Protein AF-A0A1H6QH20-F1 (afdb_monomer_lite)

Secondary structure (DSSP, 8-state):
-HHHHHHHHHHTTT-SSSEES---HHHHHHHT--TTSPEEEEEES-SSSS-EEEEEESSEEEESS-SSPPEEGGGGGGEEEE-SSTTSPEEEEESS-EEEEE-TT-S-HHHHHHHHHHHHHHHHHHHHH-HHHHHHHHHHHHHHHHHHHHHHHHHSS--HHHHHHHHHHHHTTSSHHHHHHHHHHHHHHTT-HHHHHHHHHHHHHTT--HHHHHHHT-HHHHSHHHHHHHHT-TT-TTHHHHTHHHHHHHHT-SS--HHHHHHHHHHHHHTT-HHHHHHHHHHHHHHHHHHHHHHHHHHHHHHHHHHHHHHHHHHHTTPPPPTTGGG---TT---HHHHHHHTT-HHHHHHHHHHS-GGG----TTS-HHHHGGG-HHHHHHHH---HHHHHHHHHHH-TTHHHHHHHHHHHHHHHHHHHHHT-HHHHHHHHHHHHHHHHHHHHHHHHHHHHHHHHHHHHHHH--HHHHHHHHHHH-HHHHHHHHHTTSSEEEEEEETTEEEEE-SS---SSEEEEEETTEEEEEE--TT--S----HHHHHHHIIIIIHHHHHHHHHHHHHHHHHHHHHTTSS------SBTTBSS-TTTTT-HHHHHHHHHHHHHHH-GGG-SSHHHHHHHHHHHHHHHHHHHH--

Structure (mmCIF, N/CA/C/O backbone):
data_AF-A0A1H6QH20-F1
#
_entry.id   AF-A0A1H6QH20-F1
#
loop_
_atom_site.group_PDB
_atom_site.id
_atom_site.type_symbol
_atom_site.label_atom_id
_atom_site.label_alt_id
_atom_site.label_comp_id
_atom_site.label_asym_id
_atom_site.label_entity_id
_atom_site.label_seq_id
_atom_site.pdbx_PDB_ins_code
_atom_site.Cartn_x
_atom_site.Cartn_y
_atom_site.Cartn_z
_atom_site.occupancy
_atom_site.B_iso_or_equiv
_atom_site.auth_seq_id
_atom_site.auth_comp_id
_atom_site.auth_asym_id
_atom_site.auth_atom_id
_atom_site.pdbx_PDB_model_num
ATOM 1 N N . MET A 1 1 ? -44.168 -5.463 29.752 1.00 42.69 1 MET A N 1
ATOM 2 C CA . MET A 1 1 ? -44.691 -4.832 28.519 1.00 42.69 1 MET A CA 1
ATOM 3 C C . MET A 1 1 ? -45.480 -3.546 28.783 1.00 42.69 1 MET A C 1
ATOM 5 O O . MET A 1 1 ? -45.402 -2.681 27.929 1.00 42.69 1 MET A O 1
ATOM 9 N N . SER A 1 2 ? -46.130 -3.338 29.945 1.00 47.66 2 SER A N 1
ATOM 10 C CA . SER A 1 2 ? -46.760 -2.032 30.267 1.00 47.66 2 SER A CA 1
ATOM 11 C C . SER A 1 2 ? -45.769 -0.859 30.358 1.00 47.66 2 SER A C 1
ATOM 13 O O . SER A 1 2 ? -46.108 0.239 29.949 1.00 47.66 2 SER A O 1
ATOM 15 N N . ASN A 1 3 ? -44.519 -1.103 30.773 1.00 58.97 3 ASN A N 1
ATOM 16 C CA . ASN A 1 3 ? -43.506 -0.047 30.940 1.00 58.97 3 ASN A CA 1
ATOM 17 C C . ASN A 1 3 ? -42.990 0.624 29.650 1.00 58.97 3 ASN A C 1
ATOM 19 O O . ASN A 1 3 ? -42.559 1.769 29.718 1.00 58.97 3 ASN A O 1
ATOM 23 N N . LEU A 1 4 ? -42.979 -0.042 28.485 1.00 63.41 4 LEU A N 1
ATOM 24 C CA . LEU A 1 4 ? -42.397 0.557 27.267 1.00 63.41 4 LEU A CA 1
ATOM 25 C C . LEU A 1 4 ? -43.289 1.673 26.724 1.00 63.41 4 LEU A C 1
ATOM 27 O O . LEU A 1 4 ? -42.809 2.762 26.432 1.00 63.41 4 LEU A O 1
ATOM 31 N N . THR A 1 5 ? -44.596 1.432 26.659 1.00 63.03 5 THR A N 1
ATOM 32 C CA . THR A 1 5 ? -45.580 2.416 26.197 1.00 63.03 5 THR A CA 1
ATOM 33 C C . THR A 1 5 ? -45.571 3.681 27.058 1.00 63.03 5 THR A C 1
ATOM 35 O O . THR A 1 5 ? -45.769 4.775 26.534 1.00 63.03 5 THR A O 1
ATOM 38 N N . ASP A 1 6 ? -45.295 3.546 28.356 1.00 66.38 6 ASP A N 1
ATOM 39 C CA . ASP A 1 6 ? -45.174 4.677 29.278 1.00 66.38 6 ASP A CA 1
ATOM 40 C C . ASP A 1 6 ? -43.861 5.453 29.064 1.00 66.38 6 ASP A C 1
ATOM 42 O O . ASP A 1 6 ? -43.902 6.679 28.973 1.00 66.38 6 ASP A O 1
ATOM 46 N N . ILE A 1 7 ? -42.736 4.766 28.801 1.00 67.75 7 ILE A N 1
ATOM 47 C CA . ILE A 1 7 ? -41.472 5.406 28.379 1.00 67.75 7 ILE A CA 1
ATOM 48 C C . ILE A 1 7 ? -41.679 6.238 27.102 1.00 67.75 7 ILE A C 1
ATOM 50 O O . ILE A 1 7 ? -41.218 7.377 27.022 1.00 67.75 7 ILE A O 1
ATOM 54 N N . PHE A 1 8 ? -42.395 5.720 26.099 1.00 69.88 8 PHE A N 1
ATOM 55 C CA . PHE A 1 8 ? -42.667 6.475 24.867 1.00 69.88 8 PHE A CA 1
ATOM 56 C C . PHE A 1 8 ? -43.612 7.667 25.090 1.00 69.88 8 PHE A C 1
ATOM 58 O O . PHE A 1 8 ? -43.442 8.705 24.448 1.00 69.88 8 PHE A O 1
ATOM 65 N N . LYS A 1 9 ? -44.585 7.563 26.006 1.00 66.50 9 LYS A N 1
ATOM 66 C CA . LYS A 1 9 ? -45.481 8.679 26.361 1.00 66.50 9 LYS A CA 1
ATOM 67 C C . LYS A 1 9 ? -44.744 9.811 27.072 1.00 66.50 9 LYS A C 1
ATOM 69 O O . LYS A 1 9 ? -45.009 10.972 26.766 1.00 66.50 9 LYS A O 1
ATOM 74 N N . GLU A 1 10 ? -43.827 9.488 27.982 1.00 67.00 10 GLU A N 1
ATOM 75 C CA . GLU A 1 10 ? -43.005 10.480 28.686 1.00 67.00 10 GLU A CA 1
ATOM 76 C C . GLU A 1 10 ? -42.042 11.195 27.731 1.00 67.00 10 GLU A C 1
ATOM 78 O O . GLU A 1 10 ? -41.910 12.418 27.776 1.00 67.00 10 GLU A O 1
ATOM 83 N N . ASN A 1 11 ? -41.447 10.456 26.792 1.00 69.00 11 ASN A N 1
ATOM 84 C CA . ASN A 1 11 ? -40.473 10.992 25.840 1.00 69.00 11 ASN A CA 1
ATOM 85 C C . ASN A 1 11 ? -41.086 11.731 24.637 1.00 69.00 11 ASN A C 1
ATOM 87 O O . ASN A 1 11 ? -40.376 12.449 23.933 1.00 69.00 11 ASN A O 1
ATOM 91 N N . LYS A 1 12 ? -42.402 11.623 24.407 1.00 71.81 12 LYS A N 1
ATOM 92 C CA . LYS A 1 12 ? -43.099 12.294 23.292 1.00 71.81 12 LYS A CA 1
ATOM 93 C C . LYS A 1 12 ? -42.931 13.820 23.296 1.00 71.81 12 LYS A C 1
ATOM 95 O O . LYS A 1 12 ? -42.999 14.442 22.243 1.00 71.81 12 LYS A O 1
ATOM 100 N N . LYS A 1 13 ? -42.738 14.439 24.466 1.00 69.69 13 LYS A N 1
ATOM 101 C CA . LYS A 1 13 ? -42.516 15.894 24.584 1.00 69.69 13 LYS A CA 1
ATOM 102 C C . LYS A 1 13 ? -41.069 16.312 24.302 1.00 69.69 13 LYS A C 1
ATOM 104 O O . LYS A 1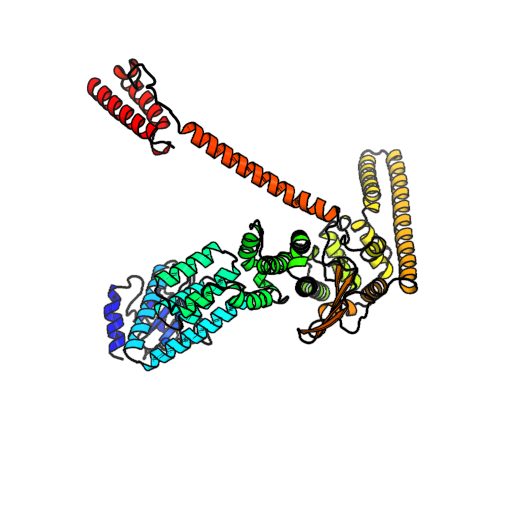 13 ? -40.830 17.491 24.067 1.00 69.69 13 LYS A O 1
ATOM 109 N N . THR A 1 14 ? -40.134 15.365 24.336 1.00 78.69 14 THR A N 1
ATOM 110 C CA . THR A 1 14 ? -38.691 15.605 24.206 1.00 78.69 14 THR A CA 1
ATOM 111 C C . THR A 1 14 ? -38.240 15.610 22.746 1.00 78.69 14 THR A C 1
ATOM 113 O O . THR A 1 14 ? -37.349 16.371 22.383 1.00 78.69 14 THR A O 1
ATOM 116 N N . TYR A 1 15 ? -38.871 14.791 21.900 1.00 84.75 15 TYR A N 1
ATOM 117 C CA . TYR A 1 15 ? -38.457 14.560 20.515 1.00 84.75 15 TYR A CA 1
ATOM 118 C C . TYR A 1 15 ? -39.478 15.153 19.539 1.00 84.75 15 TYR A C 1
ATOM 120 O O . TYR A 1 15 ? -40.561 14.604 19.341 1.00 84.75 15 TYR A O 1
ATOM 128 N N . SER A 1 16 ? -39.151 16.308 18.960 1.00 83.75 16 SER A N 1
ATOM 129 C CA . SER A 1 16 ? -40.080 17.117 18.149 1.00 83.75 16 SER A CA 1
ATOM 130 C C . SER A 1 16 ? -40.054 16.777 16.654 1.00 83.75 16 SER A C 1
ATOM 132 O O . SER A 1 16 ? -40.956 17.157 15.903 1.00 83.75 16 SER A O 1
ATOM 134 N N . HIS A 1 17 ? -39.036 16.039 16.216 1.00 86.00 17 HIS A N 1
ATOM 135 C CA . HIS A 1 17 ? -38.823 15.625 14.833 1.00 86.00 17 HIS A CA 1
ATOM 136 C C . HIS A 1 17 ? -39.204 14.160 14.578 1.00 86.00 17 HIS A C 1
ATOM 138 O O . HIS A 1 17 ? -39.306 13.757 13.415 1.00 86.00 17 HIS A O 1
ATOM 144 N N . LEU A 1 18 ? -39.473 13.390 15.634 1.00 86.06 18 LEU A N 1
ATOM 145 C CA . LEU A 1 18 ? -40.068 12.054 15.581 1.00 86.06 18 LEU A CA 1
ATOM 146 C C . LEU A 1 18 ? -41.605 12.107 15.626 1.00 86.06 18 LEU A C 1
ATOM 148 O O . LEU A 1 18 ? -42.202 12.947 16.297 1.00 86.06 18 LEU A O 1
ATOM 152 N N . LEU A 1 19 ? -42.261 11.180 14.925 1.00 86.19 19 LEU A N 1
ATOM 153 C CA . LEU A 1 19 ? -43.723 11.082 14.879 1.00 86.19 19 LEU A CA 1
ATOM 154 C C . LEU A 1 19 ? -44.193 9.954 15.808 1.00 86.19 19 LEU A C 1
ATOM 156 O O . LEU A 1 19 ? -43.891 8.786 15.568 1.00 86.19 19 LEU A O 1
ATOM 160 N N . PHE A 1 20 ? -44.927 10.295 16.871 1.00 84.19 20 PHE A N 1
ATOM 161 C CA . PHE A 1 20 ? -45.382 9.340 17.892 1.00 84.19 20 PHE A CA 1
ATOM 162 C C . PHE A 1 20 ? -46.840 8.926 17.699 1.00 84.19 20 PHE A C 1
ATOM 164 O O . PHE A 1 20 ? -47.733 9.779 17.731 1.00 84.19 20 PHE A O 1
ATOM 171 N N . GLY A 1 21 ? -47.083 7.616 17.637 1.00 74.88 21 GLY A N 1
ATOM 172 C CA . GLY A 1 21 ? -48.426 7.035 17.537 1.00 74.88 21 GLY A CA 1
ATOM 173 C C . GLY A 1 21 ? -49.101 7.226 16.176 1.00 74.88 21 GLY A C 1
ATOM 174 O O . GLY A 1 21 ? -50.324 7.132 16.093 1.00 74.88 21 GLY A O 1
ATOM 175 N N . GLU A 1 22 ? -48.332 7.512 15.120 1.00 75.00 22 GLU A N 1
ATOM 176 C CA . GLU A 1 22 ? -48.836 7.492 13.744 1.00 75.00 22 GLU A CA 1
ATOM 177 C C . GLU A 1 22 ? -48.967 6.051 13.242 1.00 75.00 22 GLU A C 1
ATOM 179 O O . GLU A 1 22 ? -48.079 5.516 12.579 1.00 75.00 22 GLU A O 1
ATOM 184 N N . ASP A 1 23 ? -50.094 5.420 13.558 1.00 76.31 23 ASP A N 1
ATOM 185 C CA . ASP A 1 23 ? -50.422 4.094 13.047 1.00 76.31 23 ASP A CA 1
ATOM 186 C C . ASP A 1 23 ? -51.133 4.196 11.689 1.00 76.31 23 ASP A C 1
ATOM 188 O O . ASP A 1 23 ? -52.363 4.244 11.606 1.00 76.31 23 ASP A O 1
ATOM 192 N N . ARG A 1 24 ? -50.344 4.312 10.613 1.00 80.50 24 ARG A N 1
ATOM 193 C CA . ARG A 1 24 ? -50.858 4.458 9.245 1.00 80.50 24 ARG A CA 1
ATOM 194 C C . ARG A 1 24 ? -50.740 3.160 8.439 1.00 80.50 24 ARG A C 1
ATOM 196 O O . ARG A 1 24 ? -49.723 2.468 8.486 1.00 80.50 24 ARG A O 1
ATOM 203 N N . GLN A 1 25 ? -51.786 2.837 7.675 1.00 82.38 25 GLN A N 1
ATOM 204 C CA . GLN A 1 25 ? -51.868 1.585 6.911 1.00 82.38 25 GLN A CA 1
ATOM 205 C C . GLN A 1 25 ? -50.839 1.512 5.769 1.00 82.38 25 GLN A C 1
ATOM 207 O O . GLN A 1 25 ? -50.269 0.451 5.538 1.00 82.38 25 GLN A O 1
ATOM 212 N N . ASP A 1 26 ? -50.545 2.639 5.117 1.00 82.50 26 ASP A N 1
ATOM 213 C CA . ASP A 1 26 ? -49.498 2.762 4.093 1.00 82.50 26 ASP A CA 1
ATOM 214 C C . ASP A 1 26 ? -48.121 2.347 4.633 1.00 82.50 26 ASP A C 1
ATOM 216 O O . ASP A 1 26 ? -47.407 1.593 3.977 1.00 82.50 26 ASP A O 1
ATOM 220 N N . LEU A 1 27 ? -47.767 2.768 5.852 1.00 82.06 27 LEU A N 1
ATOM 221 C CA . LEU A 1 27 ? -46.516 2.373 6.505 1.00 82.06 27 LEU A CA 1
ATOM 222 C C . LEU A 1 27 ? -46.492 0.880 6.847 1.00 82.06 27 LEU A C 1
ATOM 224 O O . LEU A 1 27 ? -45.472 0.220 6.650 1.00 82.06 27 LEU A O 1
ATOM 228 N N . ARG A 1 28 ? -47.613 0.328 7.326 1.00 86.81 28 ARG A N 1
ATOM 229 C CA . ARG A 1 28 ? -47.714 -1.110 7.615 1.00 86.81 28 ARG A CA 1
ATOM 230 C C . ARG A 1 28 ? -47.498 -1.954 6.371 1.00 86.81 28 ARG A C 1
ATOM 232 O O . ARG A 1 28 ? -46.745 -2.921 6.427 1.00 86.81 28 ARG A O 1
ATOM 239 N N . ASP A 1 29 ? -48.123 -1.570 5.266 1.00 84.38 29 ASP A N 1
ATOM 240 C CA . ASP A 1 29 ? -48.001 -2.285 3.999 1.00 84.38 29 ASP A CA 1
ATOM 241 C C . ASP A 1 29 ? -46.575 -2.159 3.442 1.00 84.38 29 ASP A C 1
ATOM 243 O O . ASP A 1 29 ? -45.994 -3.145 2.989 1.00 84.38 29 ASP A O 1
ATOM 247 N N . LEU A 1 30 ? -45.977 -0.968 3.556 1.00 84.00 30 LEU A N 1
ATOM 248 C CA . LEU A 1 30 ? -44.640 -0.660 3.053 1.00 84.00 30 LEU A CA 1
ATOM 249 C C . LEU A 1 30 ? -43.517 -1.415 3.788 1.00 84.00 30 LEU A C 1
ATOM 251 O O . LEU A 1 30 ? -42.523 -1.788 3.162 1.00 84.00 30 LEU A O 1
ATOM 255 N N . TYR A 1 31 ? -43.668 -1.626 5.097 1.00 82.62 31 TYR A N 1
ATOM 256 C CA . TYR A 1 31 ? -42.692 -2.306 5.961 1.00 82.62 31 TYR A CA 1
ATOM 257 C C . TYR A 1 31 ? -43.095 -3.736 6.337 1.00 82.62 31 TYR A C 1
ATOM 259 O O . TYR A 1 31 ? -42.407 -4.381 7.126 1.00 82.62 31 TYR A O 1
ATOM 267 N N . HIS A 1 32 ? -44.208 -4.228 5.788 1.00 87.50 32 HIS A N 1
ATOM 268 C CA . HIS A 1 32 ? -44.789 -5.532 6.111 1.00 87.50 32 HIS A CA 1
ATOM 269 C C . HIS A 1 32 ? -45.009 -5.743 7.623 1.00 87.50 32 HIS A C 1
ATOM 271 O O . HIS A 1 32 ? -44.762 -6.825 8.156 1.00 87.50 32 HIS A O 1
ATOM 277 N N . ILE A 1 33 ? -45.485 -4.704 8.323 1.00 88.00 33 ILE A N 1
ATOM 278 C CA . ILE A 1 33 ? -45.706 -4.729 9.776 1.00 88.00 33 ILE A CA 1
ATOM 279 C C . ILE A 1 33 ? -47.011 -5.481 10.092 1.00 88.00 33 ILE A C 1
ATOM 281 O O . ILE A 1 33 ? -48.089 -5.053 9.660 1.00 88.00 33 ILE A O 1
ATOM 285 N N . PRO A 1 34 ? -46.966 -6.562 10.892 1.00 89.06 34 PRO A N 1
ATOM 286 C CA . PRO A 1 34 ? -48.152 -7.318 11.285 1.00 89.06 34 PRO A CA 1
ATOM 287 C C . PRO A 1 34 ? -49.205 -6.480 12.029 1.00 89.06 34 PRO A C 1
ATOM 289 O O . PRO A 1 34 ? -48.885 -5.619 12.846 1.00 89.06 34 PRO A O 1
ATOM 292 N N . LYS A 1 35 ? -50.496 -6.790 11.830 1.00 86.06 35 LYS A N 1
ATOM 293 C CA . LYS A 1 35 ? -51.620 -6.085 12.492 1.00 86.06 35 LYS A CA 1
ATOM 294 C C . LYS A 1 35 ? -51.623 -6.186 14.024 1.00 86.06 35 LYS A C 1
ATOM 296 O O . LYS A 1 35 ? -52.303 -5.406 14.677 1.00 86.06 35 LYS A O 1
ATOM 301 N N . ASN A 1 36 ? -50.917 -7.162 14.592 1.00 88.38 36 ASN A N 1
ATOM 302 C CA . ASN A 1 36 ? -50.803 -7.358 16.039 1.00 88.38 36 ASN A CA 1
ATOM 303 C C . ASN A 1 36 ? -49.630 -6.585 16.672 1.00 88.38 36 ASN A C 1
ATOM 305 O O . ASN A 1 36 ? -49.404 -6.735 17.873 1.00 88.38 36 ASN A O 1
ATOM 309 N N . GLU A 1 37 ? -48.900 -5.794 15.885 1.00 89.44 37 GLU A N 1
ATOM 310 C CA . GLU A 1 37 ? -47.886 -4.850 16.356 1.00 89.44 37 GLU A CA 1
ATOM 311 C C . GLU A 1 37 ? -48.429 -3.428 16.325 1.00 89.44 37 GLU A C 1
ATOM 313 O O . GLU A 1 37 ? -49.139 -3.051 15.391 1.00 89.44 37 GLU A O 1
ATOM 318 N N . SER A 1 38 ? -48.073 -2.633 17.328 1.00 88.12 38 SER A N 1
ATOM 319 C CA . SER A 1 38 ? -48.458 -1.226 17.438 1.00 88.12 38 SER A CA 1
ATOM 320 C C . SER A 1 38 ? -47.285 -0.341 17.033 1.00 88.12 38 SER A C 1
ATOM 322 O O . SER A 1 38 ? -46.213 -0.435 17.628 1.00 88.12 38 SER A O 1
ATOM 324 N N . ILE A 1 39 ? -47.476 0.535 16.043 1.00 88.69 39 ILE A N 1
ATOM 325 C CA . ILE A 1 39 ? -46.462 1.525 15.659 1.00 88.69 39 ILE A CA 1
ATOM 326 C C . ILE A 1 39 ? -46.356 2.575 16.770 1.00 88.69 39 ILE A C 1
ATOM 328 O O . ILE A 1 39 ? -47.331 3.250 17.099 1.00 88.69 39 ILE A O 1
ATOM 332 N N . LEU A 1 40 ? -45.165 2.711 17.355 1.00 88.25 40 LEU A N 1
ATOM 333 C CA . LEU A 1 40 ? -44.913 3.645 18.452 1.00 88.25 40 LEU A CA 1
ATOM 334 C C . LEU A 1 40 ? -44.260 4.925 17.945 1.00 88.25 40 LEU A C 1
ATOM 336 O O . LEU A 1 40 ? -44.700 6.018 18.308 1.00 88.25 40 LEU A O 1
ATOM 340 N N . VAL A 1 41 ? -43.234 4.791 17.102 1.00 89.62 41 VAL A N 1
ATOM 341 C CA . VAL A 1 41 ? -42.450 5.917 16.586 1.00 89.62 41 VAL A CA 1
ATOM 342 C C . VAL A 1 41 ? -42.109 5.717 15.119 1.00 89.62 41 VAL A C 1
ATOM 344 O O . VAL A 1 41 ? -41.692 4.636 14.707 1.00 89.62 41 VAL A O 1
ATOM 347 N N . VAL A 1 42 ? -42.223 6.792 14.347 1.00 88.56 42 VAL A N 1
ATOM 348 C CA . VAL A 1 42 ? -41.775 6.871 12.958 1.00 88.56 42 VAL A CA 1
ATOM 349 C C . VAL A 1 42 ? -40.723 7.974 12.849 1.00 88.56 42 VAL A C 1
ATOM 351 O O . VAL A 1 42 ? -40.964 9.109 13.265 1.00 88.56 42 VAL A O 1
ATOM 354 N N . ALA A 1 43 ? -39.556 7.645 12.291 1.00 88.38 43 ALA A N 1
ATOM 355 C CA . ALA A 1 43 ? -38.491 8.600 11.987 1.00 88.38 43 ALA A CA 1
ATOM 356 C C . ALA A 1 43 ? -38.593 9.034 10.509 1.00 88.38 43 ALA A C 1
ATOM 358 O O . ALA A 1 43 ? -38.237 8.244 9.632 1.00 88.38 43 ALA A O 1
ATOM 359 N N . PRO A 1 44 ? -39.105 10.236 10.191 1.00 84.75 44 PRO A N 1
ATOM 360 C CA . PRO A 1 44 ? -39.388 10.650 8.812 1.00 84.75 44 PRO A CA 1
ATOM 361 C C . PRO A 1 44 ? -38.146 11.158 8.064 1.00 84.75 44 PRO A C 1
ATOM 363 O O . PRO A 1 44 ? -37.294 11.809 8.666 1.00 84.75 44 PRO A O 1
ATOM 366 N N . LEU A 1 45 ? -38.078 10.928 6.743 1.00 77.81 45 LEU A N 1
ATOM 367 C CA . LEU A 1 45 ? -36.984 11.416 5.884 1.00 77.81 45 LEU A CA 1
ATOM 368 C C . LEU A 1 45 ? -37.218 12.836 5.315 1.00 77.81 45 LEU A C 1
ATOM 370 O O . LEU A 1 45 ? -36.263 13.578 5.084 1.00 77.81 45 LEU A O 1
ATOM 374 N N . ASP A 1 46 ? -38.467 13.246 5.074 1.00 70.38 46 ASP A N 1
ATOM 375 C CA . ASP A 1 46 ? -38.806 14.563 4.501 1.00 70.38 46 ASP A CA 1
ATOM 376 C C . ASP A 1 46 ? -40.125 15.109 5.088 1.00 70.38 46 ASP A C 1
ATOM 378 O O . ASP A 1 46 ? -40.941 14.348 5.600 1.00 70.38 46 ASP A O 1
ATOM 382 N N . GLU A 1 47 ? -40.345 16.425 5.000 1.00 55.84 47 GLU A N 1
ATOM 383 C CA . GLU A 1 47 ? -41.550 17.125 5.483 1.00 55.84 47 GLU A CA 1
ATOM 384 C C . GLU A 1 47 ? -42.796 16.832 4.635 1.00 55.84 47 GLU A C 1
ATOM 386 O O . GLU A 1 47 ? -43.920 16.982 5.110 1.00 55.84 47 GLU A O 1
ATOM 391 N N . LYS A 1 48 ? -42.606 16.441 3.366 1.00 54.84 48 LYS A N 1
ATOM 392 C CA . LYS A 1 48 ? -43.685 16.336 2.368 1.00 54.84 48 LYS A CA 1
ATOM 393 C C . LYS A 1 48 ? -43.953 14.930 1.823 1.00 54.84 48 LYS A C 1
ATOM 395 O O . LYS A 1 48 ? -44.883 14.788 1.038 1.00 54.84 48 LYS A O 1
ATOM 400 N N . ASN A 1 49 ? -43.199 13.901 2.224 1.00 48.31 49 ASN A N 1
ATOM 401 C CA . ASN A 1 49 ? -43.328 12.553 1.656 1.00 48.31 49 ASN A CA 1
ATOM 402 C C . ASN A 1 49 ? -43.472 11.448 2.710 1.00 48.31 49 ASN A C 1
ATOM 404 O O . ASN A 1 49 ? -42.828 11.467 3.753 1.00 48.31 49 ASN A O 1
ATOM 408 N N . MET A 1 50 ? -44.267 10.433 2.356 1.00 53.59 50 MET A N 1
ATOM 409 C CA . MET A 1 50 ? -44.604 9.214 3.112 1.00 53.59 50 MET A CA 1
ATOM 410 C C . MET A 1 50 ? -43.419 8.278 3.430 1.00 53.59 50 MET A C 1
ATOM 412 O O . MET A 1 50 ? -43.622 7.163 3.902 1.00 53.59 50 MET A O 1
ATOM 416 N N . LEU A 1 51 ? -42.181 8.695 3.159 1.00 64.81 51 LEU A N 1
ATOM 417 C CA . LEU A 1 51 ? -40.990 7.873 3.344 1.00 64.81 51 LEU A CA 1
ATOM 418 C C . LEU A 1 51 ? -40.444 8.075 4.760 1.00 64.81 51 LEU A C 1
ATOM 420 O O . LEU A 1 51 ? -39.857 9.108 5.091 1.00 64.81 51 LEU A O 1
ATOM 424 N N . SER A 1 52 ? -40.649 7.074 5.607 1.00 67.38 52 SER A N 1
ATOM 425 C CA . SER A 1 52 ? -39.933 6.944 6.871 1.00 67.38 52 SER A CA 1
ATOM 426 C C . SER A 1 52 ? -38.582 6.285 6.653 1.00 67.38 52 SER A C 1
ATOM 428 O O . SER A 1 52 ? -38.378 5.584 5.671 1.00 67.38 52 SER A O 1
ATOM 430 N N . SER A 1 53 ? -37.658 6.510 7.575 1.00 77.00 53 SER A N 1
ATOM 431 C CA . SER A 1 53 ? -36.377 5.825 7.600 1.00 77.00 53 SER A CA 1
ATOM 432 C C . SER A 1 53 ? -36.376 4.639 8.550 1.00 77.00 53 SER A C 1
ATOM 434 O O . SER A 1 53 ? -35.883 3.570 8.226 1.00 77.00 53 SER A O 1
ATOM 436 N N . ALA A 1 54 ? -36.939 4.819 9.737 1.00 87.75 54 ALA A N 1
ATOM 437 C CA . ALA A 1 54 ? -37.060 3.754 10.712 1.00 87.75 54 ALA A CA 1
ATOM 438 C C . ALA A 1 54 ? -38.440 3.804 11.347 1.00 87.75 54 ALA A C 1
ATOM 440 O O . ALA A 1 54 ? -38.985 4.890 11.576 1.00 87.75 54 ALA A O 1
ATOM 441 N N . ILE A 1 55 ? -38.982 2.627 11.640 1.00 89.69 55 ILE A N 1
ATOM 442 C CA . ILE A 1 55 ? -40.227 2.477 12.391 1.00 89.69 55 ILE A CA 1
ATOM 443 C C . ILE A 1 55 ? -39.931 1.642 13.628 1.00 89.69 55 ILE A C 1
ATOM 445 O O . ILE A 1 55 ? -39.398 0.541 13.526 1.00 89.69 55 ILE A O 1
ATOM 449 N N . VAL A 1 56 ? -40.283 2.168 14.797 1.00 90.88 56 VAL A N 1
ATOM 450 C CA . VAL A 1 56 ? -40.210 1.447 16.068 1.00 90.88 56 VAL A CA 1
ATOM 451 C C . VAL A 1 56 ? -41.626 1.040 16.454 1.00 90.88 56 VAL A C 1
ATOM 453 O O . VAL A 1 56 ? -42.492 1.897 16.653 1.00 90.88 56 VAL A O 1
ATOM 456 N N . THR A 1 57 ? -41.868 -0.264 16.542 1.00 91.25 57 THR A N 1
ATOM 457 C CA . THR A 1 57 ? -43.118 -0.838 17.052 1.00 91.25 57 THR A CA 1
ATOM 458 C C . THR A 1 57 ? -42.961 -1.224 18.519 1.00 91.25 57 THR A C 1
ATOM 460 O O . THR A 1 57 ? -41.905 -1.043 19.121 1.00 91.25 57 THR A O 1
ATOM 463 N N . ASP A 1 58 ? -44.009 -1.776 19.120 1.00 87.12 58 ASP A N 1
ATOM 464 C CA . ASP A 1 58 ? -43.951 -2.398 20.442 1.00 87.12 58 ASP A CA 1
ATOM 465 C C . ASP A 1 58 ? -43.130 -3.700 20.473 1.00 87.12 58 ASP A C 1
ATOM 467 O O . ASP A 1 58 ? -42.877 -4.233 21.558 1.00 87.12 58 ASP A O 1
ATOM 471 N N . ARG A 1 59 ? -42.674 -4.201 19.311 1.00 89.31 59 ARG A N 1
ATOM 472 C CA . ARG A 1 59 ? -41.910 -5.452 19.195 1.00 89.31 59 ARG A CA 1
ATOM 473 C C . ARG A 1 59 ? -40.607 -5.357 18.413 1.00 89.31 59 ARG A C 1
ATOM 475 O O . ARG A 1 59 ? -39.672 -6.065 18.785 1.00 89.31 59 ARG A O 1
ATOM 482 N N . TYR A 1 60 ? -40.514 -4.526 17.379 1.00 92.94 60 TYR A N 1
ATOM 483 C CA . TYR A 1 60 ? -39.368 -4.490 16.465 1.00 92.94 60 TYR A CA 1
ATOM 484 C C . TYR A 1 60 ? -38.956 -3.066 16.076 1.00 92.94 60 TYR A C 1
ATOM 486 O O . TYR A 1 60 ? -39.717 -2.108 16.196 1.00 92.94 60 TYR A O 1
ATOM 494 N N . ILE A 1 61 ? -37.727 -2.948 15.576 1.00 92.56 61 ILE A N 1
ATOM 495 C CA . ILE A 1 61 ? -37.193 -1.769 14.899 1.00 92.56 61 ILE A CA 1
ATOM 496 C C . ILE A 1 61 ? -36.977 -2.142 13.434 1.00 92.56 61 ILE A C 1
ATOM 498 O O . ILE A 1 61 ? -36.165 -3.016 13.119 1.00 92.56 61 ILE A O 1
ATOM 502 N N . TYR A 1 62 ? -37.697 -1.466 12.551 1.00 90.31 62 TYR A N 1
ATOM 503 C CA . TYR A 1 62 ? -37.647 -1.654 11.109 1.00 90.31 62 TYR A CA 1
ATOM 504 C C . TYR A 1 62 ? -36.726 -0.619 10.456 1.00 90.31 62 TYR A C 1
ATOM 506 O O . TYR A 1 62 ? -36.769 0.560 10.812 1.00 90.31 62 TYR A O 1
ATOM 514 N N . SER A 1 63 ? -35.923 -1.073 9.490 1.00 86.75 63 SER A N 1
ATOM 515 C CA . SER A 1 63 ? -34.986 -0.280 8.680 1.00 86.75 63 SER A CA 1
ATOM 516 C C . SER A 1 63 ? -35.610 0.161 7.352 1.00 86.75 63 SER A C 1
ATOM 518 O O . SER A 1 63 ? -36.469 -0.526 6.797 1.00 86.75 63 SER A O 1
ATOM 520 N N . TYR A 1 64 ? -35.138 1.291 6.821 1.00 71.31 64 TYR A N 1
ATOM 521 C CA . TYR A 1 64 ? -35.506 1.829 5.511 1.00 71.31 64 TYR A CA 1
ATOM 522 C C . TYR A 1 64 ? -35.138 0.897 4.360 1.00 71.31 64 TYR A C 1
ATOM 524 O O . TYR A 1 64 ? -35.907 0.804 3.400 1.00 71.31 64 TYR A O 1
ATOM 532 N N . ASP A 1 65 ? -33.964 0.259 4.441 1.00 68.25 65 ASP A N 1
ATOM 533 C CA . ASP A 1 65 ? -33.419 -0.533 3.337 1.00 68.25 65 ASP A CA 1
ATOM 534 C C . ASP A 1 65 ? -34.237 -1.800 3.079 1.00 68.25 65 ASP A C 1
ATOM 536 O O . ASP A 1 65 ? -34.291 -2.255 1.941 1.00 68.25 65 ASP A O 1
ATOM 540 N N . ARG A 1 66 ? -34.935 -2.309 4.108 1.00 68.75 66 ARG A N 1
ATOM 541 C CA . ARG A 1 66 ? -35.775 -3.520 4.088 1.00 68.75 66 ARG A CA 1
ATOM 542 C C . ARG A 1 66 ? -35.064 -4.765 3.549 1.00 68.75 66 ARG A C 1
ATOM 544 O O . ARG A 1 66 ? -35.727 -5.743 3.214 1.00 68.75 66 ARG A O 1
ATOM 551 N N . ILE A 1 67 ? -33.739 -4.726 3.459 1.00 69.19 67 ILE A N 1
ATOM 552 C CA . ILE A 1 67 ? -32.908 -5.863 3.065 1.00 69.19 67 ILE A CA 1
ATOM 553 C C . ILE A 1 67 ? -32.642 -6.712 4.308 1.00 69.19 67 ILE A C 1
ATOM 555 O O . ILE A 1 67 ? -32.687 -7.938 4.251 1.00 69.19 67 ILE A O 1
ATOM 559 N N . GLU A 1 68 ? -32.405 -6.048 5.437 1.00 75.62 68 GLU A N 1
ATOM 560 C CA . GLU A 1 68 ? -32.075 -6.686 6.706 1.00 75.62 68 GLU A CA 1
ATOM 561 C C . GLU A 1 68 ? -33.323 -7.017 7.540 1.00 75.62 68 GLU A C 1
ATOM 563 O O . GLU A 1 68 ? -34.302 -6.265 7.583 1.00 75.62 68 GLU A O 1
ATOM 568 N N . GLU A 1 69 ? -33.274 -8.144 8.260 1.00 86.25 69 GLU A N 1
ATOM 569 C CA . GLU A 1 69 ? -34.348 -8.532 9.177 1.00 86.25 69 GLU A CA 1
ATOM 570 C C . GLU A 1 69 ? -34.506 -7.504 10.318 1.00 86.25 69 GLU A C 1
ATOM 572 O O . GLU A 1 69 ? -33.505 -7.177 10.977 1.00 86.25 69 GLU A O 1
ATOM 577 N N . PRO A 1 70 ? -35.744 -7.071 10.641 1.00 90.81 70 PRO A N 1
ATOM 578 C CA . PRO A 1 70 ? -36.014 -6.118 11.717 1.00 90.81 70 PRO A CA 1
ATOM 579 C C . PRO A 1 70 ? -35.365 -6.526 13.045 1.00 90.81 70 PRO A C 1
ATOM 581 O O . PRO A 1 70 ? -35.292 -7.709 13.385 1.00 90.81 70 PRO A O 1
ATOM 584 N N . ILE A 1 71 ? -34.901 -5.557 13.839 1.00 92.12 71 ILE A N 1
ATOM 585 C CA . ILE A 1 71 ? -34.323 -5.846 15.161 1.00 92.12 71 ILE A CA 1
ATOM 586 C C . ILE A 1 71 ? -35.464 -6.077 16.154 1.00 92.12 71 ILE A C 1
ATOM 588 O O . ILE A 1 71 ? -36.214 -5.136 16.410 1.00 92.12 71 ILE A O 1
ATOM 592 N N . PRO A 1 72 ? -35.588 -7.258 16.786 1.00 92.19 72 PRO A N 1
ATOM 593 C CA . PRO A 1 72 ? -36.525 -7.427 17.889 1.00 92.19 72 PRO A CA 1
ATOM 594 C C . PRO A 1 72 ? -36.115 -6.523 19.051 1.00 92.19 72 PRO A C 1
ATOM 596 O O . PRO A 1 72 ? -34.954 -6.541 19.464 1.00 92.19 72 PRO A O 1
ATOM 599 N N . LEU A 1 73 ? -37.057 -5.792 19.644 1.00 89.56 73 LEU A N 1
ATOM 600 C CA . LEU A 1 73 ? -36.793 -4.969 20.825 1.00 89.56 73 LEU A CA 1
ATOM 601 C C . LEU A 1 73 ? -36.238 -5.808 21.975 1.00 89.56 73 LEU A C 1
ATOM 603 O O . LEU A 1 73 ? -35.340 -5.359 22.675 1.00 89.56 73 LEU A O 1
ATOM 607 N N . SER A 1 74 ? -36.663 -7.067 22.121 1.00 87.88 74 SER A N 1
ATOM 608 C CA . SER A 1 74 ? -36.087 -7.993 23.108 1.00 87.88 74 SER A CA 1
ATOM 609 C C . SER A 1 74 ? -34.583 -8.240 22.925 1.00 87.88 74 SER A C 1
ATOM 611 O O . SER A 1 74 ? -33.922 -8.673 23.863 1.00 87.88 74 SER A O 1
ATOM 613 N N . LYS A 1 75 ? -34.046 -7.978 21.729 1.00 90.69 75 LYS A N 1
ATOM 614 C CA . LYS A 1 75 ? -32.634 -8.121 21.359 1.00 90.69 75 LYS A CA 1
ATOM 615 C C . LYS A 1 75 ? -31.937 -6.776 21.174 1.00 90.69 75 LYS A C 1
ATOM 617 O O . LYS A 1 75 ? -30.846 -6.726 20.620 1.00 90.69 75 LYS A O 1
ATOM 622 N N . ILE A 1 76 ? -32.527 -5.677 21.640 1.00 91.44 76 ILE A N 1
ATOM 623 C CA . ILE A 1 76 ? -31.955 -4.340 21.450 1.00 91.44 76 ILE A CA 1
ATOM 624 C C . ILE A 1 76 ? -30.523 -4.233 22.010 1.00 91.44 76 ILE A C 1
ATOM 626 O O . ILE A 1 76 ? -29.696 -3.538 21.437 1.00 91.44 76 ILE A O 1
ATOM 630 N N . CYS A 1 77 ? -30.198 -4.970 23.080 1.00 92.69 77 CYS A N 1
ATOM 631 C CA . CYS A 1 77 ? -28.866 -5.026 23.695 1.00 92.69 77 CYS A CA 1
ATOM 632 C C . CYS A 1 77 ? -27.846 -5.898 22.929 1.00 92.69 77 CYS A C 1
ATOM 634 O O . CYS A 1 77 ? -26.682 -5.962 23.320 1.00 92.69 77 CYS A O 1
ATOM 636 N N . GLU A 1 78 ? -28.248 -6.560 21.840 1.00 94.44 78 GLU A N 1
ATOM 637 C CA . GLU A 1 78 ? -27.339 -7.217 20.881 1.00 94.44 78 GLU A CA 1
ATOM 638 C C . GLU A 1 78 ? -26.718 -6.224 19.883 1.00 94.44 78 GLU A C 1
ATOM 640 O O . GLU A 1 78 ? -25.924 -6.628 19.033 1.00 94.44 78 GLU A O 1
ATOM 645 N N . PHE A 1 79 ? -27.070 -4.937 19.989 1.00 94.62 79 PHE A N 1
ATOM 646 C CA . PHE A 1 79 ? -26.616 -3.867 19.105 1.00 94.62 79 PHE A CA 1
ATOM 647 C C . PHE A 1 79 ? -26.056 -2.684 19.897 1.00 94.62 79 PHE A C 1
ATOM 649 O O . PHE A 1 79 ? -26.505 -2.381 21.001 1.00 94.62 79 PHE A O 1
ATOM 656 N N . VAL A 1 80 ? -25.104 -1.978 19.300 1.00 95.06 80 VAL A N 1
ATOM 657 C CA . VAL A 1 80 ? -24.626 -0.661 19.721 1.00 95.06 80 VAL A CA 1
ATOM 658 C C . VAL A 1 80 ? -25.119 0.355 18.696 1.00 95.06 80 VAL A C 1
ATOM 660 O O . VAL A 1 80 ? -24.854 0.203 17.503 1.00 95.06 80 VAL A O 1
ATOM 663 N N . PHE A 1 81 ? -25.846 1.380 19.144 1.00 94.75 81 PHE A N 1
ATOM 664 C CA . PHE A 1 81 ? -26.338 2.436 18.257 1.00 94.75 81 PHE A CA 1
ATOM 665 C C . PHE A 1 81 ? -25.415 3.652 18.270 1.00 94.75 81 PHE A C 1
ATOM 667 O O . PHE A 1 81 ? -25.074 4.191 19.334 1.00 94.75 81 PHE A O 1
ATOM 674 N N . LEU A 1 82 ? -25.049 4.124 17.081 1.00 94.19 82 LEU A N 1
ATOM 675 C CA . LEU A 1 82 ? -24.159 5.268 16.915 1.00 94.19 82 LEU A CA 1
ATOM 676 C C . LEU A 1 82 ? -24.539 6.142 15.717 1.00 94.19 82 LEU A C 1
ATOM 678 O O . LEU A 1 82 ? -25.249 5.720 14.805 1.00 94.19 82 LEU A O 1
ATOM 682 N N . GLN A 1 83 ? -24.012 7.361 15.741 1.00 90.50 83 GLN A N 1
ATOM 683 C CA . GLN A 1 83 ? -24.003 8.311 14.639 1.00 90.50 83 GLN A CA 1
ATOM 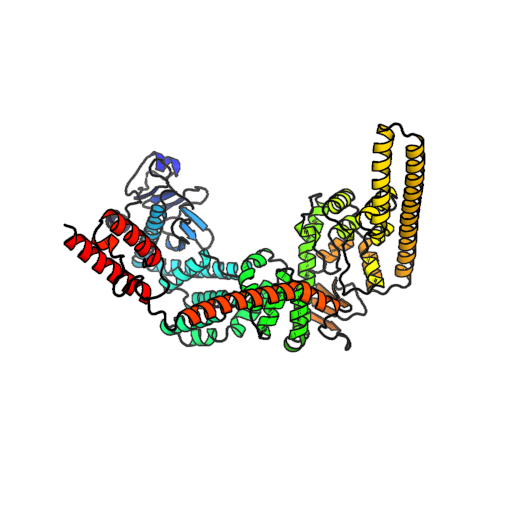684 C C . GLN A 1 83 ? -22.686 9.088 14.738 1.00 90.50 83 GLN A C 1
ATOM 686 O O . GLN A 1 83 ? -22.393 9.646 15.790 1.00 90.50 83 GLN A O 1
ATOM 691 N N . GLU A 1 84 ? -21.891 9.098 13.667 1.00 86.44 84 GLU A N 1
ATOM 692 C CA . GLU A 1 84 ? -20.536 9.685 13.681 1.00 86.44 84 GLU A CA 1
ATOM 693 C C . GLU A 1 84 ? -20.548 11.196 13.947 1.00 86.44 84 GLU A C 1
ATOM 695 O O . GLU A 1 84 ? -19.728 11.732 14.685 1.00 86.44 84 GLU A O 1
ATOM 700 N N . LYS A 1 85 ? -21.497 11.893 13.319 1.00 83.69 85 LYS A N 1
ATOM 701 C CA . LYS A 1 85 ? -21.718 13.335 13.439 1.00 83.69 85 LYS A CA 1
ATOM 702 C C . LYS A 1 85 ? -23.138 13.687 13.032 1.00 83.69 85 LYS A C 1
ATOM 704 O O . LYS A 1 85 ? -23.814 12.905 12.359 1.00 83.69 85 LYS A O 1
ATOM 709 N N . MET A 1 86 ? -23.584 14.887 13.386 1.00 78.38 86 MET A N 1
ATOM 710 C CA . MET A 1 86 ? -24.915 15.362 13.016 1.00 78.38 86 MET A CA 1
ATOM 711 C C . MET A 1 86 ? -25.130 15.277 11.492 1.00 78.38 86 MET A C 1
ATOM 713 O O . MET A 1 86 ? -24.374 15.846 10.702 1.00 78.38 86 MET A O 1
ATOM 717 N N . GLY A 1 87 ? -26.170 14.553 11.069 1.00 75.69 87 GLY A N 1
ATOM 718 C CA . GLY A 1 87 ? -26.488 14.326 9.653 1.00 75.69 87 GLY A CA 1
ATOM 719 C C . GLY A 1 87 ? -25.757 13.153 8.985 1.00 75.69 87 GLY A C 1
ATOM 720 O O . GLY A 1 87 ? -26.025 12.876 7.809 1.00 75.69 87 GLY A O 1
ATOM 721 N N . SER A 1 88 ? -24.874 12.452 9.708 1.00 84.56 88 SER A N 1
ATOM 722 C CA . SER A 1 88 ? -24.426 11.105 9.336 1.00 84.56 88 SER A CA 1
ATOM 723 C C . SER A 1 88 ? -25.537 10.079 9.555 1.00 84.56 88 SER A C 1
ATOM 725 O O . SER A 1 88 ? -26.561 10.367 10.180 1.00 84.56 88 SER A O 1
ATOM 727 N N . ALA A 1 89 ? -25.326 8.878 9.022 1.00 87.31 89 ALA A N 1
ATOM 728 C CA . ALA A 1 89 ? -26.254 7.780 9.209 1.00 87.31 89 ALA A CA 1
ATOM 729 C C . ALA A 1 89 ? -26.343 7.353 10.686 1.00 87.31 89 ALA A C 1
ATOM 731 O O . ALA A 1 89 ? -25.343 7.387 11.405 1.00 87.31 89 ALA A O 1
ATOM 732 N N . VAL A 1 90 ? -27.531 6.931 11.119 1.00 91.31 90 VAL A N 1
ATOM 733 C CA . VAL A 1 90 ? -27.730 6.222 12.390 1.00 91.31 90 VAL A CA 1
ATOM 734 C C . VAL A 1 90 ? -27.603 4.740 12.106 1.00 91.31 90 VAL A C 1
ATOM 736 O O . VAL A 1 90 ? -28.329 4.201 11.266 1.00 91.31 90 VAL A O 1
ATOM 739 N N . VAL A 1 91 ? -26.689 4.088 12.811 1.00 92.69 91 VAL A N 1
ATOM 740 C CA . VAL A 1 91 ? -26.296 2.707 12.541 1.00 92.69 91 VAL A CA 1
ATOM 741 C C . VAL A 1 91 ? -26.451 1.865 13.800 1.00 92.69 91 VAL A C 1
ATOM 743 O O . VAL A 1 91 ? -26.102 2.300 14.897 1.00 92.69 91 VAL A O 1
ATOM 746 N N . ALA A 1 92 ? -26.967 0.650 13.627 1.00 93.69 92 ALA A N 1
ATOM 747 C CA . ALA A 1 92 ? -27.005 -0.399 14.634 1.00 93.69 92 ALA A CA 1
ATOM 748 C C . ALA A 1 92 ? -25.899 -1.420 14.345 1.00 93.69 92 ALA A C 1
ATOM 750 O O . ALA A 1 92 ? -25.963 -2.128 13.342 1.00 93.69 92 ALA A O 1
ATOM 751 N N . VAL A 1 93 ? -24.899 -1.514 15.220 1.00 93.38 93 VAL A N 1
ATOM 752 C CA . VAL A 1 93 ? -23.760 -2.431 15.068 1.00 93.38 93 VAL A CA 1
ATOM 753 C C . VAL A 1 93 ? -23.903 -3.587 16.048 1.00 93.38 93 VAL A C 1
ATOM 755 O O . VAL A 1 93 ? -23.853 -3.384 17.258 1.00 93.38 93 VAL A O 1
ATOM 758 N N . GLY A 1 94 ? -24.101 -4.799 15.540 1.00 90.94 94 GLY A N 1
ATOM 759 C CA . GLY A 1 94 ? -24.132 -6.023 16.337 1.00 90.94 94 GLY A CA 1
ATOM 760 C C . GLY A 1 94 ? -22.894 -6.893 16.126 1.00 90.94 94 GLY A C 1
ATOM 761 O O . GLY A 1 94 ? -21.982 -6.567 15.369 1.00 90.94 94 GLY A O 1
ATOM 762 N N . GLN A 1 95 ? -22.876 -8.065 16.766 1.00 86.25 95 GLN A N 1
ATOM 763 C CA . GLN A 1 95 ? -21.735 -8.990 16.671 1.00 86.25 95 GLN A CA 1
ATOM 764 C C . GLN A 1 95 ? -21.508 -9.551 15.258 1.00 86.25 95 GLN A C 1
ATOM 766 O O . GLN A 1 95 ? -20.377 -9.858 14.892 1.00 86.25 95 GLN A O 1
ATOM 771 N N . LYS A 1 96 ? -22.587 -9.736 14.487 1.00 85.00 96 LYS A N 1
ATOM 772 C CA . LYS A 1 96 ? -22.566 -10.418 13.179 1.00 85.00 96 LYS A CA 1
ATOM 773 C C . LYS A 1 96 ? -23.142 -9.599 12.031 1.00 85.00 96 LYS A C 1
ATOM 775 O O . LYS A 1 96 ? -23.025 -10.019 10.888 1.00 85.00 96 LYS A O 1
ATOM 780 N N . ARG A 1 97 ? -23.817 -8.493 12.336 1.00 88.25 97 ARG A N 1
ATOM 781 C CA . ARG A 1 97 ? -24.513 -7.682 11.340 1.00 88.25 97 ARG A CA 1
ATOM 782 C C . ARG A 1 97 ? -24.509 -6.220 11.738 1.00 88.25 97 ARG A C 1
ATOM 784 O O . ARG A 1 97 ? -24.486 -5.894 12.927 1.00 88.25 97 ARG A O 1
ATOM 791 N N . GLU A 1 98 ? -24.593 -5.377 10.731 1.00 89.19 98 GLU A N 1
ATOM 792 C CA . GLU A 1 98 ? -24.700 -3.935 10.842 1.00 89.19 98 GLU A CA 1
ATOM 793 C C . GLU A 1 98 ? -25.892 -3.479 10.012 1.00 89.19 98 GLU A C 1
ATOM 795 O O . GLU A 1 98 ? -26.092 -3.979 8.911 1.00 89.19 98 GLU A O 1
ATOM 800 N N . MET A 1 99 ? -26.685 -2.551 10.539 1.00 89.94 99 MET A N 1
ATOM 801 C CA . MET A 1 99 ? -27.883 -2.078 9.855 1.00 89.94 99 MET A CA 1
ATOM 802 C C . MET A 1 99 ? -27.982 -0.558 9.919 1.00 89.94 99 MET A C 1
ATOM 804 O O . MET A 1 99 ? -27.832 0.047 10.985 1.00 89.94 99 MET A O 1
ATOM 808 N N . ILE A 1 100 ? -28.276 0.059 8.776 1.00 89.44 100 ILE A N 1
ATOM 809 C CA . ILE A 1 100 ? -28.520 1.497 8.677 1.00 89.44 100 ILE A CA 1
ATOM 810 C C . ILE A 1 100 ? -29.986 1.756 9.025 1.00 89.44 100 ILE A C 1
ATOM 812 O O . ILE A 1 100 ? -30.895 1.389 8.289 1.00 89.44 100 ILE A O 1
ATOM 816 N N . LEU A 1 101 ? -30.221 2.417 10.153 1.00 88.19 101 LEU A N 1
ATOM 817 C CA . LEU A 1 101 ? -31.560 2.810 10.595 1.00 88.19 101 LEU A CA 1
ATOM 818 C C . LEU A 1 101 ? -31.974 4.162 10.017 1.00 88.19 101 LEU A C 1
ATOM 820 O O . LEU A 1 101 ? -33.143 4.391 9.707 1.00 88.19 101 LEU A O 1
ATOM 824 N N . TYR A 1 102 ? -31.008 5.066 9.873 1.00 86.06 102 TYR A N 1
ATOM 825 C CA . TYR A 1 102 ? -31.223 6.386 9.300 1.00 86.06 102 TYR A CA 1
ATOM 826 C C . TYR A 1 102 ? -30.119 6.710 8.302 1.00 86.06 102 TYR A C 1
ATOM 828 O O . TYR A 1 102 ? -28.964 6.676 8.710 1.00 86.06 102 TYR A O 1
ATOM 836 N N . PRO A 1 103 ? -30.400 6.989 7.018 1.00 82.12 103 PRO A N 1
ATOM 837 C CA . PRO A 1 103 ? -29.360 7.213 6.029 1.00 82.12 103 PRO A CA 1
ATOM 838 C C . PRO A 1 103 ? -28.700 8.588 6.185 1.00 82.12 103 PRO A C 1
ATOM 840 O O . PRO A 1 103 ? -29.178 9.486 6.881 1.00 82.12 103 PRO A O 1
ATOM 843 N N . LYS A 1 104 ? -27.565 8.750 5.504 1.00 78.75 104 LYS A N 1
ATOM 844 C CA . LYS A 1 104 ? -26.818 10.011 5.426 1.00 78.75 104 LYS A CA 1
ATOM 845 C C . LYS A 1 104 ? -27.557 11.031 4.540 1.00 78.75 104 LYS A C 1
ATOM 847 O O . LYS A 1 104 ? -28.308 10.648 3.651 1.00 78.75 104 LYS A O 1
ATOM 852 N N . GLN A 1 105 ? -27.284 12.329 4.732 1.00 67.75 105 GLN A N 1
ATOM 853 C CA . GLN A 1 105 ? -27.714 13.427 3.833 1.00 67.75 105 GLN A CA 1
ATOM 854 C C . GLN A 1 105 ? -29.234 13.625 3.686 1.00 67.75 105 GLN A C 1
ATOM 856 O O . GLN A 1 105 ? -29.719 14.179 2.702 1.00 67.75 105 GLN A O 1
ATOM 861 N N . VAL A 1 106 ? -29.996 13.255 4.705 1.00 67.88 106 VAL A N 1
ATOM 862 C CA . VAL A 1 106 ? -31.440 13.493 4.743 1.00 67.88 106 VAL A CA 1
ATOM 863 C C . VAL A 1 106 ? -31.736 14.957 5.094 1.00 67.88 106 VAL A C 1
ATOM 865 O O . VAL A 1 106 ? -30.989 15.577 5.857 1.00 67.88 106 VAL A O 1
ATOM 868 N N . ARG A 1 107 ? -32.831 15.523 4.561 1.00 69.50 107 ARG A N 1
ATOM 869 C CA . ARG A 1 107 ? -33.254 16.908 4.854 1.00 69.50 107 ARG A CA 1
ATOM 870 C C . ARG A 1 107 ? -33.489 17.125 6.351 1.00 69.50 107 ARG A C 1
ATOM 872 O O . ARG A 1 107 ? -32.998 18.102 6.910 1.00 69.50 107 ARG A O 1
ATOM 879 N N . ARG A 1 108 ? -34.157 16.179 7.019 1.00 76.44 108 ARG A N 1
ATOM 880 C CA . ARG A 1 108 ? -34.465 16.242 8.456 1.00 76.44 108 ARG A CA 1
ATOM 881 C C . ARG A 1 108 ? -33.368 15.600 9.312 1.00 76.44 108 ARG A C 1
ATOM 883 O O . ARG A 1 108 ? -33.556 14.543 9.903 1.00 76.44 108 ARG A O 1
ATOM 890 N N . ARG A 1 109 ? -32.188 16.221 9.375 1.00 79.12 109 ARG A N 1
ATOM 891 C CA . ARG A 1 109 ? -31.021 15.666 10.104 1.00 79.12 109 ARG A CA 1
ATOM 892 C C . ARG A 1 109 ? -31.290 15.431 11.597 1.00 79.12 109 ARG A C 1
ATOM 894 O O . ARG A 1 109 ? -30.809 14.445 12.145 1.00 79.12 109 ARG A O 1
ATOM 901 N N . GLN A 1 110 ? -32.099 16.294 12.213 1.00 85.25 110 GLN A N 1
ATOM 902 C CA . GLN A 1 110 ? -32.479 16.216 13.630 1.00 85.25 110 GLN A CA 1
ATOM 903 C C . GLN A 1 110 ? -33.282 14.951 13.962 1.00 85.25 110 GLN A C 1
ATOM 905 O O . GLN A 1 110 ? -33.116 14.401 15.042 1.00 85.25 110 GLN A O 1
ATOM 910 N N . ALA A 1 111 ? -34.097 14.433 13.033 1.00 84.75 111 ALA A N 1
ATOM 911 C CA . ALA A 1 111 ? -34.877 13.217 13.282 1.00 84.75 111 ALA A CA 1
ATOM 912 C C . ALA A 1 111 ? -33.985 11.978 13.470 1.00 84.75 111 ALA A C 1
ATOM 914 O O . ALA A 1 111 ? -34.314 11.105 14.266 1.00 84.75 111 ALA A O 1
ATOM 915 N N . GLY A 1 112 ? -32.840 11.912 12.780 1.00 87.19 112 GLY A N 1
ATOM 916 C CA . GLY A 1 112 ? -31.859 10.847 12.998 1.00 87.19 112 GLY A CA 1
ATOM 917 C C . GLY A 1 112 ? -31.212 10.932 14.384 1.00 87.19 112 GLY A C 1
ATOM 918 O O . GLY A 1 112 ? -31.085 9.925 15.074 1.00 87.19 112 GLY A O 1
ATOM 919 N N . GLU A 1 113 ? -30.857 12.135 14.827 1.00 88.19 113 GLU A N 1
ATOM 920 C CA . GLU A 1 113 ? -30.275 12.349 16.157 1.00 88.19 113 GLU A CA 1
ATOM 921 C C . GLU A 1 113 ? -31.273 12.019 17.278 1.00 88.19 113 GLU A C 1
ATOM 923 O O . GLU A 1 113 ? -30.945 11.275 18.203 1.00 88.19 113 GLU A O 1
ATOM 928 N N . GLU A 1 114 ? -32.518 12.489 17.159 1.00 90.19 114 GLU A N 1
ATOM 929 C CA . GLU A 1 114 ? -33.590 12.148 18.099 1.00 90.19 114 GLU A CA 1
ATOM 930 C C . GLU A 1 114 ? -33.860 10.635 18.120 1.00 90.19 114 GLU A C 1
ATOM 932 O O . GLU A 1 114 ? -34.045 10.059 19.192 1.00 90.19 114 GLU A O 1
ATOM 937 N N . LEU A 1 115 ? -33.827 9.964 16.958 1.00 91.00 115 LEU A N 1
ATOM 938 C CA . LEU A 1 115 ? -33.954 8.507 16.876 1.00 91.00 115 LEU A CA 1
ATOM 939 C C . LEU A 1 115 ? -32.823 7.806 17.639 1.00 91.00 115 LEU A C 1
ATOM 941 O O . LEU A 1 115 ? -33.091 6.892 18.417 1.00 91.00 115 LEU A O 1
ATOM 945 N N . LEU A 1 116 ? -31.569 8.225 17.443 1.00 92.25 116 LEU A N 1
ATOM 946 C CA . LEU A 1 116 ? -30.429 7.658 18.165 1.00 92.25 116 LEU A CA 1
ATOM 947 C C . LEU A 1 116 ? -30.592 7.823 19.682 1.00 92.25 116 LEU A C 1
ATOM 949 O O . LEU A 1 116 ? -30.395 6.864 20.432 1.00 92.25 116 LEU A O 1
ATOM 953 N N . GLN A 1 117 ? -30.957 9.025 20.134 1.00 90.69 117 GLN A N 1
ATOM 954 C CA . GLN A 1 117 ? -31.167 9.316 21.553 1.00 90.69 117 GLN A CA 1
ATOM 955 C C . GLN A 1 117 ? -32.278 8.439 22.139 1.00 90.69 117 GLN A C 1
ATOM 957 O O . GLN A 1 117 ? -32.074 7.803 23.172 1.00 90.69 117 GLN A O 1
ATOM 962 N N . LEU A 1 118 ? -33.412 8.332 21.444 1.00 91.38 118 LEU A N 1
ATOM 963 C CA . LEU A 1 118 ? -34.525 7.474 21.836 1.00 91.38 118 LEU A CA 1
ATOM 964 C C . LEU A 1 118 ? -34.092 6.006 21.971 1.00 91.38 118 LEU A C 1
ATOM 966 O O . LEU A 1 118 ? -34.392 5.367 22.978 1.00 91.38 118 LEU A O 1
ATOM 970 N N . LEU A 1 119 ? -33.360 5.465 20.992 1.00 92.56 119 LEU A N 1
ATOM 971 C CA . LEU A 1 119 ? -32.886 4.076 21.023 1.00 92.56 119 LEU A CA 1
ATOM 972 C C . LEU A 1 119 ? -31.943 3.810 22.203 1.00 92.56 119 LEU A C 1
ATOM 974 O O . LEU A 1 119 ? -32.057 2.769 22.853 1.00 92.56 119 LEU A O 1
ATOM 978 N N . ARG A 1 120 ? -31.058 4.759 22.528 1.00 90.94 120 ARG A N 1
ATOM 979 C CA . ARG A 1 120 ? -30.178 4.668 23.704 1.00 90.94 120 ARG A CA 1
ATOM 980 C C . ARG A 1 120 ? -30.962 4.723 25.014 1.00 90.94 120 ARG A C 1
ATOM 982 O O . ARG A 1 120 ? -30.704 3.919 25.904 1.00 90.94 120 ARG A O 1
ATOM 989 N N . VAL A 1 121 ? -31.960 5.603 25.121 1.00 89.38 121 VAL A N 1
ATOM 990 C CA . VAL A 1 121 ? -32.856 5.667 26.292 1.00 89.38 121 VAL A CA 1
ATOM 991 C C . VAL A 1 121 ? -33.605 4.346 26.475 1.00 89.38 121 VAL A C 1
ATOM 993 O O . VAL A 1 121 ? -33.682 3.827 27.591 1.00 89.38 121 VAL A O 1
ATOM 996 N N . LEU A 1 122 ? -34.108 3.759 25.386 1.00 88.12 122 LEU A N 1
ATOM 997 C CA . LEU A 1 122 ? -34.761 2.451 25.417 1.00 88.12 122 LEU A CA 1
ATOM 998 C C . LEU A 1 122 ? -33.804 1.353 25.888 1.00 88.12 122 LEU A C 1
ATOM 1000 O O . LEU A 1 122 ? -34.173 0.579 26.770 1.00 88.12 122 LEU A O 1
ATOM 1004 N N . GLN A 1 123 ? -32.578 1.302 25.358 1.00 90.69 123 GLN A N 1
ATOM 1005 C CA . GLN A 1 123 ? -31.556 0.353 25.810 1.00 90.69 123 GLN A CA 1
ATOM 1006 C C . GLN A 1 123 ? -31.249 0.500 27.302 1.00 90.69 123 GLN A C 1
ATOM 1008 O O . GLN A 1 123 ? -31.286 -0.495 28.024 1.00 90.69 123 GLN A O 1
ATOM 1013 N N . THR A 1 124 ? -30.999 1.720 27.784 1.00 88.56 124 THR A N 1
ATOM 1014 C CA . THR A 1 124 ? -30.689 1.968 29.198 1.00 88.56 124 THR A CA 1
ATOM 1015 C C . THR A 1 124 ? -31.839 1.530 30.101 1.00 88.56 124 THR A C 1
ATOM 1017 O O . THR A 1 124 ? -31.619 0.796 31.065 1.00 88.56 124 THR A O 1
ATOM 1020 N N . ASN A 1 125 ? -33.079 1.889 29.763 1.00 86.56 125 ASN A N 1
ATOM 1021 C CA . ASN A 1 125 ? -34.249 1.479 30.540 1.00 86.56 125 ASN A CA 1
ATOM 1022 C C . ASN A 1 125 ? -34.453 -0.043 30.524 1.00 86.56 125 ASN A C 1
ATOM 1024 O O . ASN A 1 125 ? -34.758 -0.639 31.555 1.00 86.56 125 ASN A O 1
ATOM 1028 N N . MET A 1 126 ? -34.237 -0.697 29.383 1.00 84.69 126 MET A N 1
ATOM 1029 C CA . MET A 1 126 ? -34.308 -2.157 29.268 1.00 84.69 126 MET A CA 1
ATOM 1030 C C . MET A 1 126 ? -33.252 -2.857 30.131 1.00 84.69 126 MET A C 1
ATOM 1032 O O . MET A 1 126 ? -33.559 -3.834 30.815 1.00 84.69 126 MET A O 1
ATOM 1036 N N . ILE A 1 127 ? -32.025 -2.335 30.147 1.00 89.06 127 ILE A N 1
ATOM 1037 C CA . ILE A 1 127 ? -30.929 -2.836 30.984 1.00 89.06 127 ILE A CA 1
ATOM 1038 C C . ILE A 1 127 ? -31.265 -2.690 32.474 1.00 89.06 127 ILE A C 1
ATOM 1040 O O . ILE A 1 127 ? -31.040 -3.629 33.240 1.00 89.06 127 ILE A O 1
ATOM 1044 N N . LEU A 1 128 ? -31.840 -1.552 32.882 1.00 86.25 128 LEU A N 1
ATOM 1045 C CA . LEU A 1 128 ? -32.273 -1.313 34.264 1.00 86.25 128 LEU A CA 1
ATOM 1046 C C . LEU A 1 128 ? -33.382 -2.281 34.699 1.00 86.25 128 LEU A C 1
ATOM 1048 O O . LEU A 1 128 ? -33.362 -2.782 35.821 1.00 86.25 128 LEU A O 1
ATOM 1052 N N . LEU A 1 129 ? -34.333 -2.569 33.807 1.00 84.06 129 LEU A N 1
ATOM 1053 C CA . LEU A 1 129 ? -35.457 -3.462 34.089 1.00 84.06 129 LEU A CA 1
ATOM 1054 C C . LEU A 1 129 ? -35.072 -4.948 34.057 1.00 84.06 129 LEU A C 1
ATOM 1056 O O . LEU A 1 129 ? -35.779 -5.774 34.632 1.00 84.06 129 LEU A O 1
ATOM 1060 N N . THR A 1 130 ? -34.006 -5.333 33.350 1.00 86.12 130 THR A N 1
ATOM 1061 C CA . THR A 1 130 ? -33.632 -6.742 33.156 1.00 86.12 130 THR A CA 1
ATOM 1062 C C . THR A 1 130 ? -32.107 -6.928 33.190 1.00 86.12 130 THR A C 1
ATOM 1064 O O . THR A 1 130 ? -31.439 -6.800 32.163 1.00 86.12 130 THR A O 1
ATOM 1067 N N . PRO A 1 131 ? -31.528 -7.330 34.340 1.00 82.25 131 PRO A N 1
ATOM 1068 C CA . PRO A 1 131 ? -30.075 -7.445 34.509 1.00 82.25 131 PRO A CA 1
ATOM 1069 C C . PRO A 1 131 ? -29.367 -8.411 33.545 1.00 82.25 131 PRO A C 1
ATOM 1071 O O . PRO A 1 131 ? -28.182 -8.238 33.261 1.00 82.25 131 PRO A O 1
ATOM 1074 N N . SER A 1 132 ? -30.055 -9.428 33.009 1.00 87.69 132 SER A N 1
ATOM 1075 C CA . SER A 1 132 ? -29.467 -10.325 32.001 1.00 87.69 132 SER A CA 1
ATOM 1076 C C . SER A 1 132 ? -29.152 -9.607 30.685 1.00 87.69 132 SER A C 1
ATOM 1078 O O . SER A 1 132 ? -28.179 -9.972 30.024 1.00 87.69 132 SER A O 1
ATOM 1080 N N . LEU A 1 133 ? -29.907 -8.556 30.340 1.00 89.19 133 LEU A N 1
ATOM 1081 C CA . LEU A 1 133 ? -29.638 -7.715 29.172 1.00 89.19 133 LEU A CA 1
ATOM 1082 C C . LEU A 1 133 ? -28.377 -6.865 29.359 1.00 89.19 133 LEU A C 1
ATOM 1084 O O . LEU A 1 133 ? -27.680 -6.612 28.381 1.00 89.19 133 LEU A O 1
ATOM 1088 N N . LYS A 1 134 ? -28.015 -6.510 30.603 1.00 89.88 134 LYS A N 1
ATOM 1089 C CA . LYS A 1 134 ? -26.736 -5.841 30.900 1.00 89.88 134 LYS A CA 1
ATOM 1090 C C . LYS A 1 134 ? -25.549 -6.691 30.449 1.00 89.88 134 LYS A C 1
ATOM 1092 O O . LYS A 1 134 ? -24.715 -6.229 29.681 1.00 89.88 134 LYS A O 1
ATOM 1097 N N . ARG A 1 135 ? -25.523 -7.964 30.863 1.00 90.56 135 ARG A N 1
ATOM 1098 C CA . ARG A 1 135 ? -24.464 -8.913 30.473 1.00 90.56 135 ARG A CA 1
ATOM 1099 C C . ARG A 1 135 ? -24.420 -9.133 28.965 1.00 90.56 135 ARG A C 1
ATOM 1101 O O . ARG A 1 135 ? -23.355 -9.366 28.402 1.00 90.56 135 ARG A O 1
ATOM 1108 N N . GLN A 1 136 ? -25.579 -9.114 28.312 1.00 92.25 136 GLN A N 1
ATOM 1109 C CA . GLN A 1 136 ? -25.653 -9.221 26.862 1.00 92.25 136 GLN A CA 1
ATOM 1110 C C . GLN A 1 136 ? -25.054 -7.988 26.184 1.00 92.25 136 GLN A C 1
ATOM 1112 O O . GLN A 1 136 ? -24.229 -8.146 25.293 1.00 92.25 136 GLN A O 1
ATOM 1117 N N . TYR A 1 137 ? -25.391 -6.788 26.657 1.00 93.44 137 TYR A N 1
ATOM 1118 C CA . TYR A 1 137 ? -24.833 -5.538 26.150 1.00 93.44 137 TYR A CA 1
ATOM 1119 C C . TYR A 1 137 ? -23.314 -5.450 26.348 1.00 93.44 137 TYR A C 1
ATOM 1121 O O . TYR A 1 137 ? -22.594 -5.122 25.410 1.00 93.44 137 TYR A O 1
ATOM 1129 N N . GLU A 1 138 ? -22.808 -5.847 27.519 1.00 92.88 138 GLU A N 1
ATOM 1130 C CA . GLU A 1 138 ? -21.367 -5.949 27.795 1.00 92.88 138 GLU A CA 1
ATOM 1131 C C . GLU A 1 138 ? -20.659 -6.882 26.797 1.00 92.88 138 GLU A C 1
ATOM 1133 O O . GLU A 1 138 ? -19.616 -6.531 26.245 1.00 92.88 138 GLU A O 1
ATOM 1138 N N . LYS A 1 139 ? -21.252 -8.047 26.496 1.00 93.50 139 LYS A N 1
ATOM 1139 C CA . LYS A 1 139 ? -20.735 -8.968 25.467 1.00 93.50 139 LYS A CA 1
ATOM 1140 C C . LYS A 1 139 ? -20.789 -8.373 24.062 1.00 93.50 139 LYS A C 1
ATOM 1142 O O . LYS A 1 139 ? -19.907 -8.656 23.250 1.00 93.50 139 LYS A O 1
ATOM 1147 N N . THR A 1 140 ? -21.821 -7.597 23.747 1.00 94.62 140 THR A N 1
ATOM 1148 C CA . THR A 1 140 ? -21.934 -6.901 22.462 1.00 94.62 140 THR A CA 1
ATOM 1149 C C . THR A 1 140 ? -20.816 -5.876 22.320 1.00 94.62 140 THR A C 1
ATOM 1151 O O . THR A 1 140 ? -20.087 -5.941 21.335 1.00 94.62 140 THR A O 1
ATOM 1154 N N . ILE A 1 141 ? -20.613 -5.004 23.314 1.00 94.44 141 ILE A N 1
ATOM 1155 C CA . ILE A 1 141 ? -19.528 -4.012 23.299 1.00 94.44 141 ILE A CA 1
ATOM 1156 C C . ILE A 1 141 ? -18.173 -4.701 23.159 1.00 94.44 141 ILE A C 1
ATOM 1158 O O . ILE A 1 141 ? -17.418 -4.348 22.259 1.00 94.44 141 ILE A O 1
ATOM 1162 N N . ALA A 1 142 ? -17.886 -5.730 23.962 1.00 94.06 142 ALA A N 1
ATOM 1163 C CA . ALA A 1 142 ? -16.625 -6.464 23.859 1.00 94.06 142 ALA A CA 1
ATOM 1164 C C . ALA A 1 142 ? -16.396 -7.031 22.443 1.00 94.06 142 ALA A C 1
ATOM 1166 O O . ALA A 1 142 ? -15.307 -6.906 21.888 1.00 94.06 142 ALA A O 1
ATOM 1167 N N . SER A 1 143 ? -17.432 -7.601 21.819 1.00 94.25 143 SER A N 1
ATOM 1168 C CA . SER A 1 143 ? -17.348 -8.095 20.439 1.00 94.25 143 SER A CA 1
ATOM 1169 C C . SER A 1 143 ? -17.135 -6.977 19.418 1.00 94.25 143 SER A C 1
ATOM 1171 O O . SER A 1 143 ? -16.433 -7.188 18.431 1.00 94.25 143 SER A O 1
ATOM 1173 N N . VAL A 1 144 ? -17.749 -5.812 19.618 1.00 93.69 144 VAL A N 1
ATOM 1174 C CA . VAL A 1 144 ? -17.582 -4.655 18.734 1.00 93.69 144 VAL A CA 1
ATOM 1175 C C . VAL A 1 144 ? -16.173 -4.074 18.870 1.00 93.69 144 VAL A C 1
ATOM 1177 O O . VAL A 1 144 ? -15.562 -3.745 17.859 1.00 93.69 144 VAL A O 1
ATOM 1180 N N . LEU A 1 145 ? -15.596 -4.042 20.074 1.00 95.38 145 LEU A N 1
ATOM 1181 C CA . LEU A 1 145 ? -14.204 -3.627 20.279 1.00 95.38 145 LEU A CA 1
ATOM 1182 C C . LEU A 1 145 ? -13.204 -4.557 19.576 1.00 95.38 145 LEU A C 1
ATOM 1184 O O . LEU A 1 145 ? -12.224 -4.082 19.009 1.00 95.38 145 LEU A O 1
ATOM 1188 N N . VAL A 1 146 ? -13.483 -5.864 19.506 1.00 95.00 146 VAL A N 1
ATOM 1189 C CA . VAL A 1 146 ? -12.682 -6.798 18.691 1.00 95.00 146 VAL A CA 1
ATOM 1190 C C . VAL A 1 146 ? -12.747 -6.435 17.202 1.00 95.00 146 VAL A C 1
ATOM 1192 O O . VAL A 1 146 ? -11.725 -6.478 16.517 1.00 95.00 146 VAL A O 1
ATOM 1195 N N . GLN A 1 147 ? -13.920 -6.041 16.694 1.00 93.62 147 GLN A N 1
ATOM 1196 C CA . GLN A 1 147 ? -14.056 -5.562 15.313 1.00 93.62 147 GLN A CA 1
ATOM 1197 C C . GLN A 1 147 ? -13.308 -4.237 15.097 1.00 93.62 147 GLN A C 1
ATOM 1199 O O . GLN A 1 147 ? -12.655 -4.076 14.070 1.00 93.62 147 GLN A O 1
ATOM 1204 N N . VAL A 1 148 ? -13.347 -3.319 16.070 1.00 95.38 148 VAL A N 1
ATOM 1205 C CA . VAL A 1 148 ? -12.594 -2.053 16.039 1.00 95.38 148 VAL A CA 1
ATOM 1206 C C . VAL A 1 148 ? -11.090 -2.313 15.979 1.00 95.38 148 VAL A C 1
ATOM 1208 O O . VAL A 1 148 ? -10.416 -1.768 15.108 1.00 95.38 148 VAL A O 1
ATOM 1211 N N . ARG A 1 149 ? -10.568 -3.193 16.841 1.00 96.25 149 ARG A N 1
ATOM 1212 C CA . ARG A 1 149 ? -9.161 -3.613 16.825 1.00 96.25 149 ARG A CA 1
ATOM 1213 C C . ARG A 1 149 ? -8.779 -4.213 15.474 1.00 96.25 149 ARG A C 1
ATOM 1215 O O . ARG A 1 149 ? -7.774 -3.827 14.890 1.00 96.25 149 ARG A O 1
ATOM 1222 N N . LYS A 1 150 ? -9.595 -5.129 14.943 1.00 93.69 150 LYS A N 1
ATOM 1223 C CA . LYS A 1 150 ? -9.366 -5.714 13.614 1.00 93.69 150 LYS A CA 1
ATOM 1224 C C . LYS A 1 150 ? -9.301 -4.628 12.534 1.00 93.69 150 LYS A C 1
ATOM 1226 O O . LYS A 1 150 ? -8.352 -4.615 11.757 1.00 93.69 150 LYS A O 1
ATOM 1231 N N . SER A 1 151 ? -10.257 -3.698 12.539 1.00 92.19 151 SER A N 1
ATOM 1232 C CA . SER A 1 151 ? -10.266 -2.567 11.611 1.00 92.19 151 SER A CA 1
ATOM 1233 C C . SER A 1 151 ? -8.993 -1.735 11.739 1.00 92.19 151 SER A C 1
ATOM 1235 O O . SER A 1 151 ? -8.403 -1.436 10.714 1.00 92.19 151 SER A O 1
ATOM 1237 N N . LEU A 1 152 ? -8.531 -1.410 12.954 1.00 94.75 152 LEU A N 1
ATOM 1238 C CA . LEU A 1 152 ? -7.287 -0.659 13.182 1.00 94.75 152 LEU A CA 1
ATOM 1239 C C . LEU A 1 152 ? -6.081 -1.307 12.488 1.00 94.75 152 LEU A C 1
ATOM 1241 O O . LEU A 1 152 ? -5.290 -0.612 11.856 1.00 94.75 152 LEU A O 1
ATOM 1245 N N . HIS A 1 153 ? -5.949 -2.630 12.582 1.00 93.50 153 HIS A N 1
ATOM 1246 C CA . HIS A 1 153 ? -4.855 -3.365 11.943 1.00 93.50 153 HIS A CA 1
ATOM 1247 C C . HIS A 1 153 ? -4.993 -3.426 10.410 1.00 93.50 153 HIS A C 1
ATOM 1249 O O . HIS A 1 153 ? -3.988 -3.394 9.705 1.00 93.50 153 HIS A O 1
ATOM 1255 N N . GLU A 1 154 ? -6.219 -3.472 9.880 1.00 90.56 154 GLU A N 1
ATOM 1256 C CA . GLU A 1 154 ? -6.483 -3.488 8.431 1.00 90.56 154 GLU A CA 1
ATOM 1257 C C . GLU A 1 154 ? -6.337 -2.098 7.784 1.00 90.56 154 GLU A C 1
ATOM 1259 O O . GLU A 1 154 ? -5.852 -1.987 6.657 1.00 90.56 154 GLU A O 1
ATOM 1264 N N . THR A 1 155 ? -6.736 -1.030 8.485 1.00 90.44 155 THR A N 1
ATOM 1265 C CA . THR A 1 155 ? -6.749 0.353 7.972 1.00 90.44 155 THR A CA 1
ATOM 1266 C C . THR A 1 155 ? -5.567 1.196 8.434 1.00 90.44 155 THR A C 1
ATOM 1268 O O . THR A 1 155 ? -5.342 2.269 7.875 1.00 90.44 155 THR A O 1
ATOM 1271 N N . GLY A 1 156 ? -4.808 0.734 9.428 1.00 91.50 156 GLY A N 1
ATOM 1272 C CA . GLY A 1 156 ? -3.616 1.385 9.976 1.00 91.50 156 GLY A CA 1
ATOM 1273 C C . GLY A 1 156 ? -3.895 2.413 11.070 1.00 91.50 156 GLY A C 1
ATOM 1274 O O . GLY A 1 156 ? -3.046 2.601 11.931 1.00 91.50 156 GLY A O 1
ATOM 1275 N N . ILE A 1 157 ? -5.071 3.040 11.067 1.00 93.00 157 ILE A N 1
ATOM 1276 C CA . ILE A 1 157 ? -5.559 3.992 12.082 1.00 93.00 157 ILE A CA 1
ATOM 1277 C C . ILE A 1 157 ? -7.067 3.806 12.280 1.00 93.00 157 ILE A C 1
ATOM 1279 O O . ILE A 1 157 ? -7.743 3.223 11.426 1.00 93.00 157 ILE A O 1
ATOM 1283 N N . LEU A 1 158 ? -7.605 4.326 13.383 1.00 93.38 158 LEU A N 1
ATOM 1284 C CA . LEU A 1 158 ? -9.042 4.334 13.650 1.00 93.38 158 LEU A CA 1
ATOM 1285 C C . LEU A 1 158 ? -9.766 5.345 12.754 1.00 93.38 158 LEU A C 1
ATOM 1287 O O . LEU A 1 158 ? -9.291 6.456 12.521 1.00 93.38 158 LEU A O 1
ATOM 1291 N N . ASN A 1 159 ? -10.945 4.956 12.271 1.00 89.88 159 ASN A N 1
ATOM 1292 C CA . ASN A 1 159 ? -11.865 5.848 11.566 1.00 89.88 159 ASN A CA 1
ATOM 1293 C C . ASN A 1 159 ? -12.876 6.496 12.535 1.00 89.88 159 ASN A C 1
ATOM 1295 O O . ASN A 1 159 ? -12.961 6.124 13.706 1.00 89.88 159 ASN A O 1
ATOM 1299 N N . GLU A 1 160 ? -13.673 7.453 12.038 1.00 90.19 160 GLU A N 1
ATOM 1300 C CA . GLU A 1 160 ? -14.673 8.181 12.846 1.00 90.19 160 GLU A CA 1
ATOM 1301 C C . GLU A 1 160 ? -15.641 7.226 13.572 1.00 90.19 160 GLU A C 1
ATOM 1303 O O . GLU A 1 160 ? -15.898 7.381 14.766 1.00 90.19 160 GLU A O 1
ATOM 1308 N N . LYS A 1 161 ? -16.133 6.192 12.879 1.00 91.38 161 LYS A N 1
ATOM 1309 C CA . LYS A 1 161 ? -17.018 5.172 13.458 1.00 91.38 161 LYS A CA 1
ATOM 1310 C C . LYS A 1 161 ? -16.379 4.439 14.634 1.00 91.38 161 LYS A C 1
ATOM 1312 O O . LYS A 1 161 ? -17.037 4.237 15.654 1.00 91.38 161 LYS A O 1
ATOM 1317 N N . ALA A 1 162 ? -15.126 4.017 14.487 1.00 93.50 162 ALA A N 1
ATOM 1318 C CA . ALA A 1 162 ? -14.393 3.329 15.535 1.00 93.50 162 ALA A CA 1
ATOM 1319 C C . ALA A 1 162 ? -14.211 4.225 16.767 1.00 93.50 162 ALA A C 1
ATOM 1321 O O . ALA A 1 162 ? -14.489 3.776 17.875 1.00 93.50 162 ALA A O 1
ATOM 1322 N N . GLU A 1 163 ? -13.858 5.499 16.585 1.00 93.12 163 GLU A N 1
ATOM 1323 C CA . GLU A 1 163 ? -13.756 6.453 17.698 1.00 93.12 163 GLU A CA 1
ATOM 1324 C C . GLU A 1 163 ? -15.095 6.651 18.424 1.00 93.12 163 GLU A C 1
ATOM 1326 O O . GLU A 1 163 ? -15.133 6.653 19.655 1.00 93.12 163 GLU A O 1
ATOM 1331 N N . CYS A 1 164 ? -16.218 6.722 17.696 1.00 92.69 164 CYS A N 1
ATOM 1332 C CA . CYS A 1 164 ? -17.545 6.764 18.317 1.00 92.69 164 CYS A CA 1
ATOM 1333 C C . CYS A 1 164 ? -17.852 5.510 19.144 1.00 92.69 164 CYS A C 1
ATOM 1335 O O . CYS A 1 164 ? -18.445 5.616 20.216 1.00 92.69 164 CYS A O 1
ATOM 1337 N N . LEU A 1 165 ? -17.466 4.326 18.662 1.00 94.19 165 LEU A N 1
ATOM 1338 C CA . LEU A 1 165 ? -17.650 3.070 19.392 1.00 94.19 165 LEU A CA 1
ATOM 1339 C C . LEU A 1 165 ? -16.815 3.028 20.676 1.00 94.19 165 LEU A C 1
ATOM 1341 O O . LEU A 1 165 ? -17.320 2.579 21.706 1.00 94.19 165 LEU A O 1
ATOM 1345 N N . LEU A 1 166 ? -15.583 3.540 20.632 1.00 94.62 166 LEU A N 1
ATOM 1346 C CA . LEU A 1 166 ? -14.731 3.684 21.813 1.00 94.62 166 LEU A CA 1
ATOM 1347 C C . LEU A 1 166 ? -15.354 4.636 22.841 1.00 94.62 166 LEU A C 1
ATOM 1349 O O . LEU A 1 166 ? -15.441 4.274 24.012 1.00 94.62 166 LEU A O 1
ATOM 1353 N N . SER A 1 167 ? -15.881 5.789 22.409 1.00 92.38 167 SER A N 1
ATOM 1354 C CA . SER A 1 167 ? -16.584 6.718 23.309 1.00 92.38 167 SER A CA 1
ATOM 1355 C C . SER A 1 167 ? -17.808 6.077 23.964 1.00 92.38 167 SER A C 1
ATOM 1357 O O . SER A 1 167 ? -18.026 6.251 25.154 1.00 92.38 167 SER A O 1
ATOM 1359 N N . ILE A 1 168 ? -18.588 5.278 23.224 1.00 92.12 168 ILE A N 1
ATOM 1360 C CA . ILE A 1 168 ? -19.751 4.578 23.794 1.00 92.12 168 ILE A CA 1
ATOM 1361 C C . ILE A 1 168 ? -19.323 3.553 24.854 1.00 92.12 168 ILE A C 1
ATOM 1363 O O . ILE A 1 168 ? -19.998 3.408 25.874 1.00 92.12 168 ILE A O 1
ATOM 1367 N N . ALA A 1 169 ? -18.228 2.824 24.619 1.00 92.56 169 ALA A N 1
ATOM 1368 C CA . ALA A 1 169 ? -17.699 1.863 25.584 1.00 92.56 169 ALA A CA 1
ATOM 1369 C C . ALA A 1 169 ? -17.199 2.557 26.864 1.00 92.56 169 ALA A C 1
ATOM 1371 O O . ALA A 1 169 ? -17.474 2.081 27.967 1.00 92.56 169 ALA A O 1
ATOM 1372 N N . GLU A 1 170 ? -16.528 3.700 26.709 1.00 89.75 170 GLU A N 1
ATOM 1373 C CA . GLU A 1 170 ? -16.059 4.554 27.804 1.00 89.75 170 GLU A CA 1
ATOM 1374 C C . GLU A 1 170 ? -17.224 5.133 28.623 1.00 89.75 170 GLU A C 1
ATOM 1376 O O . GLU A 1 170 ? -17.267 4.940 29.837 1.00 89.75 170 GLU A O 1
ATOM 1381 N N . ASP A 1 171 ? -18.226 5.732 27.969 1.00 88.25 171 ASP A N 1
ATOM 1382 C CA . ASP A 1 171 ? -19.430 6.271 28.622 1.00 88.25 171 ASP A CA 1
ATOM 1383 C C . ASP A 1 171 ? -20.182 5.189 29.412 1.00 88.25 171 ASP A C 1
ATOM 1385 O O . ASP A 1 171 ? -20.706 5.426 30.505 1.00 88.25 171 ASP A O 1
ATOM 1389 N N . ALA A 1 172 ? -20.228 3.971 28.865 1.00 87.00 172 ALA A N 1
ATOM 1390 C CA . ALA A 1 172 ? -20.856 2.827 29.512 1.00 87.00 172 ALA A CA 1
ATOM 1391 C C . ALA A 1 172 ? -19.996 2.206 30.630 1.00 87.00 172 ALA A C 1
ATOM 1393 O O . ALA A 1 172 ? -20.500 1.349 31.361 1.00 87.00 172 ALA A O 1
ATOM 1394 N N . LYS A 1 173 ? -18.729 2.624 30.774 1.00 88.25 173 LYS A N 1
ATOM 1395 C CA . LYS A 1 173 ? -17.718 2.042 31.675 1.00 88.25 173 LYS A CA 1
ATOM 1396 C C . LYS A 1 173 ? -17.534 0.538 31.459 1.00 88.25 173 LYS A C 1
ATOM 1398 O O . LYS A 1 173 ? -17.455 -0.247 32.405 1.00 88.25 173 LYS A O 1
ATOM 1403 N N . ILE A 1 174 ? -17.523 0.119 30.194 1.00 88.69 174 ILE A N 1
ATOM 1404 C CA . ILE A 1 174 ? -17.376 -1.278 29.778 1.00 88.69 174 ILE A CA 1
ATOM 1405 C C . ILE A 1 174 ? -16.062 -1.418 29.018 1.00 88.69 174 ILE A C 1
ATOM 1407 O O . ILE A 1 174 ? -15.793 -0.664 28.089 1.00 88.69 174 ILE A O 1
ATOM 1411 N N . CYS A 1 175 ? -15.253 -2.414 29.397 1.00 89.06 175 CYS A N 1
ATOM 1412 C CA . CYS A 1 175 ? -13.965 -2.694 28.754 1.00 89.06 175 CYS A CA 1
ATOM 1413 C C . CYS A 1 175 ? -13.006 -1.482 28.729 1.00 89.06 175 CYS A C 1
ATOM 1415 O O . CYS A 1 175 ? -12.216 -1.357 27.802 1.00 89.06 175 CYS A O 1
ATOM 1417 N N . GLU A 1 176 ? -13.030 -0.623 29.756 1.00 89.31 176 GLU A N 1
ATOM 1418 C CA . GLU A 1 176 ? -12.268 0.641 29.809 1.00 89.31 176 GLU A CA 1
ATOM 1419 C C . GLU A 1 176 ? -10.783 0.469 29.459 1.00 89.31 176 GLU A C 1
ATOM 1421 O O . GLU A 1 176 ? -10.244 1.217 28.650 1.00 89.31 176 GLU A O 1
ATOM 1426 N N . THR A 1 177 ? -10.129 -0.563 30.005 1.00 91.12 177 THR A N 1
ATOM 1427 C CA . THR A 1 177 ? -8.727 -0.863 29.686 1.00 91.12 177 THR A CA 1
ATOM 1428 C C . THR A 1 177 ? -8.521 -1.062 28.187 1.00 91.12 177 THR A C 1
ATOM 1430 O O . THR A 1 177 ? -7.666 -0.411 27.604 1.00 91.12 177 THR A O 1
ATOM 1433 N N . GLU A 1 178 ? -9.326 -1.905 27.546 1.00 93.12 178 GLU A N 1
ATOM 1434 C CA . GLU A 1 178 ? -9.226 -2.160 26.106 1.00 93.12 178 GLU A CA 1
ATOM 1435 C C . GLU A 1 178 ? -9.424 -0.870 25.296 1.00 93.12 178 GLU A C 1
ATOM 1437 O O . GLU A 1 178 ? -8.667 -0.597 24.366 1.00 93.12 178 GLU A O 1
ATOM 1442 N N . THR A 1 179 ? -10.388 -0.037 25.697 1.00 94.31 179 THR A N 1
ATOM 1443 C CA . THR A 1 179 ? -10.658 1.260 25.066 1.00 94.31 179 THR A CA 1
ATOM 1444 C C . THR A 1 179 ? -9.453 2.201 25.134 1.00 94.31 179 THR A C 1
ATOM 1446 O O . THR A 1 179 ? -9.074 2.783 24.115 1.00 94.31 179 THR A O 1
ATOM 1449 N N . TYR A 1 180 ? -8.807 2.322 26.299 1.00 94.44 180 TYR A N 1
ATOM 1450 C CA . TYR A 1 180 ? -7.620 3.169 26.455 1.00 94.44 180 TYR A CA 1
ATOM 1451 C C . TYR A 1 180 ? -6.433 2.665 25.636 1.00 94.44 180 TYR A C 1
ATOM 1453 O O . TYR A 1 180 ? -5.757 3.467 24.993 1.00 94.44 180 TYR A O 1
ATOM 1461 N N . PHE A 1 181 ? -6.205 1.349 25.602 1.00 96.19 181 PHE A N 1
ATOM 1462 C CA . PHE A 1 181 ? -5.131 0.760 24.800 1.00 96.19 181 PHE A CA 1
ATOM 1463 C C . PHE A 1 181 ? -5.362 0.953 23.296 1.00 96.19 181 PHE A C 1
ATOM 1465 O O . PHE A 1 181 ? -4.418 1.291 22.589 1.00 96.19 181 PHE A O 1
ATOM 1472 N N . LEU A 1 182 ? -6.599 0.812 22.803 1.00 96.69 182 LEU A N 1
ATOM 1473 C CA . LEU A 1 182 ? -6.912 1.038 21.386 1.00 96.69 182 LEU A CA 1
ATOM 1474 C C . LEU A 1 182 ? -6.710 2.500 20.966 1.00 96.69 182 LEU A C 1
ATOM 1476 O O . LEU A 1 182 ? -6.157 2.755 19.895 1.00 96.69 182 LEU A O 1
ATOM 1480 N N . ARG A 1 183 ? -7.103 3.469 21.807 1.00 95.31 183 ARG A N 1
ATOM 1481 C CA . ARG A 1 183 ? -6.829 4.893 21.541 1.00 95.31 183 ARG A CA 1
ATOM 1482 C C . ARG A 1 183 ? -5.340 5.216 21.595 1.00 95.31 183 ARG A C 1
ATOM 1484 O O . ARG A 1 183 ? -4.847 5.931 20.725 1.00 95.31 183 ARG A O 1
ATOM 1491 N N . ALA A 1 184 ? -4.624 4.677 22.581 1.00 96.62 184 ALA A N 1
ATOM 1492 C CA . ALA A 1 184 ? -3.179 4.841 22.681 1.00 96.62 184 ALA A CA 1
ATOM 1493 C C . ALA A 1 184 ? -2.475 4.295 21.431 1.00 96.62 184 ALA A C 1
ATOM 1495 O O . ALA A 1 184 ? -1.676 5.000 20.817 1.00 96.62 184 ALA A O 1
ATOM 1496 N N . GLU A 1 185 ? -2.823 3.078 21.004 1.00 97.69 185 GLU A N 1
ATOM 1497 C CA . GLU A 1 185 ? -2.259 2.463 19.804 1.00 97.69 185 GLU A CA 1
ATOM 1498 C C . GLU A 1 185 ? -2.543 3.313 18.556 1.00 97.69 185 GLU A C 1
ATOM 1500 O O . GLU A 1 185 ? -1.637 3.547 17.758 1.00 97.69 185 GLU A O 1
ATOM 1505 N N . ASN A 1 186 ? -3.762 3.846 18.407 1.00 96.56 186 ASN A N 1
ATOM 1506 C CA . ASN A 1 186 ? -4.103 4.756 17.311 1.00 96.56 186 ASN A CA 1
ATOM 1507 C C . ASN A 1 186 ? -3.204 6.004 17.291 1.00 96.56 186 ASN A C 1
ATOM 1509 O O . ASN A 1 186 ? -2.599 6.321 16.268 1.00 96.56 186 ASN A O 1
ATOM 1513 N N . LEU A 1 187 ? -3.063 6.689 18.429 1.00 95.62 187 LEU A N 1
ATOM 1514 C CA . LEU A 1 187 ? -2.228 7.889 18.544 1.00 95.62 187 LEU A CA 1
ATOM 1515 C C . LEU A 1 187 ? -0.743 7.592 18.296 1.00 95.62 187 LEU A C 1
ATOM 1517 O O . LEU A 1 187 ? -0.057 8.383 17.646 1.00 95.62 187 LEU A O 1
ATOM 1521 N N . TYR A 1 188 ? -0.256 6.439 18.758 1.00 96.62 188 TYR A N 1
ATOM 1522 C CA . TYR A 1 188 ? 1.103 5.979 18.477 1.00 96.62 188 TYR A CA 1
ATOM 1523 C C . TYR A 1 188 ? 1.322 5.756 16.973 1.00 96.62 188 TYR A C 1
ATOM 1525 O O . TYR A 1 188 ? 2.303 6.244 16.408 1.00 96.62 188 TYR A O 1
ATOM 1533 N N . ARG A 1 189 ? 0.371 5.093 16.299 1.00 96.12 189 ARG A N 1
ATOM 1534 C CA . ARG A 1 189 ? 0.393 4.846 14.845 1.00 96.12 189 ARG A CA 1
ATOM 1535 C C . ARG A 1 189 ? 0.319 6.129 14.018 1.00 96.12 189 ARG A C 1
ATOM 1537 O O . ARG A 1 189 ? 0.856 6.172 12.916 1.00 96.12 189 ARG A O 1
ATOM 1544 N N . MET A 1 190 ? -0.287 7.191 14.553 1.00 94.25 190 MET A N 1
ATOM 1545 C CA . MET A 1 190 ? -0.259 8.534 13.956 1.00 94.25 190 MET A CA 1
ATOM 1546 C C . MET A 1 190 ? 1.102 9.237 14.094 1.00 94.25 190 MET A C 1
ATOM 1548 O O . MET A 1 190 ? 1.310 10.273 13.463 1.00 94.25 190 MET A O 1
ATOM 1552 N N . CYS A 1 191 ? 2.014 8.697 14.909 1.00 93.44 191 CYS A N 1
ATOM 1553 C CA . CYS A 1 191 ? 3.356 9.222 15.170 1.00 93.44 191 CYS A CA 1
ATOM 1554 C C . CYS A 1 191 ? 3.384 10.687 15.650 1.00 93.44 191 CYS A C 1
ATOM 1556 O O . CYS A 1 191 ? 4.352 11.417 15.421 1.00 93.44 191 CYS A O 1
ATOM 1558 N N . ASP A 1 192 ? 2.323 11.112 16.341 1.00 88.75 192 ASP A N 1
ATOM 1559 C CA . ASP A 1 192 ? 2.178 12.446 16.923 1.00 88.75 192 ASP A CA 1
ATOM 1560 C C . ASP A 1 192 ? 2.473 12.383 18.427 1.00 88.75 192 ASP A C 1
ATOM 1562 O O . ASP A 1 192 ? 1.593 12.123 19.251 1.00 88.75 192 ASP A O 1
ATOM 1566 N N . THR A 1 193 ? 3.745 12.596 18.779 1.00 89.00 193 THR A N 1
ATOM 1567 C CA . THR A 1 193 ? 4.235 12.503 20.163 1.00 89.00 193 THR A CA 1
ATOM 1568 C C . THR A 1 193 ? 3.476 13.441 21.105 1.00 89.00 193 THR A C 1
ATOM 1570 O O . THR A 1 193 ? 3.099 13.027 22.195 1.00 89.00 193 THR A O 1
ATOM 1573 N N . LEU A 1 194 ? 3.158 14.662 20.660 1.00 90.88 194 LEU A N 1
ATOM 1574 C CA . LEU A 1 194 ? 2.458 15.649 21.487 1.00 90.88 194 LEU A CA 1
ATOM 1575 C C . LEU A 1 194 ? 1.019 15.226 21.788 1.00 90.88 194 LEU A C 1
ATOM 1577 O O . LEU A 1 194 ? 0.538 15.410 22.906 1.00 90.88 194 LEU A O 1
ATOM 1581 N N . LYS A 1 195 ? 0.303 14.669 20.803 1.00 93.00 195 LYS A N 1
ATOM 1582 C CA . LYS A 1 195 ? -1.048 14.142 21.049 1.00 93.00 195 LYS A CA 1
ATOM 1583 C C . LYS A 1 195 ? -1.027 12.921 21.956 1.00 93.00 195 LYS A C 1
ATOM 1585 O O . LYS A 1 195 ? -1.918 12.797 22.792 1.00 93.00 195 LYS A O 1
ATOM 1590 N N . TYR A 1 196 ? -0.033 12.049 21.799 1.00 95.31 196 TYR A N 1
ATOM 1591 C CA . TYR A 1 196 ? 0.120 10.887 22.665 1.00 95.31 196 TYR A CA 1
ATOM 1592 C C . TYR A 1 196 ? 0.374 11.310 24.119 1.00 95.31 196 TYR A C 1
ATOM 1594 O O . TYR A 1 196 ? -0.337 10.868 25.014 1.00 95.31 196 TYR A O 1
ATOM 1602 N N . GLU A 1 197 ? 1.314 12.227 24.358 1.00 94.69 197 GLU A N 1
ATOM 1603 C CA . GLU A 1 197 ? 1.628 12.746 25.698 1.00 94.69 197 GLU A CA 1
ATOM 1604 C C . GLU A 1 197 ? 0.405 13.385 26.369 1.00 94.69 197 GLU A C 1
ATOM 1606 O O . GLU A 1 197 ? 0.049 13.003 27.482 1.00 94.69 197 GLU A O 1
ATOM 1611 N N . ARG A 1 198 ? -0.315 14.263 25.655 1.00 96.00 198 ARG A N 1
ATOM 1612 C CA . ARG A 1 198 ? -1.560 14.877 26.155 1.00 96.00 198 ARG A CA 1
ATOM 1613 C C . ARG A 1 198 ? -2.633 13.851 26.495 1.00 96.00 198 ARG A C 1
ATOM 1615 O O . ARG A 1 198 ? -3.396 14.039 27.440 1.00 96.00 198 ARG A O 1
ATOM 1622 N N . PHE A 1 199 ? -2.720 12.772 25.722 1.00 95.50 199 PHE A N 1
ATOM 1623 C CA . PHE A 1 199 ? -3.641 11.687 26.025 1.00 95.50 199 PHE A CA 1
ATOM 1624 C C . PHE A 1 199 ? -3.260 11.003 27.344 1.00 95.50 199 PHE A C 1
ATOM 1626 O O . PHE A 1 199 ? -4.122 10.851 28.206 1.00 95.50 199 PHE A O 1
ATOM 1633 N N . ILE A 1 200 ? -1.982 10.680 27.560 1.00 95.62 200 ILE A N 1
ATOM 1634 C CA . ILE A 1 200 ? -1.516 10.097 28.829 1.00 95.62 200 ILE A CA 1
ATOM 1635 C C . ILE A 1 200 ? -1.771 11.032 30.018 1.00 95.62 200 ILE A C 1
ATOM 1637 O O . ILE A 1 200 ? -2.226 10.565 31.063 1.00 95.62 200 ILE A O 1
ATOM 1641 N N . GLU A 1 201 ? -1.528 12.336 29.863 1.00 93.50 201 GLU A N 1
ATOM 1642 C CA . GLU A 1 201 ? -1.845 13.351 30.880 1.00 93.50 201 GLU A CA 1
ATOM 1643 C C . GLU A 1 201 ? -3.344 13.355 31.212 1.00 93.50 201 GLU A C 1
ATOM 1645 O O . GLU A 1 201 ? -3.720 13.274 32.381 1.00 93.50 201 GLU A O 1
ATOM 1650 N N . SER A 1 202 ? -4.214 13.320 30.197 1.00 93.94 202 SER A N 1
ATOM 1651 C CA . SER A 1 202 ? -5.667 13.290 30.410 1.00 93.94 202 SER A CA 1
ATOM 1652 C C . SER A 1 202 ? -6.142 12.051 31.183 1.00 93.94 202 SER A C 1
ATOM 1654 O O . SER A 1 202 ? -7.053 12.142 32.005 1.00 93.94 202 SER A O 1
ATOM 1656 N N . LEU A 1 203 ? -5.499 10.890 30.997 1.00 91.31 203 LEU A N 1
ATOM 1657 C CA . LEU A 1 203 ? -5.833 9.677 31.753 1.00 91.31 203 LEU A CA 1
ATOM 1658 C C . LEU A 1 203 ? -5.459 9.797 33.239 1.00 91.31 203 LEU A C 1
ATOM 1660 O O . LEU A 1 203 ? -6.141 9.226 34.093 1.00 91.31 203 LEU A O 1
ATOM 1664 N N . GLN A 1 204 ? -4.395 10.543 33.556 1.00 87.56 204 GLN A N 1
ATOM 1665 C CA . GLN A 1 204 ? -4.001 10.823 34.940 1.00 87.56 204 GLN A CA 1
ATOM 1666 C C . GLN A 1 204 ? -5.032 11.724 35.626 1.00 87.56 204 GLN A C 1
ATOM 1668 O O . GLN A 1 204 ? -5.430 11.444 36.757 1.00 87.56 204 GLN A O 1
ATOM 1673 N N . GLU A 1 205 ? -5.522 12.751 34.928 1.00 88.38 205 GLU A N 1
ATOM 1674 C CA . GLU A 1 205 ? -6.576 13.645 35.427 1.00 88.38 205 GLU A CA 1
ATOM 1675 C C . GLU A 1 205 ? -7.905 12.909 35.654 1.00 88.38 205 GLU A C 1
ATOM 1677 O O . GLU A 1 205 ? -8.610 13.154 36.636 1.00 88.38 205 GLU A O 1
ATOM 1682 N N . LEU A 1 206 ? -8.226 11.942 34.791 1.00 84.19 206 LEU A N 1
ATOM 1683 C CA . LEU A 1 206 ? -9.418 11.096 34.903 1.00 84.19 206 LEU A CA 1
ATOM 1684 C C . LEU A 1 206 ? -9.309 10.003 35.983 1.00 84.19 206 LEU A C 1
ATOM 1686 O O . LEU A 1 206 ? -10.243 9.219 36.145 1.00 84.19 206 LEU A O 1
ATOM 1690 N N . HIS A 1 207 ? -8.212 9.961 36.752 1.00 81.69 207 HIS A N 1
ATOM 1691 C CA . HIS A 1 207 ? -7.969 8.982 37.820 1.00 81.69 207 HIS A CA 1
ATOM 1692 C C . HIS A 1 207 ? -8.054 7.521 37.336 1.00 81.69 207 HIS A C 1
ATOM 1694 O O . HIS A 1 207 ? -8.505 6.628 38.062 1.00 81.69 207 HIS A O 1
ATOM 1700 N N . VAL A 1 208 ? -7.608 7.260 36.102 1.00 87.00 208 VAL A N 1
ATOM 1701 C CA . VAL A 1 208 ? -7.456 5.895 35.582 1.00 87.00 208 VAL A CA 1
ATOM 1702 C C . VAL A 1 208 ? -6.427 5.138 36.431 1.00 87.00 208 VAL A C 1
ATOM 1704 O O . VAL A 1 208 ? -5.488 5.723 36.971 1.00 87.00 208 VAL A O 1
ATOM 1707 N N . ARG A 1 209 ? -6.606 3.816 36.564 1.00 88.94 209 ARG A N 1
ATOM 1708 C CA . ARG A 1 209 ? -5.706 2.943 37.339 1.00 88.94 209 ARG A CA 1
ATOM 1709 C C . ARG A 1 209 ? -4.239 3.178 36.969 1.00 88.94 209 ARG A C 1
ATOM 1711 O O . ARG A 1 209 ? -3.885 3.123 35.789 1.00 88.94 209 ARG A O 1
ATOM 1718 N N . PHE A 1 210 ? -3.400 3.386 37.985 1.00 89.75 210 PHE A N 1
ATOM 1719 C CA . PHE A 1 210 ? -1.984 3.716 37.820 1.00 89.75 210 PHE A CA 1
ATOM 1720 C C . PHE A 1 210 ? -1.251 2.696 36.944 1.00 89.75 210 PHE A C 1
ATOM 1722 O O . PHE A 1 210 ? -0.487 3.091 36.073 1.00 89.75 210 PHE A O 1
ATOM 1729 N N . GLU A 1 211 ? -1.542 1.402 37.100 1.00 92.19 211 GLU A N 1
ATOM 1730 C CA . GLU A 1 211 ? -0.888 0.327 36.346 1.00 92.19 211 GLU A CA 1
ATOM 1731 C C . GLU A 1 211 ? -1.146 0.422 34.835 1.00 92.19 211 GLU A C 1
ATOM 1733 O O . GLU A 1 211 ? -0.292 0.040 34.040 1.00 92.19 211 GLU A O 1
ATOM 1738 N N . ILE A 1 212 ? -2.316 0.933 34.430 1.00 92.00 212 ILE A N 1
ATOM 1739 C CA . ILE A 1 212 ? -2.651 1.148 33.015 1.00 92.00 212 ILE A CA 1
ATOM 1740 C C . ILE A 1 212 ? -1.840 2.323 32.476 1.00 92.00 212 ILE A C 1
ATOM 1742 O O . ILE A 1 212 ? -1.212 2.215 31.427 1.00 92.00 212 ILE A O 1
ATOM 1746 N N . VAL A 1 213 ? -1.849 3.442 33.201 1.00 93.94 213 VAL A N 1
ATOM 1747 C CA . VAL A 1 213 ? -1.138 4.658 32.791 1.00 93.94 213 VAL A CA 1
ATOM 1748 C C . VAL A 1 213 ? 0.367 4.405 32.718 1.00 93.94 213 VAL A C 1
ATOM 1750 O O . VAL A 1 213 ? 1.012 4.873 31.786 1.00 93.94 213 VAL A O 1
ATOM 1753 N N . ASP A 1 214 ? 0.921 3.655 33.670 1.00 93.69 214 ASP A N 1
ATOM 1754 C CA . ASP A 1 214 ? 2.340 3.304 33.715 1.00 93.69 214 ASP A CA 1
ATOM 1755 C C . ASP A 1 214 ? 2.762 2.473 32.496 1.00 93.69 214 ASP A C 1
ATOM 1757 O O . ASP A 1 214 ? 3.716 2.835 31.813 1.00 93.69 214 ASP A O 1
ATOM 1761 N N . GLN A 1 215 ? 1.981 1.452 32.121 1.00 94.69 215 GLN A N 1
ATOM 1762 C CA . GLN A 1 215 ? 2.223 0.690 30.888 1.00 94.69 215 GLN A CA 1
ATOM 1763 C C . GLN A 1 215 ? 2.180 1.587 29.644 1.00 94.69 215 GLN A C 1
ATOM 1765 O O . GLN A 1 215 ? 3.059 1.514 28.785 1.00 94.69 215 GLN A O 1
ATOM 1770 N N . LEU A 1 216 ? 1.189 2.478 29.552 1.00 95.81 216 LEU A N 1
ATOM 1771 C CA . LEU A 1 216 ? 1.019 3.360 28.396 1.00 95.81 216 LEU A CA 1
ATOM 1772 C C . LEU A 1 216 ? 2.108 4.442 28.271 1.00 95.81 216 LEU A C 1
ATOM 1774 O O . LEU A 1 216 ? 2.221 5.052 27.207 1.00 95.81 216 LEU A O 1
ATOM 1778 N N . LYS A 1 217 ? 2.952 4.663 29.288 1.00 94.38 217 LYS A N 1
ATOM 1779 C CA . LYS A 1 217 ? 4.154 5.513 29.165 1.00 94.38 217 LYS A CA 1
ATOM 1780 C C . LYS A 1 217 ? 5.265 4.870 28.334 1.00 94.38 217 LYS A C 1
ATOM 1782 O O . LYS A 1 217 ? 6.173 5.579 27.905 1.00 94.38 217 LYS A O 1
ATOM 1787 N N . HIS A 1 218 ? 5.176 3.567 28.065 1.00 94.38 218 HIS A N 1
ATOM 1788 C CA . HIS A 1 218 ? 6.143 2.804 27.274 1.00 94.38 218 HIS A CA 1
ATOM 1789 C C . HIS A 1 218 ? 5.513 2.287 25.961 1.00 94.38 218 HIS A C 1
ATOM 1791 O O . HIS A 1 218 ? 5.476 1.079 25.718 1.00 94.38 218 HIS A O 1
ATOM 1797 N N . PRO A 1 219 ? 5.012 3.174 25.072 1.00 95.00 219 PRO A N 1
ATOM 1798 C CA . PRO A 1 219 ? 4.244 2.768 23.889 1.00 95.00 219 PRO A CA 1
ATOM 1799 C C . PRO A 1 219 ? 5.018 1.862 22.932 1.00 95.00 219 PRO A C 1
ATOM 1801 O O . PRO A 1 219 ? 4.435 1.011 22.265 1.00 95.00 219 PRO A O 1
ATOM 1804 N N . GLU A 1 220 ? 6.337 2.024 22.857 1.00 93.69 220 GLU A N 1
ATOM 1805 C CA . GLU A 1 220 ? 7.168 1.240 21.952 1.00 93.69 220 GLU A CA 1
ATOM 1806 C C . GLU A 1 220 ? 7.288 -0.238 22.339 1.00 93.69 220 GLU A C 1
ATOM 1808 O O . GLU A 1 220 ? 7.658 -1.048 21.492 1.00 93.69 220 GLU A O 1
ATOM 1813 N N . GLU A 1 221 ? 7.057 -0.592 23.604 1.00 94.06 221 GLU A N 1
ATOM 1814 C CA . GLU A 1 221 ? 7.044 -1.987 24.067 1.00 94.06 221 GLU A CA 1
ATOM 1815 C C . GLU A 1 221 ? 5.696 -2.652 23.767 1.00 94.06 221 GLU A C 1
ATOM 1817 O O . GLU A 1 221 ? 5.617 -3.866 23.600 1.00 94.06 221 GLU A O 1
ATOM 1822 N N . LEU A 1 222 ? 4.639 -1.843 23.658 1.00 95.56 222 LEU A N 1
ATOM 1823 C CA . LEU A 1 222 ? 3.270 -2.304 23.462 1.00 95.56 222 LEU A CA 1
ATOM 1824 C C . LEU A 1 222 ? 2.876 -2.389 21.984 1.00 95.56 222 LEU A C 1
ATOM 1826 O O . LEU A 1 222 ? 2.208 -3.339 21.578 1.00 95.56 222 LEU A O 1
ATOM 1830 N N . PHE A 1 223 ? 3.250 -1.385 21.187 1.00 97.25 223 PHE A N 1
ATOM 1831 C CA . PHE A 1 223 ? 2.624 -1.135 19.883 1.00 97.25 223 PHE A CA 1
ATOM 1832 C C . PHE A 1 223 ? 3.585 -1.201 18.692 1.00 97.25 223 PHE A C 1
ATOM 1834 O O . PHE A 1 223 ? 3.134 -1.258 17.549 1.00 97.25 223 PHE A O 1
ATOM 1841 N N . PHE A 1 224 ? 4.902 -1.195 18.916 1.00 96.62 224 PHE A N 1
ATOM 1842 C CA . PHE A 1 224 ? 5.877 -1.152 17.822 1.00 96.62 224 PHE A CA 1
ATOM 1843 C C . PHE A 1 224 ? 5.791 -2.384 16.911 1.00 96.62 224 PHE A C 1
ATOM 1845 O O . PHE A 1 224 ? 5.606 -2.244 15.703 1.00 96.62 224 PHE A O 1
ATOM 1852 N N . ASP A 1 225 ? 5.871 -3.588 17.484 1.00 95.69 225 ASP A N 1
ATOM 1853 C CA . ASP A 1 225 ? 5.897 -4.831 16.706 1.00 95.69 225 ASP A CA 1
ATOM 1854 C C . ASP A 1 225 ? 4.585 -5.062 15.947 1.00 95.69 225 ASP A C 1
ATOM 1856 O O . ASP A 1 225 ? 4.601 -5.500 14.793 1.00 95.69 225 ASP A O 1
ATOM 1860 N N . SER A 1 226 ? 3.437 -4.743 16.566 1.00 95.44 226 SER A N 1
ATOM 1861 C CA . SER A 1 226 ? 2.137 -4.835 15.893 1.00 95.44 226 SER A CA 1
ATOM 1862 C C . SER A 1 226 ? 2.064 -3.855 14.727 1.00 95.44 226 SER A C 1
ATOM 1864 O O . SER A 1 226 ? 1.643 -4.244 13.639 1.00 95.44 226 SER A O 1
ATOM 1866 N N . PHE A 1 227 ? 2.521 -2.615 14.919 1.00 96.62 227 PHE A N 1
ATOM 1867 C CA . PHE A 1 227 ? 2.485 -1.604 13.874 1.00 96.62 227 PHE A CA 1
ATOM 1868 C C . PHE A 1 227 ? 3.415 -1.953 12.712 1.00 96.62 227 PHE A C 1
ATOM 1870 O O . PHE A 1 227 ? 2.963 -1.951 11.568 1.00 96.62 227 PHE A O 1
ATOM 1877 N N . VAL A 1 228 ? 4.669 -2.329 12.993 1.00 95.88 228 VAL A N 1
ATOM 1878 C CA . VAL A 1 228 ? 5.641 -2.761 11.975 1.00 95.88 228 VAL A CA 1
ATOM 1879 C C . VAL A 1 228 ? 5.111 -3.953 11.187 1.00 95.88 228 VAL A C 1
ATOM 1881 O O . VAL A 1 228 ? 5.179 -3.942 9.959 1.00 95.88 228 VAL A O 1
ATOM 1884 N N . ARG A 1 229 ? 4.530 -4.956 11.852 1.00 94.50 229 ARG A N 1
ATOM 1885 C CA . ARG A 1 229 ? 3.923 -6.117 11.183 1.00 94.50 229 ARG A CA 1
ATOM 1886 C C . ARG A 1 229 ? 2.815 -5.712 10.208 1.00 94.50 229 ARG A C 1
ATOM 1888 O O . ARG A 1 229 ? 2.738 -6.268 9.116 1.00 94.50 229 ARG A O 1
ATOM 1895 N N . ASP A 1 230 ? 1.972 -4.755 10.581 1.00 95.06 230 ASP A N 1
ATOM 1896 C CA . ASP A 1 230 ? 0.868 -4.319 9.724 1.00 95.06 230 ASP A CA 1
ATOM 1897 C C . ASP A 1 230 ? 1.386 -3.491 8.532 1.00 95.06 230 ASP A C 1
ATOM 1899 O O . ASP A 1 230 ? 1.046 -3.766 7.378 1.00 95.06 230 ASP A O 1
ATOM 1903 N N . ILE A 1 231 ? 2.274 -2.516 8.770 1.00 95.50 231 ILE A N 1
ATOM 1904 C CA . ILE A 1 231 ? 2.807 -1.655 7.697 1.00 95.50 231 ILE A CA 1
ATOM 1905 C C . ILE A 1 231 ? 3.781 -2.385 6.772 1.00 95.50 231 ILE A C 1
ATOM 1907 O O . ILE A 1 231 ? 3.892 -1.991 5.614 1.00 95.50 231 ILE A O 1
ATOM 1911 N N . SER A 1 232 ? 4.404 -3.475 7.219 1.00 93.81 232 SER A N 1
ATOM 1912 C CA . SER A 1 232 ? 5.245 -4.354 6.393 1.00 93.81 232 SER A CA 1
ATOM 1913 C C . SER A 1 232 ? 4.471 -5.474 5.680 1.00 93.81 232 SER A C 1
ATOM 1915 O O . SER A 1 232 ? 5.075 -6.312 5.013 1.00 93.81 232 SER A O 1
ATOM 1917 N N . ASN A 1 233 ? 3.136 -5.511 5.771 1.00 91.19 233 ASN A N 1
ATOM 1918 C CA . ASN A 1 233 ? 2.330 -6.497 5.050 1.00 91.19 233 ASN A CA 1
ATOM 1919 C C . ASN A 1 233 ? 2.043 -6.046 3.600 1.00 91.19 233 ASN A C 1
ATOM 1921 O O . ASN A 1 233 ? 1.209 -5.153 3.409 1.00 91.19 233 ASN A O 1
ATOM 1925 N N . PRO A 1 234 ? 2.641 -6.667 2.565 1.00 88.69 234 PRO A N 1
ATOM 1926 C CA . PRO A 1 234 ? 2.494 -6.204 1.185 1.00 88.69 234 PRO A CA 1
ATOM 1927 C C . PRO A 1 234 ? 1.049 -6.249 0.662 1.00 88.69 234 PRO A C 1
ATOM 1929 O O . PRO A 1 234 ? 0.697 -5.453 -0.202 1.00 88.69 234 PRO A O 1
ATOM 1932 N N . TYR A 1 235 ? 0.189 -7.097 1.236 1.00 86.50 235 TYR A N 1
ATOM 1933 C CA . TYR A 1 235 ? -1.190 -7.296 0.781 1.00 86.50 235 TYR A CA 1
ATOM 1934 C C . TYR A 1 235 ? -2.180 -6.236 1.300 1.00 86.50 235 TYR A C 1
ATOM 1936 O O . TYR A 1 235 ? -3.308 -6.143 0.819 1.00 86.50 235 TYR A O 1
ATOM 1944 N N . LEU A 1 236 ? -1.789 -5.407 2.277 1.00 85.19 236 LEU A N 1
ATOM 1945 C CA . LEU A 1 236 ? -2.652 -4.358 2.843 1.00 85.19 236 LEU A CA 1
ATOM 1946 C C . LEU A 1 236 ? -2.528 -3.039 2.072 1.00 85.19 236 LEU A C 1
ATOM 1948 O O . LEU A 1 236 ? -2.131 -2.026 2.638 1.00 85.19 236 LEU A O 1
ATOM 1952 N N . ILE A 1 237 ? -2.824 -3.023 0.772 1.00 74.94 237 ILE A N 1
ATOM 1953 C CA . ILE A 1 237 ? -2.579 -1.853 -0.100 1.00 74.94 237 ILE A CA 1
ATOM 1954 C C . ILE A 1 237 ? -3.332 -0.594 0.381 1.00 74.94 237 ILE A C 1
ATOM 1956 O O . ILE A 1 237 ? -2.795 0.514 0.334 1.00 74.94 237 ILE A O 1
ATOM 1960 N N . TYR A 1 238 ? -4.544 -0.752 0.920 1.00 76.00 238 TYR A N 1
ATOM 1961 C CA . TYR A 1 238 ? -5.391 0.362 1.367 1.00 76.00 238 TYR A CA 1
ATOM 1962 C C . TYR A 1 238 ? -4.867 1.110 2.602 1.00 76.00 238 TYR A C 1
ATOM 1964 O O . TYR A 1 238 ? -5.301 2.231 2.863 1.00 76.00 238 TYR A O 1
ATOM 1972 N N . ILE A 1 239 ? -3.909 0.536 3.339 1.00 87.56 239 ILE A N 1
ATOM 1973 C CA . ILE A 1 239 ? -3.337 1.170 4.533 1.00 87.56 239 ILE A CA 1
ATOM 1974 C C . ILE A 1 239 ? -2.569 2.458 4.188 1.00 87.56 239 ILE A C 1
ATOM 1976 O O . ILE A 1 239 ? -2.504 3.381 4.998 1.00 87.56 239 ILE A O 1
ATOM 1980 N N . THR A 1 240 ? -2.010 2.548 2.973 1.00 86.12 240 THR A N 1
ATOM 1981 C CA . THR A 1 240 ? -1.096 3.626 2.569 1.00 86.12 240 THR A CA 1
ATOM 1982 C C . THR A 1 240 ? -1.737 5.007 2.699 1.00 86.12 240 THR A C 1
ATOM 1984 O O . THR A 1 240 ? -1.138 5.902 3.286 1.00 86.12 240 THR A O 1
ATOM 1987 N N . GLN A 1 241 ? -2.967 5.188 2.207 1.00 87.56 241 GLN A N 1
ATOM 1988 C CA . GLN A 1 241 ? -3.630 6.501 2.200 1.00 87.56 241 GLN A CA 1
ATOM 1989 C C . GLN A 1 241 ? -3.861 7.044 3.614 1.00 87.56 241 GLN A C 1
ATOM 1991 O O . GLN A 1 241 ? -3.689 8.235 3.867 1.00 87.56 241 GLN A O 1
ATOM 1996 N N . ASN A 1 242 ? -4.196 6.161 4.550 1.00 90.19 242 ASN A N 1
ATOM 1997 C CA . ASN A 1 242 ? -4.480 6.546 5.925 1.00 90.19 242 ASN A CA 1
ATOM 1998 C C . ASN A 1 242 ? -3.208 6.917 6.707 1.00 90.19 242 ASN A C 1
ATOM 2000 O O . ASN A 1 242 ? -3.265 7.706 7.648 1.00 90.19 242 ASN A O 1
ATOM 2004 N N . LEU A 1 243 ? -2.045 6.401 6.299 1.00 93.69 243 LEU A N 1
ATOM 2005 C CA . LEU A 1 243 ? -0.767 6.619 6.983 1.00 93.69 243 LEU A CA 1
ATOM 2006 C C . LEU A 1 243 ? 0.021 7.835 6.474 1.00 93.69 243 LEU A C 1
ATOM 2008 O O . LEU A 1 243 ? 1.128 8.089 6.951 1.00 93.69 243 LEU A O 1
ATOM 2012 N N . ILE A 1 244 ? -0.543 8.633 5.558 1.00 92.19 244 ILE A N 1
ATOM 2013 C CA . ILE A 1 244 ? 0.090 9.875 5.076 1.00 92.19 244 ILE A CA 1
ATOM 2014 C C . ILE A 1 244 ? 0.396 10.811 6.251 1.00 92.19 244 ILE A C 1
ATOM 2016 O O . ILE A 1 244 ? 1.495 11.359 6.330 1.00 92.19 244 ILE A O 1
ATOM 2020 N N . GLY A 1 245 ? -0.537 10.945 7.202 1.00 91.88 245 GLY A N 1
ATOM 2021 C CA . GLY A 1 245 ? -0.343 11.760 8.405 1.00 91.88 245 GLY A CA 1
ATOM 2022 C C . GLY A 1 245 ? 0.887 11.328 9.209 1.00 91.88 245 GLY A C 1
ATOM 2023 O O . GLY A 1 245 ? 1.763 12.150 9.472 1.00 91.88 245 GLY A O 1
ATOM 2024 N N . ALA A 1 246 ? 1.004 10.030 9.504 1.00 94.62 246 ALA A N 1
ATOM 2025 C CA . ALA A 1 246 ? 2.132 9.459 10.242 1.00 94.62 246 ALA A CA 1
ATOM 2026 C C . ALA A 1 246 ? 3.471 9.667 9.517 1.00 94.62 246 ALA A C 1
ATOM 2028 O O . ALA A 1 246 ? 4.450 10.116 10.116 1.00 94.62 246 ALA A O 1
ATOM 2029 N N . TYR A 1 247 ? 3.492 9.421 8.204 1.00 96.00 247 TYR A N 1
ATOM 2030 C CA . TYR A 1 247 ? 4.662 9.661 7.362 1.00 96.00 247 TYR A CA 1
ATOM 2031 C C . TYR A 1 247 ? 5.100 11.131 7.422 1.00 96.00 247 TYR A C 1
ATOM 2033 O O . TYR A 1 247 ? 6.273 11.418 7.667 1.00 96.00 247 TYR A O 1
ATOM 2041 N N . THR A 1 248 ? 4.164 12.075 7.269 1.00 93.38 248 THR A N 1
ATOM 2042 C CA . THR A 1 248 ? 4.485 13.510 7.339 1.00 93.38 248 THR A CA 1
ATOM 2043 C C . THR A 1 248 ? 4.971 13.941 8.723 1.00 93.38 248 THR A C 1
ATOM 2045 O O . THR A 1 248 ? 5.918 14.723 8.809 1.00 93.38 248 THR A O 1
ATOM 2048 N N . ALA A 1 249 ? 4.385 13.399 9.797 1.00 92.94 249 ALA A N 1
ATOM 2049 C CA . ALA A 1 249 ? 4.768 13.701 11.173 1.00 92.94 249 ALA A CA 1
ATOM 2050 C C . ALA A 1 249 ? 6.205 13.254 11.475 1.00 92.94 249 ALA A C 1
ATOM 2052 O O . ALA A 1 249 ? 7.012 14.059 11.943 1.00 92.94 249 ALA A O 1
ATOM 2053 N N . LEU A 1 250 ? 6.559 12.006 11.143 1.00 95.00 250 LEU A N 1
ATOM 2054 C CA . LEU A 1 250 ? 7.921 11.493 11.324 1.00 95.00 250 LEU A CA 1
ATOM 2055 C C . LEU A 1 250 ? 8.926 12.227 10.439 1.00 95.00 250 LEU A C 1
ATOM 2057 O O . LEU A 1 250 ? 9.999 12.610 10.899 1.00 95.00 250 LEU A O 1
ATOM 2061 N N . ARG A 1 251 ? 8.573 12.485 9.178 1.00 92.06 251 ARG A N 1
ATOM 2062 C CA . ARG A 1 251 ? 9.449 13.187 8.237 1.00 92.06 251 ARG A CA 1
ATOM 2063 C C . ARG A 1 251 ? 9.803 14.607 8.690 1.00 92.06 251 ARG A C 1
ATOM 2065 O O . ARG A 1 251 ? 10.895 15.084 8.388 1.00 92.06 251 ARG A O 1
ATOM 2072 N N . ALA A 1 252 ? 8.897 15.278 9.398 1.00 89.81 252 ALA A N 1
ATOM 2073 C CA . ALA A 1 252 ? 9.118 16.624 9.917 1.00 89.81 252 ALA A CA 1
ATOM 2074 C C . ALA A 1 252 ? 10.081 16.673 11.120 1.00 89.81 252 ALA A C 1
ATOM 2076 O O . ALA A 1 252 ? 10.572 17.754 11.462 1.00 89.81 252 ALA A O 1
ATOM 2077 N N . LYS A 1 253 ? 10.375 15.534 11.767 1.00 90.00 253 LYS A N 1
ATOM 2078 C CA . LYS A 1 253 ? 11.285 15.481 12.917 1.00 90.00 253 LYS A CA 1
ATOM 2079 C C . LYS A 1 253 ? 12.730 15.752 12.490 1.00 90.00 253 LYS A C 1
ATOM 2081 O O . LYS A 1 253 ? 13.213 15.248 11.480 1.00 90.00 253 LYS A O 1
ATOM 2086 N N . GLN A 1 254 ? 13.444 16.550 13.288 1.00 84.06 254 GLN A N 1
ATOM 2087 C CA . GLN A 1 254 ? 14.860 16.856 13.033 1.00 84.06 254 GLN A CA 1
ATOM 2088 C C . GLN A 1 254 ? 15.783 15.677 13.358 1.00 84.06 254 GLN A C 1
ATOM 2090 O O . GLN A 1 254 ? 16.803 15.494 12.698 1.00 84.06 254 GLN A O 1
ATOM 2095 N N . GLN A 1 255 ? 15.428 14.900 14.379 1.00 87.75 255 GLN A N 1
ATOM 2096 C CA . GLN A 1 255 ? 16.121 13.687 14.792 1.00 87.75 255 GLN A CA 1
ATOM 2097 C C . GLN A 1 255 ? 15.086 12.591 15.005 1.00 87.75 255 GLN A C 1
ATOM 2099 O O . GLN A 1 255 ? 14.016 12.861 15.549 1.00 87.75 255 GLN A O 1
ATOM 2104 N N . LEU A 1 256 ? 15.419 11.382 14.562 1.00 92.88 256 LEU A N 1
ATOM 2105 C CA . LEU A 1 256 ? 14.590 10.197 14.730 1.00 92.88 256 LEU A CA 1
ATOM 2106 C C . LEU A 1 256 ? 15.244 9.260 15.740 1.00 92.88 256 LEU A C 1
ATOM 2108 O O . LEU A 1 256 ? 16.467 9.071 15.737 1.00 92.88 256 LEU A O 1
ATOM 2112 N N . GLN A 1 257 ? 14.421 8.655 16.584 1.00 92.44 257 GLN A N 1
ATOM 2113 C CA . GLN A 1 257 ? 14.812 7.480 17.350 1.00 92.44 257 GLN A CA 1
ATOM 2114 C C . GLN A 1 257 ? 14.919 6.254 16.429 1.00 92.44 257 GLN A C 1
ATOM 2116 O O . GLN A 1 257 ? 14.473 6.275 15.282 1.00 92.44 257 GLN A O 1
ATOM 2121 N N . GLU A 1 258 ? 15.533 5.175 16.914 1.00 93.12 258 GLU A N 1
ATOM 2122 C CA . GLU A 1 258 ? 15.774 3.961 16.120 1.00 93.12 258 GLU A CA 1
ATOM 2123 C C . GLU A 1 258 ? 14.473 3.369 15.558 1.00 93.12 258 GLU A C 1
ATOM 2125 O O . GLU A 1 258 ? 14.338 3.207 14.344 1.00 93.12 258 GLU A O 1
ATOM 2130 N N . LYS A 1 259 ? 13.483 3.133 16.427 1.00 94.31 259 LYS A N 1
ATOM 2131 C CA . LYS A 1 259 ? 12.172 2.592 16.047 1.00 94.31 259 LYS A CA 1
ATOM 2132 C C . LYS A 1 259 ? 11.381 3.541 15.147 1.00 94.31 259 LYS A C 1
ATOM 2134 O O . LYS A 1 259 ? 10.742 3.096 14.197 1.00 94.31 259 LYS A O 1
ATOM 2139 N N . GLU A 1 260 ? 11.469 4.848 15.381 1.00 95.44 260 GLU A N 1
ATOM 2140 C CA . GLU A 1 260 ? 10.854 5.857 14.511 1.00 95.44 260 GLU A CA 1
ATOM 2141 C C . GLU A 1 260 ? 11.457 5.842 13.107 1.00 95.44 260 GLU A C 1
ATOM 2143 O O . GLU A 1 260 ? 10.730 5.922 12.118 1.00 95.44 260 GLU A O 1
ATOM 2148 N N . ALA A 1 261 ? 12.781 5.708 13.009 1.00 95.81 261 ALA A N 1
ATOM 2149 C CA . ALA A 1 261 ? 13.461 5.596 11.731 1.00 95.81 261 ALA A CA 1
ATOM 2150 C C . ALA A 1 261 ? 13.047 4.303 11.006 1.00 95.81 261 ALA A C 1
ATOM 2152 O O . ALA A 1 261 ? 12.822 4.343 9.800 1.00 95.81 261 ALA A O 1
ATOM 2153 N N . MET A 1 262 ? 12.871 3.185 11.728 1.00 96.25 262 MET A N 1
ATOM 2154 C CA . MET A 1 262 ? 12.371 1.931 11.147 1.00 96.25 262 MET A CA 1
ATOM 2155 C C . MET A 1 262 ? 10.943 2.085 10.613 1.00 96.25 262 MET A C 1
ATOM 2157 O O . MET A 1 262 ? 10.687 1.741 9.460 1.00 96.25 262 MET A O 1
ATOM 2161 N N . ILE A 1 263 ? 10.023 2.641 11.413 1.00 97.25 263 ILE A N 1
ATOM 2162 C CA . ILE A 1 263 ? 8.645 2.931 10.979 1.00 97.25 263 ILE A CA 1
ATOM 2163 C C . ILE A 1 263 ? 8.674 3.819 9.734 1.00 97.25 263 ILE A C 1
ATOM 2165 O O . ILE A 1 263 ? 8.014 3.513 8.741 1.00 97.25 263 ILE A O 1
ATOM 2169 N N . LEU A 1 264 ? 9.475 4.888 9.751 1.00 97.31 264 LEU A N 1
ATOM 2170 C CA . LEU A 1 264 ? 9.584 5.800 8.620 1.00 97.31 264 LEU A CA 1
ATOM 2171 C C . LEU A 1 264 ? 10.103 5.095 7.364 1.00 97.31 264 LEU A C 1
ATOM 2173 O O . LEU A 1 264 ? 9.576 5.360 6.289 1.00 97.31 264 LEU A O 1
ATOM 2177 N N . SER A 1 265 ? 11.065 4.174 7.469 1.00 97.00 265 SER A N 1
ATOM 2178 C CA . SER A 1 265 ? 11.531 3.376 6.328 1.00 97.00 265 SER A CA 1
ATOM 2179 C C . SER A 1 265 ? 10.411 2.543 5.698 1.00 97.00 265 SER A C 1
ATOM 2181 O O . SER A 1 265 ? 10.227 2.600 4.482 1.00 97.00 265 SER A O 1
ATOM 2183 N N . TYR A 1 266 ? 9.608 1.834 6.500 1.00 97.44 266 TYR A N 1
ATOM 2184 C CA . TYR A 1 266 ? 8.443 1.098 5.989 1.00 97.44 266 TYR A CA 1
ATOM 2185 C C . TYR A 1 266 ? 7.412 2.031 5.337 1.00 97.44 266 TYR A C 1
ATOM 2187 O O . TYR A 1 266 ? 6.858 1.713 4.283 1.00 97.44 266 TYR A O 1
ATOM 2195 N N . LEU A 1 267 ? 7.180 3.209 5.923 1.00 96.94 267 LEU A N 1
ATOM 2196 C CA . LEU A 1 267 ? 6.293 4.215 5.341 1.00 96.94 267 LEU A CA 1
ATOM 2197 C C . LEU A 1 267 ? 6.845 4.791 4.029 1.00 96.94 267 LEU A C 1
ATOM 2199 O O . LEU A 1 267 ? 6.066 5.013 3.111 1.00 96.94 267 LEU A O 1
ATOM 2203 N N . CYS A 1 268 ? 8.159 4.986 3.885 1.00 95.81 268 CYS A N 1
ATOM 2204 C CA . CYS A 1 268 ? 8.754 5.455 2.627 1.00 95.81 268 CYS A CA 1
ATOM 2205 C C . CYS A 1 268 ? 8.493 4.472 1.482 1.00 95.81 268 CYS A C 1
ATOM 2207 O O . CYS A 1 268 ? 8.095 4.899 0.402 1.00 95.81 268 CYS A O 1
ATOM 2209 N N . VAL A 1 269 ? 8.628 3.165 1.740 1.00 94.94 269 VAL A N 1
ATOM 2210 C CA . VAL A 1 269 ? 8.275 2.115 0.770 1.00 94.94 269 VAL A CA 1
ATOM 2211 C C . VAL A 1 269 ? 6.796 2.206 0.376 1.00 94.94 269 VAL A C 1
ATOM 2213 O O . VAL A 1 269 ? 6.467 2.185 -0.806 1.00 94.94 269 VAL A O 1
ATOM 2216 N N . ARG A 1 270 ? 5.889 2.353 1.354 1.00 92.44 270 ARG A N 1
ATOM 2217 C CA . ARG A 1 270 ? 4.440 2.486 1.105 1.00 92.44 270 ARG A CA 1
ATOM 2218 C C . ARG A 1 270 ? 4.091 3.710 0.260 1.00 92.44 270 ARG A C 1
ATOM 2220 O O . ARG A 1 270 ? 3.160 3.640 -0.536 1.00 92.44 270 ARG A O 1
ATOM 2227 N N . MET A 1 271 ? 4.807 4.812 0.472 1.00 91.31 271 MET A N 1
ATOM 2228 C CA . MET A 1 271 ? 4.585 6.100 -0.191 1.00 91.31 271 MET A CA 1
ATOM 2229 C C . MET A 1 271 ? 5.326 6.238 -1.526 1.00 91.31 271 MET A C 1
ATOM 2231 O O . MET A 1 271 ? 5.219 7.294 -2.144 1.00 91.31 271 MET A O 1
ATOM 2235 N N . ASP A 1 272 ? 6.055 5.206 -1.968 1.00 89.81 272 ASP A N 1
ATOM 2236 C CA . ASP A 1 272 ? 6.865 5.245 -3.195 1.00 89.81 272 ASP A CA 1
ATOM 2237 C C . ASP A 1 272 ? 7.972 6.330 -3.150 1.00 89.81 272 ASP A C 1
ATOM 2239 O O . ASP A 1 272 ? 8.353 6.894 -4.172 1.00 89.81 272 ASP A O 1
ATOM 2243 N N . ASP A 1 273 ? 8.485 6.660 -1.953 1.00 90.44 273 ASP A N 1
ATOM 2244 C CA . ASP A 1 273 ? 9.530 7.682 -1.738 1.00 90.44 273 ASP A CA 1
ATOM 2245 C C . ASP A 1 273 ? 10.910 7.030 -1.556 1.00 90.44 273 ASP A C 1
ATOM 2247 O O . ASP A 1 273 ? 11.531 7.088 -0.489 1.00 90.44 273 ASP A O 1
ATOM 2251 N N . GLU A 1 274 ? 11.375 6.367 -2.616 1.00 86.69 274 GLU A N 1
ATOM 2252 C CA . GLU A 1 274 ? 12.638 5.616 -2.662 1.00 86.69 274 GLU A CA 1
ATOM 2253 C C . GLU A 1 274 ? 13.855 6.491 -2.311 1.00 86.69 274 GLU A C 1
ATOM 2255 O O . GLU A 1 274 ? 14.692 6.114 -1.488 1.00 86.69 274 GLU A O 1
ATOM 2260 N N . LEU A 1 275 ? 13.912 7.720 -2.836 1.00 85.25 275 LEU A N 1
ATOM 2261 C CA . LEU A 1 275 ? 14.997 8.662 -2.537 1.00 85.25 275 LEU A CA 1
ATOM 2262 C C . LEU A 1 275 ? 15.087 8.981 -1.039 1.00 85.25 275 LEU A C 1
ATOM 2264 O O . LEU A 1 275 ? 16.181 9.071 -0.473 1.00 85.25 275 LEU A O 1
ATOM 2268 N N . TYR A 1 276 ? 13.945 9.164 -0.370 1.00 90.31 276 TYR A N 1
ATOM 2269 C CA . TYR A 1 276 ? 13.940 9.423 1.066 1.00 90.31 276 TYR A CA 1
ATOM 2270 C C . TYR A 1 276 ? 14.223 8.155 1.879 1.00 90.31 276 TYR A C 1
ATOM 2272 O O . TYR A 1 276 ? 14.913 8.242 2.896 1.00 90.31 276 TYR A O 1
ATOM 2280 N N . LEU A 1 277 ? 13.784 6.976 1.422 1.00 92.06 277 LEU A N 1
ATOM 2281 C CA . LEU A 1 277 ? 14.170 5.696 2.024 1.00 92.06 277 LEU A CA 1
ATOM 2282 C C . LEU A 1 277 ? 15.695 5.540 2.050 1.00 92.06 277 LEU A C 1
ATOM 2284 O O . LEU A 1 277 ? 16.264 5.285 3.113 1.00 92.06 277 LEU A O 1
ATOM 2288 N N . HIS A 1 278 ? 16.362 5.759 0.915 1.00 88.12 278 HIS A N 1
ATOM 2289 C CA . HIS A 1 278 ? 17.820 5.690 0.816 1.00 88.12 278 HIS A CA 1
ATOM 2290 C C . HIS A 1 278 ? 18.514 6.683 1.746 1.00 88.12 278 HIS A C 1
ATOM 2292 O O . HIS A 1 278 ? 19.545 6.361 2.340 1.00 88.12 278 HIS A O 1
ATOM 2298 N N . LYS A 1 279 ? 17.936 7.873 1.949 1.00 88.12 279 LYS A N 1
ATOM 2299 C CA . LYS A 1 279 ? 18.415 8.811 2.971 1.00 88.12 279 LYS A CA 1
ATOM 2300 C C . LYS A 1 279 ? 18.367 8.215 4.371 1.00 88.12 279 LYS A C 1
ATOM 2302 O O . LYS A 1 279 ? 19.363 8.236 5.088 1.00 88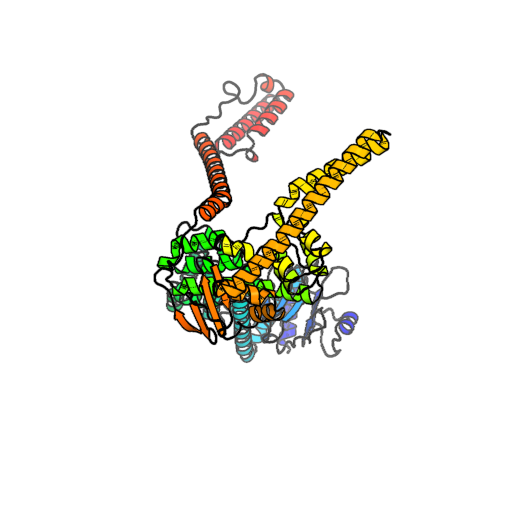.12 279 LYS A O 1
ATOM 2307 N N . ILE A 1 280 ? 17.208 7.694 4.767 1.00 91.81 280 ILE A N 1
ATOM 2308 C CA . ILE A 1 280 ? 17.015 7.151 6.113 1.00 91.81 280 ILE A CA 1
ATOM 2309 C C . ILE A 1 280 ? 17.940 5.956 6.348 1.00 91.81 280 ILE A C 1
ATOM 2311 O O . ILE A 1 280 ? 18.582 5.885 7.393 1.00 91.81 280 ILE A O 1
ATOM 2315 N N . LEU A 1 281 ? 18.076 5.056 5.373 1.00 90.19 281 LEU A N 1
ATOM 2316 C CA . LEU A 1 281 ? 18.986 3.916 5.482 1.00 90.19 281 LEU A CA 1
ATOM 2317 C C . LEU A 1 281 ? 20.451 4.362 5.581 1.00 90.19 281 LEU A C 1
ATOM 2319 O O . LEU A 1 281 ? 21.191 3.826 6.404 1.00 90.19 281 LEU A O 1
ATOM 2323 N N . ASN A 1 282 ? 20.874 5.377 4.829 1.00 87.62 282 ASN A N 1
ATOM 2324 C CA . ASN A 1 282 ? 22.218 5.941 4.962 1.00 87.62 282 ASN A CA 1
ATOM 2325 C C . ASN A 1 282 ? 22.478 6.513 6.365 1.00 87.62 282 ASN A C 1
ATOM 2327 O O . ASN A 1 282 ? 23.504 6.220 6.979 1.00 87.62 282 ASN A O 1
ATOM 2331 N N . ASP A 1 283 ? 21.524 7.281 6.891 1.00 89.06 283 ASP A N 1
ATOM 2332 C CA . ASP A 1 283 ? 21.689 8.010 8.150 1.00 89.06 283 ASP A CA 1
ATOM 2333 C C . ASP A 1 283 ? 21.531 7.104 9.391 1.00 89.06 283 ASP A C 1
ATOM 2335 O O . ASP A 1 283 ? 22.151 7.353 10.430 1.00 89.06 283 ASP A O 1
ATOM 2339 N N . TYR A 1 284 ? 20.719 6.040 9.303 1.00 91.06 284 TYR A N 1
ATOM 2340 C CA . TYR A 1 284 ? 20.276 5.258 10.467 1.00 91.06 284 TYR A CA 1
ATOM 2341 C C . TYR A 1 284 ? 20.540 3.745 10.397 1.00 91.06 284 TYR A C 1
ATOM 2343 O O . TYR A 1 284 ? 20.424 3.094 11.436 1.00 91.06 284 TYR A O 1
ATOM 2351 N N . SER A 1 285 ? 20.958 3.165 9.263 1.00 88.81 285 SER A N 1
ATOM 2352 C CA . SER A 1 285 ? 21.155 1.701 9.134 1.00 88.81 285 SER A CA 1
ATOM 2353 C C . SER A 1 285 ? 22.060 1.097 10.208 1.00 88.81 285 SER A C 1
ATOM 2355 O O . SER A 1 285 ? 21.773 0.023 10.733 1.00 88.81 285 SER A O 1
ATOM 2357 N N . ARG A 1 286 ? 23.135 1.799 10.590 1.00 86.75 286 ARG A N 1
ATOM 2358 C CA . ARG A 1 286 ? 24.050 1.347 11.653 1.00 86.75 286 ARG A CA 1
ATOM 2359 C C . ARG A 1 286 ? 23.374 1.246 13.019 1.00 86.75 286 ARG A C 1
ATOM 2361 O O . ARG A 1 286 ? 23.762 0.388 13.802 1.00 86.75 286 ARG A O 1
ATOM 2368 N N . LYS A 1 287 ? 22.405 2.123 13.305 1.00 88.94 287 LYS A N 1
ATOM 2369 C CA . LYS A 1 287 ? 21.643 2.115 14.562 1.00 88.94 287 LYS A CA 1
ATOM 2370 C C . LYS A 1 287 ? 20.573 1.027 14.549 1.00 88.94 287 LYS A C 1
ATOM 2372 O O . LYS A 1 287 ? 20.478 0.293 15.513 1.00 88.94 287 LYS A O 1
ATOM 2377 N N . MET A 1 288 ? 19.842 0.891 13.439 1.00 89.81 288 MET A N 1
ATOM 2378 C CA . MET A 1 288 ? 18.800 -0.135 13.261 1.00 89.81 288 MET A CA 1
ATOM 2379 C C . MET A 1 288 ? 19.355 -1.568 13.272 1.00 89.81 288 MET A C 1
ATOM 2381 O O . MET A 1 288 ? 18.656 -2.524 13.598 1.00 89.81 288 MET A O 1
ATOM 2385 N N . GLY A 1 289 ? 20.612 -1.730 12.856 1.00 88.62 289 GLY A N 1
ATOM 2386 C CA . GLY A 1 289 ? 21.257 -3.027 12.724 1.00 88.62 289 GLY A CA 1
ATOM 2387 C C . GLY A 1 289 ? 20.924 -3.743 11.413 1.00 88.62 289 GLY A C 1
ATOM 2388 O O . GLY A 1 289 ? 19.958 -3.446 10.712 1.00 88.62 289 GLY A O 1
ATOM 2389 N N . GLU A 1 290 ? 21.762 -4.727 11.076 1.00 89.81 290 GLU A N 1
ATOM 2390 C CA . GLU A 1 290 ? 21.703 -5.442 9.796 1.00 89.81 290 GLU A CA 1
ATOM 2391 C C . GLU A 1 290 ? 20.344 -6.092 9.544 1.00 89.81 290 GLU A C 1
ATOM 2393 O O . GLU A 1 290 ? 19.750 -5.890 8.489 1.00 89.81 290 GLU A O 1
ATOM 2398 N N . LYS A 1 291 ? 19.828 -6.837 10.524 1.00 90.69 291 LYS A N 1
ATOM 2399 C CA . LYS A 1 291 ? 18.577 -7.583 10.374 1.00 90.69 291 LYS A CA 1
ATOM 2400 C C . LYS A 1 291 ? 17.411 -6.670 9.967 1.00 90.69 291 LYS A C 1
ATOM 2402 O O . LYS A 1 291 ? 16.706 -6.997 9.019 1.00 90.69 291 LYS A O 1
ATOM 2407 N N . ALA A 1 292 ? 17.259 -5.525 10.631 1.00 91.50 292 ALA A N 1
ATOM 2408 C CA . ALA A 1 292 ? 16.187 -4.572 10.354 1.00 91.50 292 ALA A CA 1
ATOM 2409 C C . ALA A 1 292 ? 16.263 -4.013 8.926 1.00 91.50 292 ALA A C 1
ATOM 2411 O O . ALA A 1 292 ? 15.248 -3.934 8.239 1.00 91.50 292 ALA A O 1
ATOM 2412 N N . VAL A 1 293 ? 17.467 -3.678 8.448 1.00 91.56 293 VAL A N 1
ATOM 2413 C CA . VAL A 1 293 ? 17.676 -3.199 7.071 1.00 91.56 293 VAL A CA 1
ATOM 2414 C C . VAL A 1 293 ? 17.260 -4.266 6.057 1.00 91.56 293 VAL A C 1
ATOM 2416 O O . VAL A 1 293 ? 16.546 -3.964 5.104 1.00 91.56 293 VAL A O 1
ATOM 2419 N N . TRP A 1 294 ? 17.654 -5.521 6.278 1.00 92.44 294 TRP A N 1
ATOM 2420 C CA . TRP A 1 294 ? 17.269 -6.630 5.402 1.00 92.44 294 TRP A CA 1
ATOM 2421 C C . TRP A 1 294 ? 15.761 -6.906 5.427 1.00 92.44 294 TRP A C 1
ATOM 2423 O O . TRP A 1 294 ? 15.192 -7.218 4.386 1.00 92.44 294 TRP A O 1
ATOM 2433 N N . GLU A 1 295 ? 15.093 -6.756 6.571 1.00 93.81 295 GLU A N 1
ATOM 2434 C CA . GLU A 1 295 ? 13.631 -6.875 6.675 1.00 93.81 295 GLU A CA 1
ATOM 2435 C C . GLU A 1 295 ? 12.907 -5.741 5.929 1.00 93.81 295 GLU A C 1
ATOM 2437 O O . GLU A 1 295 ? 11.973 -6.009 5.170 1.00 93.81 295 GLU A O 1
ATOM 2442 N N . ILE A 1 296 ? 13.388 -4.498 6.048 1.00 95.31 296 ILE A N 1
ATOM 2443 C CA . ILE A 1 296 ? 12.866 -3.339 5.307 1.00 95.31 296 ILE A CA 1
ATOM 2444 C C . ILE A 1 296 ? 13.022 -3.546 3.795 1.00 95.31 296 ILE A C 1
ATOM 2446 O O . ILE A 1 296 ? 12.059 -3.370 3.048 1.00 95.31 296 ILE A O 1
ATOM 2450 N N . MET A 1 297 ? 14.207 -3.954 3.332 1.00 93.81 297 MET A N 1
ATOM 2451 C CA . MET A 1 297 ? 14.449 -4.189 1.903 1.00 93.81 297 MET A CA 1
ATOM 2452 C C . MET A 1 297 ? 13.703 -5.421 1.385 1.00 93.81 297 MET A C 1
ATOM 2454 O O . MET A 1 297 ? 13.249 -5.432 0.242 1.00 93.81 297 MET A O 1
ATOM 2458 N N . CYS A 1 298 ? 13.501 -6.438 2.230 1.00 93.75 298 CYS A N 1
ATOM 2459 C CA . CYS A 1 298 ? 12.639 -7.568 1.901 1.00 93.75 298 CYS A CA 1
ATOM 2460 C C . CYS A 1 298 ? 11.201 -7.104 1.670 1.00 93.75 298 CYS A C 1
ATOM 2462 O O . CYS A 1 298 ? 10.567 -7.526 0.702 1.00 93.75 298 CYS A O 1
ATOM 2464 N N . PHE A 1 299 ? 10.686 -6.240 2.547 1.00 94.62 299 PHE A N 1
ATOM 2465 C CA . PHE A 1 299 ? 9.368 -5.651 2.368 1.00 94.62 299 PHE A CA 1
ATOM 2466 C C . PHE A 1 299 ? 9.300 -4.815 1.087 1.00 94.62 299 PHE A C 1
ATOM 2468 O O . PHE A 1 299 ? 8.374 -5.019 0.309 1.00 94.62 299 PHE A O 1
ATOM 2475 N N . ALA A 1 300 ? 10.288 -3.954 0.825 1.00 94.19 300 ALA A N 1
ATOM 2476 C CA . ALA A 1 300 ? 10.351 -3.146 -0.395 1.00 94.19 300 ALA A CA 1
ATOM 2477 C C . ALA A 1 300 ? 10.248 -4.002 -1.663 1.00 94.19 300 ALA A C 1
ATOM 2479 O O . ALA A 1 300 ? 9.382 -3.766 -2.504 1.00 94.19 300 ALA A O 1
ATOM 2480 N N . ALA A 1 301 ? 11.057 -5.057 -1.751 1.00 93.00 301 ALA A N 1
ATOM 2481 C CA . ALA A 1 301 ? 11.058 -5.960 -2.892 1.00 93.00 301 ALA A CA 1
ATOM 2482 C C . ALA A 1 301 ? 9.735 -6.739 -3.040 1.00 93.00 301 ALA A C 1
ATOM 2484 O O . ALA A 1 301 ? 9.184 -6.830 -4.137 1.00 93.00 301 ALA A O 1
ATOM 2485 N N . LYS A 1 302 ? 9.171 -7.271 -1.945 1.00 92.56 302 LYS A N 1
ATOM 2486 C CA . LYS A 1 302 ? 7.882 -7.986 -2.005 1.00 92.56 302 LYS A CA 1
ATOM 2487 C C . LYS A 1 302 ? 6.715 -7.055 -2.332 1.00 92.56 302 LYS A C 1
ATOM 2489 O O . LYS A 1 302 ? 5.824 -7.450 -3.074 1.00 92.56 302 LYS A O 1
ATOM 2494 N N . PHE A 1 303 ? 6.720 -5.834 -1.804 1.00 92.38 303 PHE A N 1
ATOM 2495 C CA . PHE A 1 303 ? 5.696 -4.830 -2.087 1.00 92.38 303 PHE A CA 1
ATOM 2496 C C . PHE A 1 303 ? 5.733 -4.382 -3.555 1.00 92.38 303 PHE A C 1
ATOM 2498 O O . PHE A 1 303 ? 4.682 -4.258 -4.180 1.00 92.38 303 PHE A O 1
ATOM 2505 N N . ALA A 1 304 ? 6.932 -4.215 -4.123 1.00 92.00 304 ALA A N 1
ATOM 2506 C CA . ALA A 1 304 ? 7.130 -3.952 -5.546 1.00 92.00 304 ALA A CA 1
ATOM 2507 C C . ALA A 1 304 ? 6.560 -5.083 -6.424 1.00 92.00 304 ALA A C 1
ATOM 2509 O O . ALA A 1 304 ? 5.782 -4.822 -7.342 1.00 92.00 304 ALA A O 1
ATOM 2510 N N . ASN A 1 305 ? 6.864 -6.344 -6.092 1.00 92.62 305 ASN A N 1
ATOM 2511 C CA . ASN A 1 305 ? 6.308 -7.504 -6.797 1.00 92.62 305 ASN A CA 1
ATOM 2512 C C . ASN A 1 305 ? 4.774 -7.570 -6.682 1.00 92.62 305 ASN A C 1
ATOM 2514 O O . ASN A 1 305 ? 4.100 -7.787 -7.683 1.00 92.62 305 ASN A O 1
ATOM 2518 N N . GLU A 1 306 ? 4.204 -7.344 -5.495 1.00 91.06 306 GLU A N 1
ATOM 2519 C CA . GLU A 1 306 ? 2.746 -7.363 -5.296 1.00 91.06 306 GLU A CA 1
ATOM 2520 C C . GLU A 1 306 ? 2.041 -6.286 -6.136 1.00 91.06 306 GLU A C 1
ATOM 2522 O O . GLU A 1 306 ? 1.038 -6.563 -6.790 1.00 91.06 306 GLU A O 1
ATOM 2527 N N . ARG A 1 307 ? 2.603 -5.070 -6.209 1.00 90.25 307 ARG A N 1
ATOM 2528 C CA . ARG A 1 307 ? 2.107 -4.020 -7.116 1.00 90.25 307 ARG A CA 1
ATOM 2529 C C . ARG A 1 307 ? 2.190 -4.456 -8.577 1.00 90.25 307 ARG A C 1
ATOM 2531 O O . ARG A 1 307 ? 1.233 -4.292 -9.324 1.00 90.25 307 ARG A O 1
ATOM 2538 N N . MET A 1 308 ? 3.305 -5.051 -8.990 1.00 93.12 308 MET A N 1
ATOM 2539 C CA . MET A 1 308 ? 3.472 -5.524 -10.367 1.00 93.12 308 MET A CA 1
ATOM 2540 C C . MET A 1 308 ? 2.600 -6.739 -10.712 1.00 93.12 308 MET A C 1
ATOM 2542 O O . MET A 1 308 ? 2.300 -6.955 -11.887 1.00 93.12 308 MET A O 1
ATOM 2546 N N . SER A 1 309 ? 2.093 -7.473 -9.718 1.00 92.25 309 SER A N 1
ATOM 2547 C CA . SER A 1 309 ? 1.092 -8.527 -9.915 1.00 92.25 309 SER A CA 1
ATOM 2548 C C . SER A 1 309 ? -0.209 -7.985 -10.522 1.00 92.25 309 SER A C 1
ATOM 2550 O O . SER A 1 309 ? -0.784 -8.614 -11.414 1.00 92.25 309 SER A O 1
ATOM 2552 N N . SER A 1 310 ? -0.659 -6.781 -10.136 1.00 91.06 310 SER A N 1
ATOM 2553 C CA . SER A 1 310 ? -1.849 -6.176 -10.759 1.00 91.06 310 SER A CA 1
ATOM 2554 C C . SER A 1 310 ? -1.607 -5.840 -12.230 1.00 91.06 310 SER A C 1
ATOM 2556 O O . SER A 1 310 ? -2.464 -6.114 -13.068 1.00 91.06 310 SER A O 1
ATOM 2558 N N . VAL A 1 311 ? -0.420 -5.323 -12.562 1.00 94.25 311 VAL A N 1
ATOM 2559 C CA . VAL A 1 311 ? -0.012 -5.023 -13.944 1.00 94.25 311 VAL A CA 1
ATOM 2560 C C . VAL A 1 311 ? 0.036 -6.297 -14.784 1.00 94.25 311 VAL A C 1
ATOM 2562 O O . VAL A 1 311 ? -0.513 -6.332 -15.884 1.00 94.25 311 VAL A O 1
ATOM 2565 N N . TYR A 1 312 ? 0.643 -7.359 -14.254 1.00 94.94 312 TYR A N 1
ATOM 2566 C CA . TYR A 1 312 ? 0.682 -8.673 -14.892 1.00 94.94 312 TYR A CA 1
ATOM 2567 C C . TYR A 1 312 ? -0.731 -9.190 -15.210 1.00 94.94 312 TYR A C 1
ATOM 2569 O O . TYR A 1 312 ? -1.019 -9.539 -16.357 1.00 94.94 312 TYR A O 1
ATOM 2577 N N . ASN A 1 313 ? -1.638 -9.158 -14.226 1.00 93.12 313 ASN A N 1
ATOM 2578 C CA . ASN A 1 313 ? -3.019 -9.615 -14.395 1.00 93.12 313 ASN A CA 1
ATOM 2579 C C . ASN A 1 313 ? -3.790 -8.794 -15.438 1.00 93.12 313 ASN A C 1
ATOM 2581 O O . ASN A 1 313 ? -4.545 -9.374 -16.221 1.00 93.12 313 ASN A O 1
ATOM 2585 N N . ARG A 1 314 ? -3.577 -7.471 -15.502 1.00 94.19 314 ARG A N 1
ATOM 2586 C CA . ARG A 1 314 ? -4.178 -6.612 -16.536 1.00 94.19 314 ARG A CA 1
ATOM 2587 C C . ARG A 1 314 ? -3.699 -6.979 -17.933 1.00 94.19 314 ARG A C 1
ATOM 2589 O O . ARG A 1 314 ? -4.527 -7.197 -18.812 1.00 94.19 314 ARG A O 1
ATOM 2596 N N . ILE A 1 315 ? -2.383 -7.112 -18.125 1.00 95.00 315 ILE A N 1
ATOM 2597 C CA . ILE A 1 315 ? -1.799 -7.439 -19.436 1.00 95.00 315 ILE A CA 1
ATOM 2598 C C . ILE A 1 315 ? -2.320 -8.790 -19.944 1.00 95.00 315 ILE A C 1
ATOM 2600 O O . ILE A 1 315 ? -2.614 -8.922 -21.132 1.00 95.00 315 ILE A O 1
ATOM 2604 N N . ILE A 1 316 ? -2.457 -9.786 -19.065 1.00 93.06 316 ILE A N 1
ATOM 2605 C CA . ILE A 1 316 ? -2.989 -11.108 -19.435 1.00 93.06 316 ILE A CA 1
ATOM 2606 C C . ILE A 1 316 ? -4.490 -11.069 -19.707 1.00 93.06 316 ILE A C 1
ATOM 2608 O O . ILE A 1 316 ? -4.958 -11.746 -20.617 1.00 93.06 316 ILE A O 1
ATOM 2612 N N . SER A 1 317 ? -5.236 -10.259 -18.958 1.00 92.81 317 SER A N 1
ATOM 2613 C CA . SER A 1 317 ? -6.684 -10.096 -19.140 1.00 92.81 317 SER A CA 1
ATOM 2614 C C . SER A 1 317 ? -7.045 -9.145 -20.291 1.00 92.81 317 SER A C 1
ATOM 2616 O O . SER A 1 317 ? -8.217 -8.830 -20.476 1.00 92.81 317 SER A O 1
ATOM 2618 N N . GLU A 1 318 ? -6.051 -8.677 -21.055 1.00 91.31 318 GLU A N 1
ATOM 2619 C CA . GLU A 1 318 ? -6.178 -7.640 -22.089 1.00 91.31 318 GLU A CA 1
ATOM 2620 C C . GLU A 1 318 ? -6.817 -6.326 -21.604 1.00 91.31 318 GLU A C 1
ATOM 2622 O O . GLU A 1 318 ? -7.398 -5.574 -22.392 1.00 91.31 318 GLU A O 1
ATOM 2627 N N . GLU A 1 319 ? -6.690 -6.031 -20.313 1.00 92.62 319 GLU A N 1
ATOM 2628 C CA . GLU A 1 319 ? -7.076 -4.749 -19.741 1.00 92.62 319 GLU A CA 1
ATOM 2629 C C . GLU A 1 319 ? -5.977 -3.702 -19.943 1.00 92.62 319 GLU A C 1
ATOM 2631 O O . GLU A 1 319 ? -4.786 -4.006 -20.043 1.00 92.62 319 GLU A O 1
ATOM 2636 N N . GLU A 1 320 ? -6.384 -2.437 -19.956 1.00 90.31 320 GLU A N 1
ATOM 2637 C CA . GLU A 1 320 ? -5.470 -1.313 -20.103 1.00 90.31 320 GLU A CA 1
ATOM 2638 C C . GLU A 1 320 ? -4.630 -1.084 -18.837 1.00 90.31 320 GLU A C 1
ATOM 2640 O O . GLU A 1 320 ? -5.169 -0.952 -17.735 1.00 90.31 320 GLU A O 1
ATOM 2645 N N . VAL A 1 321 ? -3.308 -0.970 -18.997 1.00 92.94 321 VAL A N 1
ATOM 2646 C CA . VAL A 1 321 ? -2.413 -0.512 -17.922 1.00 92.94 321 VAL A CA 1
ATOM 2647 C C . VAL A 1 321 ? -2.638 0.982 -17.688 1.00 92.94 321 VAL A C 1
ATOM 2649 O O . VAL A 1 321 ? -2.726 1.765 -18.630 1.00 92.94 321 VAL A O 1
ATOM 2652 N N . THR A 1 322 ? -2.725 1.402 -16.430 1.00 89.38 322 THR A N 1
ATOM 2653 C CA . THR A 1 322 ? -2.972 2.801 -16.057 1.00 89.38 322 THR A CA 1
ATOM 2654 C C . THR A 1 322 ? -1.698 3.651 -16.102 1.00 89.38 322 THR A C 1
ATOM 2656 O O . THR A 1 322 ? -0.589 3.153 -15.918 1.00 89.38 322 THR A O 1
ATOM 2659 N N . LEU A 1 323 ? -1.840 4.974 -16.264 1.00 87.62 323 LEU A N 1
ATOM 2660 C CA . LEU A 1 323 ? -0.700 5.909 -16.253 1.00 87.62 323 LEU A CA 1
ATOM 2661 C C . LEU A 1 323 ? 0.123 5.841 -14.958 1.00 87.62 323 LEU A C 1
ATOM 2663 O O . LEU A 1 323 ? 1.345 5.966 -15.009 1.00 87.62 323 LEU A O 1
ATOM 2667 N N . SER A 1 324 ? -0.532 5.637 -13.811 1.00 86.62 324 SER A N 1
ATOM 2668 C CA . SER A 1 324 ? 0.150 5.483 -12.522 1.00 86.62 324 SER A CA 1
ATOM 2669 C C . SER A 1 324 ? 0.990 4.215 -12.458 1.00 86.62 324 SER A C 1
ATOM 2671 O O . SER A 1 324 ? 2.053 4.242 -11.856 1.00 86.62 324 SER A O 1
ATOM 2673 N N . GLU A 1 325 ? 0.534 3.125 -13.079 1.00 90.06 325 GLU A N 1
ATOM 2674 C CA . GLU A 1 325 ? 1.246 1.843 -13.096 1.00 90.06 325 GLU A CA 1
ATOM 2675 C C . GLU A 1 325 ? 2.517 1.901 -13.961 1.00 90.06 325 GLU A C 1
ATOM 2677 O O . GLU A 1 325 ? 3.465 1.169 -13.698 1.00 90.06 325 GLU A O 1
ATOM 2682 N N . LEU A 1 326 ? 2.603 2.812 -14.942 1.00 89.56 326 LEU A N 1
ATOM 2683 C CA . LEU A 1 326 ? 3.752 2.925 -15.859 1.00 89.56 326 LEU A CA 1
ATOM 2684 C C . LEU A 1 326 ? 5.086 3.278 -15.190 1.00 89.56 326 LEU A C 1
ATOM 2686 O O . LEU A 1 326 ? 6.138 3.081 -15.801 1.00 89.56 326 LEU A O 1
ATOM 2690 N N . SER A 1 327 ? 5.063 3.861 -13.989 1.00 86.44 327 SER A N 1
ATOM 2691 C CA . SER A 1 327 ? 6.279 4.152 -13.222 1.00 86.44 327 SER A CA 1
ATOM 2692 C C . SER A 1 327 ? 6.683 3.020 -12.286 1.00 86.44 327 SER A C 1
ATOM 2694 O O . SER A 1 327 ? 7.737 3.121 -11.667 1.00 86.44 327 SER A O 1
ATOM 2696 N N . TRP A 1 328 ? 5.859 1.980 -12.146 1.00 90.25 328 TRP A N 1
ATOM 2697 C CA . TRP A 1 328 ? 6.133 0.897 -11.214 1.00 90.25 328 TRP A CA 1
ATOM 2698 C C . TRP A 1 328 ? 7.235 -0.002 -11.764 1.00 90.25 328 TRP A C 1
ATOM 2700 O O . TRP A 1 328 ? 7.418 -0.139 -12.978 1.00 90.25 328 TRP A O 1
ATOM 2710 N N . VAL A 1 329 ? 7.964 -0.611 -10.840 1.00 91.12 329 VAL A N 1
ATOM 2711 C CA . VAL A 1 329 ? 8.977 -1.622 -11.116 1.00 91.12 329 VAL A CA 1
ATOM 2712 C C . VAL A 1 329 ? 8.813 -2.760 -10.125 1.00 91.12 329 VAL A C 1
ATOM 2714 O O . VAL A 1 329 ? 8.364 -2.534 -9.000 1.00 91.12 329 VAL A O 1
ATOM 2717 N N . ASP A 1 330 ? 9.152 -3.978 -10.535 1.00 92.56 330 ASP A N 1
ATOM 2718 C CA . ASP A 1 330 ? 9.251 -5.103 -9.609 1.00 92.56 330 ASP A CA 1
ATOM 2719 C C . ASP A 1 330 ? 10.612 -5.112 -8.891 1.00 92.56 330 ASP A C 1
ATOM 2721 O O . ASP A 1 330 ? 11.460 -4.235 -9.079 1.00 92.56 330 ASP A O 1
ATOM 2725 N N . SER A 1 331 ? 10.836 -6.118 -8.048 1.00 92.00 331 SER A N 1
ATOM 2726 C CA . SER A 1 331 ? 12.101 -6.272 -7.326 1.00 92.00 331 SER A CA 1
ATOM 2727 C C . SER A 1 331 ? 13.309 -6.558 -8.219 1.00 92.00 331 SER A C 1
ATOM 2729 O O . SER A 1 331 ? 14.425 -6.363 -7.761 1.00 92.00 331 SER A O 1
ATOM 2731 N N . LEU A 1 332 ? 13.110 -6.977 -9.472 1.00 90.75 332 LEU A N 1
ATOM 2732 C CA . LEU A 1 332 ? 14.156 -7.095 -10.491 1.00 90.75 332 LEU A CA 1
ATOM 2733 C C . LEU A 1 332 ? 14.258 -5.822 -11.340 1.00 90.75 332 LEU A C 1
ATOM 2735 O O . LEU A 1 332 ? 14.927 -5.832 -12.361 1.00 90.75 332 LEU A O 1
ATOM 2739 N N . SER A 1 333 ? 13.599 -4.727 -10.953 1.00 89.56 333 SER A N 1
ATOM 2740 C CA . SER A 1 333 ? 13.568 -3.464 -11.698 1.00 89.56 333 SER A CA 1
ATOM 2741 C C . SER A 1 333 ? 12.872 -3.528 -13.067 1.00 89.56 333 SER A C 1
ATOM 2743 O O . SER A 1 333 ? 13.040 -2.629 -13.895 1.00 89.56 333 SER A O 1
ATOM 2745 N N . LEU A 1 334 ? 12.039 -4.544 -13.306 1.00 92.31 334 LEU A N 1
ATOM 2746 C CA . LEU A 1 334 ? 11.272 -4.686 -14.541 1.00 92.31 334 LEU A CA 1
ATOM 2747 C C . LEU A 1 334 ? 10.010 -3.821 -14.508 1.00 92.31 334 LEU A C 1
ATOM 2749 O O . LEU A 1 334 ? 9.240 -3.834 -13.552 1.00 92.31 334 LEU A O 1
ATOM 2753 N N . THR A 1 335 ? 9.791 -3.080 -15.591 1.00 93.69 335 THR A N 1
ATOM 2754 C CA . THR A 1 335 ? 8.653 -2.159 -15.774 1.00 93.69 335 THR A CA 1
ATOM 2755 C C . THR A 1 335 ? 7.461 -2.846 -16.464 1.00 93.69 335 THR A C 1
ATOM 2757 O O . THR A 1 335 ? 7.625 -3.914 -17.062 1.00 93.69 335 THR A O 1
ATOM 2760 N N . PRO A 1 336 ? 6.273 -2.212 -16.525 1.00 95.50 336 PRO A N 1
ATOM 2761 C CA . PRO A 1 336 ? 5.150 -2.727 -17.315 1.00 95.50 336 PRO A CA 1
ATOM 2762 C C . PRO A 1 336 ? 5.483 -2.991 -18.789 1.00 95.50 336 PRO A C 1
ATOM 2764 O O . PRO A 1 336 ? 4.983 -3.952 -19.373 1.00 95.50 336 PRO A O 1
ATOM 2767 N N . LEU A 1 337 ? 6.360 -2.179 -19.395 1.00 95.56 337 LEU A N 1
ATOM 2768 C CA . LEU A 1 337 ? 6.804 -2.400 -20.773 1.00 95.56 337 LEU A CA 1
ATOM 2769 C C . LEU A 1 337 ? 7.673 -3.663 -20.893 1.00 95.56 337 LEU A C 1
ATOM 2771 O O . LEU A 1 337 ? 7.519 -4.405 -21.861 1.00 95.56 337 LEU A O 1
ATOM 2775 N N . HIS A 1 338 ? 8.524 -3.956 -19.901 1.00 95.06 338 HIS A N 1
ATOM 2776 C CA . HIS A 1 338 ? 9.243 -5.233 -19.845 1.00 95.06 338 HIS A CA 1
ATOM 2777 C C . HIS A 1 338 ? 8.262 -6.407 -19.784 1.00 95.06 338 HIS A C 1
ATOM 2779 O O . HIS A 1 338 ? 8.377 -7.336 -20.580 1.00 95.06 338 HIS A O 1
ATOM 2785 N N . TYR A 1 339 ? 7.254 -6.334 -18.909 1.00 96.00 339 TYR A N 1
ATOM 2786 C CA . TYR A 1 339 ? 6.251 -7.395 -18.763 1.00 96.00 339 TYR A CA 1
ATOM 2787 C C . TYR A 1 339 ? 5.494 -7.635 -20.072 1.00 96.00 339 TYR A C 1
ATOM 2789 O O . TYR A 1 339 ? 5.381 -8.777 -20.512 1.00 96.00 339 TYR A O 1
ATOM 2797 N N . ALA A 1 340 ? 5.039 -6.574 -20.744 1.00 95.88 340 ALA A N 1
ATOM 2798 C CA . ALA A 1 340 ? 4.351 -6.693 -22.028 1.00 95.88 340 ALA A CA 1
ATOM 2799 C C . ALA A 1 340 ? 5.242 -7.324 -23.117 1.00 95.88 340 ALA A C 1
ATOM 2801 O O . ALA A 1 340 ? 4.776 -8.178 -23.878 1.00 95.88 340 ALA A O 1
ATOM 2802 N N . LEU A 1 341 ? 6.533 -6.960 -23.164 1.00 95.81 341 LEU A N 1
ATOM 2803 C CA . LEU A 1 341 ? 7.504 -7.555 -24.087 1.00 95.81 341 LEU A CA 1
ATOM 2804 C C . LEU A 1 341 ? 7.721 -9.047 -23.801 1.00 95.81 341 LEU A C 1
ATOM 2806 O O . LEU A 1 341 ? 7.675 -9.858 -24.729 1.00 95.81 341 LEU A O 1
ATOM 2810 N N . MET A 1 342 ? 7.928 -9.411 -22.537 1.00 95.44 342 MET A N 1
ATOM 2811 C CA . MET A 1 342 ? 8.169 -10.787 -22.095 1.00 95.44 342 MET A CA 1
ATOM 2812 C C . MET A 1 342 ? 6.955 -11.686 -22.337 1.00 95.44 342 MET A C 1
ATOM 2814 O O . MET A 1 342 ? 7.108 -12.773 -22.887 1.00 95.44 342 MET A O 1
ATOM 2818 N N . LEU A 1 343 ? 5.746 -11.193 -22.052 1.00 94.62 343 LEU A N 1
ATOM 2819 C CA . LEU A 1 343 ? 4.477 -11.894 -22.289 1.00 94.62 343 LEU A CA 1
ATOM 2820 C C . LEU A 1 343 ? 4.085 -12.000 -23.770 1.00 94.62 343 LEU A C 1
ATOM 2822 O O . LEU A 1 343 ? 3.052 -12.581 -24.089 1.00 94.62 343 LEU A O 1
ATOM 2826 N N . ARG A 1 344 ? 4.879 -11.429 -24.686 1.00 93.56 344 ARG A N 1
ATOM 2827 C CA . ARG A 1 344 ? 4.598 -11.412 -26.132 1.00 93.56 344 ARG A CA 1
ATOM 2828 C C . ARG A 1 344 ? 3.255 -10.771 -26.502 1.00 93.56 344 ARG A C 1
ATOM 2830 O O . ARG A 1 344 ? 2.738 -10.992 -27.598 1.00 93.56 344 ARG A O 1
ATOM 2837 N N . ASN A 1 345 ? 2.718 -9.914 -25.634 1.00 94.19 345 ASN A N 1
ATOM 2838 C CA . ASN A 1 345 ? 1.465 -9.210 -25.878 1.00 94.19 345 ASN A CA 1
ATOM 2839 C C . ASN A 1 345 ? 1.729 -7.922 -26.675 1.00 94.19 345 ASN A C 1
ATOM 2841 O O . ASN A 1 345 ? 1.895 -6.837 -26.120 1.00 94.19 345 ASN A O 1
ATOM 2845 N N . THR A 1 346 ? 1.773 -8.049 -28.002 1.00 93.69 346 THR A N 1
ATOM 2846 C CA . THR A 1 346 ? 2.067 -6.928 -28.916 1.00 93.69 346 THR A CA 1
ATOM 2847 C C . THR A 1 346 ? 1.074 -5.767 -28.797 1.00 93.69 346 THR A C 1
ATOM 2849 O O . THR A 1 346 ? 1.491 -4.615 -28.886 1.00 93.69 346 THR A O 1
ATOM 2852 N N . LYS A 1 347 ? -0.206 -6.051 -28.520 1.00 93.88 347 LYS A N 1
ATOM 2853 C CA . LYS A 1 347 ? -1.251 -5.039 -28.290 1.00 93.88 347 LYS A CA 1
ATOM 2854 C C . LYS A 1 347 ? -0.948 -4.207 -27.042 1.00 93.88 347 LYS A C 1
ATOM 2856 O O . LYS A 1 347 ? -0.966 -2.982 -27.112 1.00 93.88 347 LYS A O 1
ATOM 2861 N N . ALA A 1 348 ? -0.602 -4.863 -25.932 1.00 95.12 348 ALA A N 1
ATOM 2862 C CA . ALA A 1 348 ? -0.204 -4.178 -24.703 1.00 95.12 348 ALA A CA 1
ATOM 2863 C C . ALA A 1 348 ? 1.096 -3.376 -24.890 1.00 95.12 348 ALA A C 1
ATOM 2865 O O . ALA A 1 348 ? 1.193 -2.251 -24.406 1.00 95.12 348 ALA A O 1
ATOM 2866 N N . VAL A 1 349 ? 2.077 -3.906 -25.634 1.00 95.81 349 VAL A N 1
ATOM 2867 C CA . VAL A 1 349 ? 3.311 -3.167 -25.963 1.00 95.81 349 VAL A CA 1
ATOM 2868 C C . VAL A 1 349 ? 2.989 -1.878 -26.719 1.00 95.81 349 VAL A C 1
ATOM 2870 O O . VAL A 1 349 ? 3.464 -0.814 -26.331 1.00 95.81 349 VAL A O 1
ATOM 2873 N N . GLU A 1 350 ? 2.177 -1.948 -27.776 1.00 93.19 350 GLU A N 1
ATOM 2874 C CA . GLU A 1 350 ? 1.805 -0.768 -28.566 1.00 93.19 350 GLU A CA 1
ATOM 2875 C C . GLU A 1 350 ? 1.054 0.261 -27.722 1.00 93.19 350 GLU A C 1
ATOM 2877 O O . GLU A 1 350 ? 1.398 1.441 -27.750 1.00 93.19 350 GLU A O 1
ATOM 2882 N N . GLN A 1 351 ? 0.103 -0.188 -26.904 1.00 93.25 351 GLN A N 1
ATOM 2883 C CA . GLN A 1 351 ? -0.611 0.683 -25.981 1.00 93.25 351 GLN A CA 1
ATOM 2884 C C . GLN A 1 351 ? 0.345 1.410 -25.023 1.00 93.25 351 GLN A C 1
ATOM 2886 O O . GLN A 1 351 ? 0.326 2.636 -24.939 1.00 93.25 351 GLN A O 1
ATOM 2891 N N . ILE A 1 352 ? 1.211 0.671 -24.326 1.00 95.06 352 ILE A N 1
ATOM 2892 C CA . ILE A 1 352 ? 2.124 1.223 -23.317 1.00 95.06 352 ILE A CA 1
ATOM 2893 C C . ILE A 1 352 ? 3.132 2.199 -23.948 1.00 95.06 352 ILE A C 1
ATOM 2895 O O . ILE A 1 352 ? 3.449 3.233 -23.350 1.00 95.06 352 ILE A O 1
ATOM 2899 N N . LEU A 1 353 ? 3.622 1.912 -25.160 1.00 93.19 353 LEU A N 1
ATOM 2900 C CA . LEU A 1 353 ? 4.554 2.784 -25.887 1.00 93.19 353 LEU A CA 1
ATOM 2901 C C . LEU A 1 353 ? 3.948 4.139 -26.278 1.00 93.19 353 LEU A C 1
ATOM 2903 O O . LEU A 1 353 ? 4.693 5.104 -26.448 1.00 93.19 353 LEU A O 1
ATOM 2907 N N . GLU A 1 354 ? 2.626 4.229 -26.431 1.00 91.06 354 GLU A N 1
ATOM 2908 C CA . GLU A 1 354 ? 1.944 5.485 -26.763 1.00 91.06 354 GLU A CA 1
ATOM 2909 C C . GLU A 1 354 ? 1.634 6.352 -25.533 1.00 91.06 354 GLU A C 1
ATOM 2911 O O . GLU A 1 354 ? 1.440 7.560 -25.660 1.00 91.06 354 GLU A O 1
ATOM 2916 N N . MET A 1 355 ? 1.630 5.778 -24.328 1.00 88.31 355 MET A N 1
ATOM 2917 C CA . MET A 1 355 ? 1.215 6.487 -23.112 1.00 88.31 355 MET A CA 1
ATOM 2918 C C . MET A 1 355 ? 2.298 7.383 -22.489 1.00 88.31 355 MET A C 1
ATOM 2920 O O . MET A 1 355 ? 1.976 8.256 -21.681 1.00 88.31 355 MET A O 1
ATOM 2924 N N . LYS A 1 356 ? 3.581 7.170 -22.810 1.00 85.50 356 LYS A N 1
ATOM 2925 C CA . LYS A 1 356 ? 4.719 7.872 -22.189 1.00 85.50 356 LYS A CA 1
ATOM 2926 C C . LYS A 1 356 ? 5.925 7.926 -23.134 1.00 85.50 356 LYS A C 1
ATOM 2928 O O . LYS A 1 356 ? 6.121 7.026 -23.942 1.00 85.50 356 LYS A O 1
ATOM 2933 N N . ASP A 1 357 ? 6.770 8.953 -22.998 1.00 84.00 357 ASP A N 1
ATOM 2934 C CA . ASP A 1 357 ? 8.105 8.942 -23.613 1.00 84.00 357 ASP A CA 1
ATOM 2935 C C . ASP A 1 357 ? 9.031 7.990 -22.837 1.00 84.00 357 ASP A C 1
ATOM 2937 O O . ASP A 1 357 ? 9.477 8.284 -21.726 1.00 84.00 357 ASP A O 1
ATOM 2941 N N . TRP A 1 358 ? 9.302 6.825 -23.422 1.00 87.06 358 TRP A N 1
ATOM 2942 C CA . TRP A 1 358 ? 10.138 5.785 -22.820 1.00 87.06 358 TRP A CA 1
ATOM 2943 C C . TRP A 1 358 ? 11.629 6.011 -23.022 1.00 87.06 358 TRP A C 1
ATOM 2945 O O . TRP A 1 358 ? 12.442 5.378 -22.358 1.00 87.06 358 TRP A O 1
ATOM 2955 N N . SER A 1 359 ? 12.014 6.933 -23.898 1.00 78.00 359 SER A N 1
ATOM 2956 C CA . SER A 1 359 ? 13.427 7.196 -24.164 1.00 78.00 359 SER A CA 1
ATOM 2957 C C . SER A 1 359 ? 14.141 7.942 -23.036 1.00 78.00 359 SER A C 1
ATOM 2959 O O . SER A 1 359 ? 15.366 7.945 -22.971 1.00 78.00 359 SER A O 1
ATOM 2961 N N . THR A 1 360 ? 13.398 8.544 -22.108 1.00 71.38 360 THR A N 1
ATOM 2962 C CA . THR A 1 360 ? 13.953 9.132 -20.881 1.00 71.38 360 THR A CA 1
ATOM 2963 C C . THR A 1 360 ? 14.027 8.127 -19.733 1.00 71.38 360 THR A C 1
ATOM 2965 O O . THR A 1 360 ? 14.350 8.515 -18.612 1.00 71.38 360 THR A O 1
ATOM 2968 N N . TYR A 1 361 ? 13.664 6.861 -19.966 1.00 73.12 361 TYR A N 1
ATOM 2969 C CA . TYR A 1 361 ? 13.820 5.821 -18.961 1.00 73.12 361 TYR A CA 1
ATOM 2970 C C . TYR A 1 361 ? 15.307 5.598 -18.681 1.00 73.12 361 TYR A C 1
ATOM 2972 O O . TYR A 1 361 ? 16.125 5.470 -19.593 1.00 73.12 361 TYR A O 1
ATOM 2980 N N . HIS A 1 362 ? 15.637 5.555 -17.399 1.00 65.19 362 HIS A N 1
ATOM 2981 C CA . HIS A 1 362 ? 16.956 5.206 -16.913 1.00 65.19 362 HIS A CA 1
ATOM 2982 C C . HIS A 1 362 ? 16.804 3.999 -16.000 1.00 65.19 362 HIS A C 1
ATOM 2984 O O . HIS A 1 362 ? 15.905 3.962 -15.160 1.00 65.19 362 HIS A O 1
ATOM 2990 N N . VAL A 1 363 ? 17.678 3.019 -16.195 1.00 64.50 363 VAL A N 1
ATOM 2991 C CA . VAL A 1 363 ? 17.828 1.883 -15.285 1.00 64.50 363 VAL A CA 1
ATOM 2992 C C . VAL A 1 363 ? 18.230 2.410 -13.904 1.00 64.50 363 VAL A C 1
ATOM 2994 O O . VAL A 1 363 ? 18.933 3.426 -13.856 1.00 64.50 363 VAL A O 1
ATOM 2997 N N . PRO A 1 364 ? 17.809 1.766 -12.799 1.00 59.22 364 PRO A N 1
ATOM 2998 C CA . PRO A 1 364 ? 18.246 2.154 -11.463 1.00 59.22 364 PRO A CA 1
ATOM 2999 C C . PRO A 1 364 ? 19.768 2.291 -11.362 1.00 59.22 364 PRO A C 1
ATOM 3001 O O . PRO A 1 364 ? 20.512 1.455 -11.872 1.00 59.22 364 PRO A O 1
ATOM 3004 N N . ASP A 1 365 ? 20.227 3.344 -10.680 1.00 54.75 365 ASP A N 1
ATOM 3005 C CA . ASP A 1 365 ? 21.654 3.682 -10.537 1.00 54.75 365 ASP A CA 1
ATOM 3006 C C . ASP A 1 365 ? 22.456 2.604 -9.779 1.00 54.75 365 ASP A C 1
ATOM 3008 O O . ASP A 1 365 ? 23.682 2.569 -9.852 1.00 54.75 365 ASP A O 1
ATOM 3012 N N . SER A 1 366 ? 21.763 1.705 -9.076 1.00 54.22 366 SER A N 1
ATOM 3013 C CA . SER A 1 366 ? 22.317 0.556 -8.352 1.00 54.22 366 SER A CA 1
ATOM 3014 C C . SER A 1 366 ? 22.753 -0.609 -9.250 1.00 54.22 366 SER A C 1
ATOM 3016 O O . SER A 1 366 ? 23.193 -1.638 -8.738 1.00 54.22 366 SER A O 1
ATOM 3018 N N . VAL A 1 367 ? 22.602 -0.466 -10.568 1.00 60.25 367 VAL A N 1
ATOM 3019 C CA . VAL A 1 367 ? 22.946 -1.473 -11.570 1.00 60.25 367 VAL A CA 1
ATOM 3020 C C . VAL A 1 367 ? 24.165 -0.996 -12.363 1.00 60.25 367 VAL A C 1
ATOM 3022 O O . VAL A 1 367 ? 24.129 0.053 -13.007 1.00 60.25 367 VAL A O 1
ATOM 3025 N N . ASP A 1 368 ? 25.238 -1.791 -12.359 1.00 64.94 368 ASP A N 1
ATOM 3026 C CA . ASP A 1 368 ? 26.448 -1.551 -13.159 1.00 64.94 368 ASP A CA 1
ATOM 3027 C C . ASP A 1 368 ? 26.127 -1.248 -14.642 1.00 64.94 368 ASP A C 1
ATOM 3029 O O . ASP A 1 368 ? 25.173 -1.780 -15.210 1.00 64.94 368 ASP A O 1
ATOM 3033 N N . ARG A 1 369 ? 26.946 -0.426 -15.314 1.00 63.44 369 ARG A N 1
ATOM 3034 C CA . ARG A 1 369 ? 26.746 -0.014 -16.718 1.00 63.44 369 ARG A CA 1
ATOM 3035 C C . ARG A 1 369 ? 26.612 -1.194 -17.674 1.00 63.44 369 ARG A C 1
ATOM 3037 O O . ARG A 1 369 ? 25.842 -1.100 -18.629 1.00 63.44 369 ARG A O 1
ATOM 3044 N N . GLU A 1 370 ? 27.352 -2.279 -17.446 1.00 64.75 370 GLU A N 1
ATOM 3045 C CA . GLU A 1 370 ? 27.220 -3.489 -18.265 1.00 64.75 370 GLU A CA 1
ATOM 3046 C C . GLU A 1 370 ? 25.895 -4.216 -18.020 1.00 64.75 370 GLU A C 1
ATOM 3048 O O . GLU A 1 370 ? 25.360 -4.822 -18.939 1.00 64.75 370 GLU A O 1
ATOM 3053 N N . GLN A 1 371 ? 25.313 -4.116 -16.827 1.00 72.50 371 GLN A N 1
ATOM 3054 C CA . GLN A 1 371 ? 24.008 -4.699 -16.514 1.00 72.50 371 GLN A CA 1
ATOM 3055 C C . GLN A 1 371 ? 22.851 -3.775 -16.889 1.00 72.50 371 GLN A C 1
ATOM 3057 O O . GLN A 1 371 ? 21.771 -4.257 -17.214 1.00 72.50 371 GLN A O 1
ATOM 3062 N N . ALA A 1 372 ? 23.069 -2.459 -16.934 1.00 77.56 372 ALA A N 1
ATOM 3063 C CA . ALA A 1 372 ? 22.059 -1.505 -17.372 1.00 77.56 372 ALA A CA 1
ATOM 3064 C C . ALA A 1 372 ? 21.562 -1.807 -18.795 1.00 77.56 372 ALA A C 1
ATOM 3066 O O . ALA A 1 372 ? 20.389 -1.619 -19.103 1.00 77.56 372 ALA A O 1
ATOM 3067 N N . MET A 1 373 ? 22.414 -2.367 -19.658 1.00 82.94 373 MET A N 1
ATOM 3068 C CA . MET A 1 373 ? 21.977 -2.788 -20.990 1.00 82.94 373 MET A CA 1
ATOM 3069 C C . MET A 1 373 ? 20.942 -3.926 -20.962 1.00 82.94 373 MET A C 1
ATOM 3071 O O . MET A 1 373 ? 20.165 -4.041 -21.903 1.00 82.94 373 MET A O 1
ATOM 3075 N N . LEU A 1 374 ? 20.917 -4.766 -19.918 1.00 87.69 374 LEU A N 1
ATOM 3076 C CA . LEU A 1 374 ? 19.973 -5.886 -19.810 1.00 87.69 374 LEU A CA 1
ATOM 3077 C C . LEU A 1 374 ? 18.529 -5.407 -19.650 1.00 87.69 374 LEU A C 1
ATOM 3079 O O . LEU A 1 374 ? 17.611 -6.134 -20.012 1.00 87.69 374 LEU A O 1
ATOM 3083 N N . TYR A 1 375 ? 18.341 -4.196 -19.133 1.00 89.62 375 TYR A N 1
ATOM 3084 C CA . TYR A 1 375 ? 17.045 -3.542 -18.945 1.00 89.62 375 TYR A CA 1
ATOM 3085 C C . TYR A 1 375 ? 16.685 -2.602 -20.105 1.00 89.62 375 TYR A C 1
ATOM 3087 O O . TYR A 1 375 ? 15.681 -1.893 -20.062 1.00 89.62 375 TYR A O 1
ATOM 3095 N N . ASP A 1 376 ? 17.517 -2.538 -21.147 1.00 89.81 376 ASP A N 1
ATOM 3096 C CA . ASP A 1 376 ? 17.197 -1.749 -22.328 1.00 89.81 376 ASP A CA 1
ATOM 3097 C C . ASP A 1 376 ? 16.084 -2.440 -23.128 1.00 89.81 376 ASP A C 1
ATOM 3099 O O . ASP A 1 376 ? 16.187 -3.606 -23.521 1.00 89.81 376 ASP A O 1
ATOM 3103 N N . PHE A 1 377 ? 15.013 -1.700 -23.420 1.00 93.31 377 PHE A N 1
ATOM 3104 C CA . PHE A 1 377 ? 13.861 -2.238 -24.142 1.00 93.31 377 PHE A CA 1
ATOM 3105 C C . PHE A 1 377 ? 14.224 -2.770 -25.533 1.00 93.31 377 PHE A C 1
ATOM 3107 O O . PHE A 1 377 ? 13.613 -3.735 -25.990 1.00 93.31 377 PHE A O 1
ATOM 3114 N N . ASN A 1 378 ? 15.219 -2.184 -26.209 1.00 92.19 378 ASN A N 1
ATOM 3115 C CA . ASN A 1 378 ? 15.684 -2.675 -27.505 1.00 92.19 378 ASN A CA 1
ATOM 3116 C C . ASN A 1 378 ? 16.499 -3.944 -27.357 1.00 92.19 378 ASN A C 1
ATOM 3118 O O . ASN A 1 378 ? 16.394 -4.816 -28.218 1.00 92.19 378 ASN A O 1
ATOM 3122 N N . PHE A 1 379 ? 17.304 -4.065 -26.303 1.00 92.69 379 PHE A N 1
ATOM 3123 C CA . PHE A 1 379 ? 18.012 -5.303 -25.999 1.00 92.69 379 PHE A CA 1
ATOM 3124 C C . PHE A 1 379 ? 17.017 -6.447 -25.789 1.00 92.69 379 PHE A C 1
ATOM 3126 O O . PHE A 1 379 ? 17.042 -7.420 -26.546 1.00 92.69 379 PHE A O 1
ATOM 3133 N N . VAL A 1 380 ? 16.072 -6.264 -24.864 1.00 94.06 380 VAL A N 1
ATOM 3134 C CA . VAL A 1 380 ? 15.005 -7.227 -24.561 1.00 94.06 380 VAL A CA 1
ATOM 3135 C C . VAL A 1 380 ? 14.211 -7.563 -25.826 1.00 94.06 380 VAL A C 1
ATOM 3137 O O . VAL A 1 380 ? 14.100 -8.725 -26.207 1.00 94.06 380 VAL A O 1
ATOM 3140 N N . ALA A 1 381 ? 13.731 -6.562 -26.567 1.00 95.19 381 ALA A N 1
ATOM 3141 C CA . ALA A 1 381 ? 12.969 -6.805 -27.787 1.00 95.19 381 ALA A CA 1
ATOM 3142 C C . ALA A 1 381 ? 13.772 -7.563 -28.863 1.00 95.19 381 ALA A C 1
ATOM 3144 O O . ALA A 1 381 ? 13.222 -8.450 -29.511 1.00 95.19 381 ALA A O 1
ATOM 3145 N N . SER A 1 382 ? 15.067 -7.264 -29.031 1.00 93.88 382 SER A N 1
ATOM 3146 C CA . SER A 1 382 ? 15.931 -7.891 -30.050 1.00 93.88 382 SER A CA 1
ATOM 3147 C C . SER A 1 382 ? 16.142 -9.390 -29.835 1.00 93.88 382 SER A C 1
ATOM 3149 O O . SER A 1 382 ? 16.391 -10.114 -30.804 1.00 93.88 382 SER A O 1
ATOM 3151 N N . ILE A 1 383 ? 16.076 -9.834 -28.578 1.00 92.88 383 ILE A N 1
ATOM 3152 C CA . ILE A 1 383 ? 16.165 -11.246 -28.185 1.00 92.88 383 ILE A CA 1
ATOM 3153 C C . ILE A 1 383 ? 14.816 -11.934 -28.390 1.00 92.88 383 ILE A C 1
ATOM 3155 O O . ILE A 1 383 ? 14.747 -13.071 -28.843 1.00 92.88 383 ILE A O 1
ATOM 3159 N N . LEU A 1 384 ? 13.734 -11.230 -28.063 1.00 93.75 384 LEU A N 1
ATOM 3160 C CA . LEU A 1 384 ? 12.408 -11.815 -27.918 1.00 93.75 384 LEU A CA 1
ATOM 3161 C C . LEU A 1 384 ? 11.574 -11.831 -29.209 1.00 93.75 384 LEU A C 1
ATOM 3163 O O . LEU A 1 384 ? 10.650 -12.643 -29.322 1.00 93.75 384 LEU A O 1
ATOM 3167 N N . TYR A 1 385 ? 11.878 -10.951 -30.165 1.00 94.12 385 TYR A N 1
ATOM 3168 C CA . TYR A 1 385 ? 11.106 -10.763 -31.392 1.00 94.12 385 TYR A CA 1
ATOM 3169 C C . TYR A 1 385 ? 11.981 -10.822 -32.646 1.00 94.12 385 TYR A C 1
ATOM 3171 O O . TYR A 1 385 ? 13.129 -10.374 -32.675 1.00 94.12 385 TYR A O 1
ATOM 3179 N N . GLU A 1 386 ? 11.385 -11.315 -33.731 1.00 91.62 386 GLU A N 1
ATOM 3180 C CA . GLU A 1 386 ? 12.026 -11.378 -35.049 1.00 91.62 386 GLU A CA 1
ATOM 3181 C C . GLU A 1 386 ? 11.463 -10.362 -36.046 1.00 91.62 386 GLU A C 1
ATOM 3183 O O . GLU A 1 386 ? 12.155 -9.996 -36.992 1.00 91.62 386 GLU A O 1
ATOM 3188 N N . ASN A 1 387 ? 10.231 -9.880 -35.839 1.00 92.75 387 ASN A N 1
ATOM 3189 C CA . ASN A 1 387 ? 9.551 -8.984 -36.774 1.00 92.75 387 ASN A CA 1
ATOM 3190 C C . ASN A 1 387 ? 10.277 -7.621 -36.869 1.00 92.75 387 ASN A C 1
ATOM 3192 O O . ASN A 1 387 ? 10.211 -6.832 -35.918 1.00 92.75 387 ASN A O 1
ATOM 3196 N N . PRO A 1 388 ? 10.898 -7.280 -38.019 1.00 89.19 388 PRO A N 1
ATOM 3197 C CA . PRO A 1 388 ? 11.693 -6.058 -38.146 1.00 89.19 388 PRO A CA 1
ATOM 3198 C C . PRO A 1 388 ? 10.867 -4.777 -37.999 1.00 89.19 388 PRO A C 1
ATOM 3200 O O . PRO A 1 388 ? 11.340 -3.788 -37.440 1.00 89.19 388 PRO A O 1
ATOM 3203 N N . SER A 1 389 ? 9.617 -4.779 -38.471 1.00 90.75 389 SER A N 1
ATOM 3204 C CA . SER A 1 389 ? 8.726 -3.620 -38.365 1.00 90.75 389 SER A CA 1
ATOM 3205 C C . SER A 1 389 ? 8.336 -3.343 -36.915 1.00 90.75 389 SER A C 1
ATOM 3207 O O . SER A 1 389 ? 8.278 -2.183 -36.509 1.00 90.75 389 SER A O 1
ATOM 3209 N N . PHE A 1 390 ? 8.111 -4.395 -36.125 1.00 93.69 390 PHE A N 1
ATOM 3210 C CA . PHE A 1 390 ? 7.804 -4.274 -34.701 1.00 93.69 390 PHE A CA 1
ATOM 3211 C C . PHE A 1 390 ? 9.016 -3.777 -33.901 1.00 93.69 390 PHE A C 1
ATOM 3213 O O . PHE A 1 390 ? 8.903 -2.803 -33.157 1.00 93.69 390 PHE A O 1
ATOM 3220 N N . LEU A 1 391 ? 10.198 -4.357 -34.139 1.00 93.44 391 LEU A N 1
ATOM 3221 C CA . LEU A 1 391 ? 11.457 -3.913 -33.525 1.00 93.44 391 LEU A CA 1
ATOM 3222 C C . LEU A 1 391 ? 11.770 -2.448 -33.850 1.00 93.44 391 LEU A C 1
ATOM 3224 O O . LEU A 1 391 ? 12.134 -1.678 -32.963 1.00 93.44 391 LEU A O 1
ATOM 3228 N N . ARG A 1 392 ? 11.554 -2.032 -35.106 1.00 92.25 392 ARG A N 1
ATOM 3229 C CA . ARG A 1 392 ? 11.689 -0.630 -35.520 1.00 92.25 392 ARG A CA 1
ATOM 3230 C C . ARG A 1 392 ? 10.790 0.286 -34.693 1.00 92.25 392 ARG A C 1
ATOM 3232 O O . ARG A 1 392 ? 11.247 1.344 -34.276 1.00 92.25 392 ARG A O 1
ATOM 3239 N N . ARG A 1 393 ? 9.534 -0.091 -34.436 1.00 91.62 393 ARG A N 1
ATOM 3240 C CA . ARG A 1 393 ? 8.621 0.731 -33.621 1.00 91.62 393 ARG A CA 1
ATOM 3241 C C . ARG A 1 393 ? 9.121 0.896 -32.186 1.00 91.62 393 ARG A C 1
ATOM 3243 O O . ARG A 1 393 ? 9.170 2.026 -31.705 1.00 91.62 393 ARG A O 1
ATOM 3250 N N . ILE A 1 394 ? 9.548 -0.192 -31.543 1.00 93.56 394 ILE A N 1
ATOM 3251 C CA . ILE A 1 394 ? 10.112 -0.152 -30.183 1.00 93.56 394 ILE A CA 1
ATOM 3252 C C . ILE A 1 394 ? 11.339 0.763 -30.143 1.00 93.56 394 ILE A C 1
ATOM 3254 O O . ILE A 1 394 ? 11.424 1.643 -29.285 1.00 93.56 394 ILE A O 1
ATOM 3258 N N . PHE A 1 395 ? 12.241 0.633 -31.116 1.00 92.44 395 PHE A N 1
ATOM 3259 C CA . PHE A 1 395 ? 13.445 1.456 -31.194 1.00 92.44 395 PHE A CA 1
ATOM 3260 C C . PHE A 1 395 ? 13.146 2.943 -31.303 1.00 92.44 395 PHE A C 1
ATOM 3262 O O . PHE A 1 395 ? 13.703 3.743 -30.554 1.00 92.44 395 PHE A O 1
ATOM 3269 N N . LEU A 1 396 ? 12.222 3.326 -32.180 1.00 90.44 396 LEU A N 1
ATOM 3270 C CA . LEU A 1 396 ? 11.877 4.735 -32.375 1.00 90.44 396 LEU A CA 1
ATOM 3271 C C . LEU A 1 396 ? 11.232 5.369 -31.136 1.00 90.44 396 LEU A C 1
ATOM 3273 O O . LEU A 1 396 ? 11.356 6.575 -30.936 1.00 90.44 396 LEU A O 1
ATOM 3277 N N . LYS A 1 397 ? 10.548 4.572 -30.308 1.00 90.12 397 LYS A N 1
ATOM 3278 C CA . LYS A 1 397 ? 9.852 5.045 -29.102 1.00 90.12 397 LYS A CA 1
ATOM 3279 C C . LYS A 1 397 ? 10.714 5.007 -27.839 1.00 90.12 397 LYS A C 1
ATOM 3281 O O . LYS A 1 397 ? 10.431 5.737 -26.894 1.00 90.12 397 LYS A O 1
ATOM 3286 N N . THR A 1 398 ? 11.759 4.183 -27.813 1.00 90.31 398 THR A N 1
ATOM 3287 C CA . THR A 1 398 ? 12.585 3.959 -26.613 1.00 90.31 398 THR A CA 1
ATOM 3288 C C . THR A 1 398 ? 14.024 4.461 -26.750 1.00 90.31 398 THR A C 1
ATOM 3290 O O . THR A 1 398 ? 14.695 4.652 -25.744 1.00 90.31 398 THR A O 1
ATOM 3293 N N . SER A 1 399 ? 14.522 4.733 -27.962 1.00 87.25 399 SER A N 1
ATOM 3294 C CA . SER A 1 399 ? 15.913 5.155 -28.178 1.00 87.25 399 SER A CA 1
ATOM 3295 C C . SER A 1 399 ? 16.062 6.665 -28.360 1.00 87.25 399 SER A C 1
ATOM 3297 O O . SER A 1 399 ? 15.573 7.242 -29.337 1.00 87.25 399 SER A O 1
ATOM 3299 N N . ASN A 1 400 ? 16.851 7.305 -27.488 1.00 84.44 400 ASN A N 1
ATOM 3300 C CA . ASN A 1 400 ? 17.235 8.715 -27.640 1.00 84.44 400 ASN A CA 1
ATOM 3301 C C . ASN A 1 400 ? 18.098 8.977 -28.881 1.00 84.44 400 ASN A C 1
ATOM 3303 O O . ASN A 1 400 ? 18.021 10.062 -29.453 1.00 84.44 400 ASN A O 1
ATOM 3307 N N . ILE A 1 401 ? 18.896 7.995 -29.316 1.00 85.75 401 ILE A N 1
ATOM 3308 C CA . ILE A 1 401 ? 19.819 8.137 -30.456 1.00 85.75 401 ILE A CA 1
ATOM 3309 C C . ILE A 1 401 ? 19.035 8.336 -31.762 1.00 85.75 401 ILE A C 1
ATOM 3311 O O . ILE A 1 401 ? 19.483 9.046 -32.657 1.00 85.75 401 ILE A O 1
ATOM 3315 N N . SER A 1 402 ? 17.829 7.769 -31.854 1.00 85.00 402 SER A N 1
ATOM 3316 C CA . SER A 1 402 ? 16.971 7.901 -33.036 1.00 85.00 402 SER A CA 1
ATOM 3317 C C . SER A 1 402 ? 16.299 9.276 -33.162 1.00 85.00 402 SER A C 1
ATOM 3319 O O . SER A 1 402 ? 15.987 9.713 -34.272 1.00 85.00 402 SER A O 1
ATOM 3321 N N . LYS A 1 403 ? 16.102 9.994 -32.043 1.00 86.69 403 LYS A N 1
ATOM 3322 C CA . LYS A 1 403 ? 15.313 11.238 -31.990 1.00 86.69 403 LYS A CA 1
ATOM 3323 C C . LYS A 1 403 ? 15.802 12.329 -32.955 1.00 86.69 403 LYS A C 1
ATOM 3325 O O . LYS A 1 403 ? 14.953 12.907 -33.637 1.00 86.69 403 LYS A O 1
ATOM 3330 N N . PRO A 1 404 ? 17.112 12.643 -33.057 1.00 90.19 404 PRO A N 1
ATOM 3331 C CA . PRO A 1 404 ? 17.593 13.660 -33.991 1.00 90.19 404 PRO A CA 1
ATOM 3332 C C . PRO A 1 404 ? 17.315 13.294 -35.452 1.00 90.19 404 PRO A C 1
ATOM 3334 O O . PRO A 1 404 ? 16.865 14.151 -36.212 1.00 90.19 404 PRO A O 1
ATOM 3337 N N . ILE A 1 405 ? 17.513 12.023 -35.821 1.00 90.56 405 ILE A N 1
ATOM 3338 C CA . ILE A 1 405 ? 17.298 11.522 -37.185 1.00 90.56 405 ILE A CA 1
ATOM 3339 C C . ILE A 1 405 ? 15.809 11.595 -37.540 1.00 90.56 405 ILE A C 1
ATOM 3341 O O . ILE A 1 405 ? 15.442 12.159 -38.567 1.00 90.56 405 ILE A O 1
ATOM 3345 N N . VAL A 1 406 ? 14.931 11.122 -36.650 1.00 89.31 406 VAL A N 1
ATOM 3346 C CA . VAL A 1 406 ? 13.470 11.204 -36.834 1.00 89.31 406 VAL A CA 1
ATOM 3347 C C . VAL A 1 406 ? 13.006 12.656 -36.950 1.00 89.31 406 VAL A C 1
ATOM 3349 O O . VAL A 1 406 ? 12.199 12.990 -37.816 1.00 89.31 406 VAL A O 1
ATOM 3352 N N . LYS A 1 407 ? 13.543 13.554 -36.116 1.00 91.94 407 LYS A N 1
ATOM 3353 C CA . LYS A 1 407 ? 13.231 14.985 -36.189 1.00 91.94 407 LYS A CA 1
ATOM 3354 C C . LYS A 1 407 ? 13.652 15.587 -37.531 1.00 91.94 407 LYS A C 1
ATOM 3356 O O . LYS A 1 407 ? 12.888 16.366 -38.097 1.00 91.94 407 LYS A O 1
ATOM 3361 N N . ALA A 1 408 ? 14.827 15.226 -38.044 1.00 92.75 408 ALA A N 1
ATOM 3362 C CA . ALA A 1 408 ? 15.303 15.677 -39.348 1.00 92.75 408 ALA A CA 1
ATOM 3363 C C . ALA A 1 408 ? 14.424 15.145 -40.496 1.00 92.75 408 ALA A C 1
ATOM 3365 O O . ALA A 1 408 ? 14.043 15.921 -41.372 1.00 92.75 408 ALA A O 1
ATOM 3366 N N . ILE A 1 409 ? 14.016 13.872 -40.447 1.00 92.56 409 ILE A N 1
ATOM 3367 C CA . ILE A 1 409 ? 13.070 13.276 -41.407 1.00 92.56 409 ILE A CA 1
ATOM 3368 C C . ILE A 1 409 ? 11.747 14.056 -41.416 1.00 92.56 409 ILE A C 1
ATOM 3370 O O . ILE A 1 409 ? 11.309 14.501 -42.475 1.00 92.56 409 ILE A O 1
ATOM 3374 N N . ASN A 1 410 ? 11.156 14.319 -40.246 1.00 92.50 410 ASN A N 1
ATOM 3375 C CA . ASN A 1 410 ? 9.898 15.069 -40.141 1.00 92.50 410 ASN A CA 1
ATOM 3376 C C . ASN A 1 410 ? 10.028 16.514 -40.666 1.00 92.50 410 ASN A C 1
ATOM 3378 O O . ASN A 1 410 ? 9.106 17.051 -41.279 1.00 92.50 410 ASN A O 1
ATOM 3382 N N . GLN A 1 411 ? 11.179 17.163 -40.453 1.00 93.81 411 GLN A N 1
ATOM 3383 C CA . GLN A 1 411 ? 11.453 18.492 -41.013 1.00 93.81 411 GLN A CA 1
ATOM 3384 C C . GLN A 1 411 ? 11.544 18.465 -42.544 1.00 93.81 411 GLN A C 1
ATOM 3386 O O . GLN A 1 411 ? 11.065 19.391 -43.202 1.00 93.81 411 GLN A O 1
ATOM 3391 N N . LEU A 1 412 ? 12.142 17.419 -43.120 1.00 93.00 412 LEU A N 1
ATOM 3392 C CA . LEU A 1 412 ? 12.185 17.234 -44.570 1.00 93.00 412 LEU A CA 1
ATOM 3393 C C . LEU A 1 412 ? 10.793 16.960 -45.143 1.00 93.00 412 LEU A C 1
ATOM 3395 O O . LEU A 1 412 ? 10.453 17.542 -46.167 1.00 93.00 412 LEU A O 1
ATOM 3399 N N . GLU A 1 413 ? 9.953 16.171 -44.469 1.00 92.56 413 GLU A N 1
ATOM 3400 C CA . GLU A 1 413 ? 8.557 15.951 -44.880 1.00 92.56 413 GLU A CA 1
ATOM 3401 C C . GLU A 1 413 ? 7.756 17.255 -44.950 1.00 92.56 413 GLU A C 1
ATOM 3403 O O . GLU A 1 413 ? 7.053 17.503 -45.931 1.00 92.56 413 GLU A O 1
ATOM 3408 N N . GLN A 1 414 ? 7.916 18.137 -43.960 1.00 93.06 414 GLN A N 1
ATOM 3409 C CA . GLN A 1 414 ? 7.290 19.461 -43.987 1.00 93.06 414 GLN A CA 1
ATOM 3410 C C . GLN A 1 414 ? 7.804 20.313 -45.154 1.00 93.06 414 GLN A C 1
ATOM 3412 O O . GLN A 1 414 ? 7.014 20.953 -45.849 1.00 93.06 414 GLN A O 1
ATOM 3417 N N . LYS A 1 415 ? 9.120 20.308 -45.405 1.00 92.75 415 LYS A N 1
ATOM 3418 C CA . LYS A 1 415 ? 9.716 21.034 -46.537 1.00 92.75 415 LYS A CA 1
ATOM 3419 C C . LYS A 1 415 ? 9.223 20.505 -47.884 1.00 92.75 415 LYS A C 1
ATOM 3421 O O . LYS A 1 415 ? 8.935 21.320 -48.760 1.00 92.75 415 LYS A O 1
ATOM 3426 N N . ILE A 1 416 ? 9.089 19.186 -48.035 1.00 92.81 416 ILE A N 1
ATOM 3427 C CA . ILE A 1 416 ? 8.515 18.542 -49.225 1.00 92.81 416 ILE A CA 1
ATOM 3428 C C . ILE A 1 416 ? 7.089 19.048 -49.436 1.00 92.81 416 ILE A C 1
ATOM 3430 O O . ILE A 1 416 ? 6.806 19.616 -50.485 1.00 92.81 416 ILE A O 1
ATOM 3434 N N . TYR A 1 417 ? 6.232 18.952 -48.417 1.00 93.00 417 TYR A N 1
ATOM 3435 C CA . TYR A 1 417 ? 4.834 19.382 -48.503 1.00 93.00 417 TYR A CA 1
ATOM 3436 C C . TYR A 1 417 ? 4.674 20.854 -48.918 1.00 93.00 417 TYR A C 1
ATOM 3438 O O . TYR A 1 417 ? 3.838 21.190 -49.759 1.00 93.00 417 TYR A O 1
ATOM 3446 N N . ILE A 1 418 ? 5.482 21.751 -48.343 1.00 92.62 418 ILE A N 1
ATOM 3447 C CA . ILE A 1 418 ? 5.453 23.182 -48.679 1.00 92.62 418 ILE A CA 1
ATOM 3448 C C . ILE A 1 418 ? 5.898 23.395 -50.133 1.00 92.62 418 ILE A C 1
ATOM 3450 O O . ILE A 1 418 ? 5.238 24.127 -50.866 1.00 92.62 418 ILE A O 1
ATOM 3454 N N . ASN A 1 419 ? 6.989 22.762 -50.573 1.00 91.06 419 ASN A N 1
ATOM 3455 C CA . ASN A 1 419 ? 7.520 22.975 -51.924 1.00 91.06 419 ASN A CA 1
ATOM 3456 C C . ASN A 1 419 ? 6.667 22.310 -53.014 1.00 91.06 419 ASN A C 1
ATOM 3458 O O . ASN A 1 419 ? 6.576 22.862 -54.108 1.00 91.06 419 ASN A O 1
ATOM 3462 N N . GLU A 1 420 ? 5.969 21.212 -52.704 1.00 91.75 420 GLU A N 1
ATOM 3463 C CA . GLU A 1 420 ? 4.953 20.616 -53.583 1.00 91.75 420 GLU A CA 1
ATOM 3464 C C . GLU A 1 420 ? 3.789 21.590 -53.820 1.00 91.75 420 GLU A C 1
ATOM 3466 O O . GLU A 1 420 ? 3.329 21.745 -54.948 1.00 91.75 420 GLU A O 1
ATOM 3471 N N . LYS A 1 421 ? 3.359 22.335 -52.790 1.00 92.06 421 LYS A N 1
ATOM 3472 C CA . LYS A 1 421 ? 2.344 23.393 -52.949 1.00 92.06 421 LYS A CA 1
ATOM 3473 C C . LYS A 1 421 ? 2.829 24.614 -53.726 1.00 92.06 421 LYS A C 1
ATOM 3475 O O . LYS A 1 421 ? 2.011 25.308 -54.323 1.00 92.06 421 LYS A O 1
ATOM 3480 N N . LEU A 1 422 ? 4.126 24.904 -53.677 1.00 89.69 422 LEU A N 1
ATOM 3481 C CA . LEU A 1 422 ? 4.736 26.045 -54.365 1.00 89.69 422 LEU A CA 1
ATOM 3482 C C . LEU A 1 422 ? 5.154 25.721 -55.811 1.00 89.69 422 LEU A C 1
ATOM 3484 O O . LEU A 1 422 ? 5.593 26.627 -56.514 1.00 89.69 422 LEU A O 1
ATOM 3488 N N . GLY A 1 423 ? 5.032 24.464 -56.257 1.00 87.50 423 GLY A N 1
ATOM 3489 C CA . GLY A 1 423 ? 5.432 24.027 -57.601 1.00 87.50 423 GLY A CA 1
ATOM 3490 C C . GLY A 1 423 ? 6.948 24.018 -57.830 1.00 87.50 423 GLY A C 1
ATOM 3491 O O . GLY A 1 423 ? 7.400 24.185 -58.960 1.00 87.50 423 GLY A O 1
ATOM 3492 N N . ASN A 1 424 ? 7.750 23.877 -56.768 1.00 89.50 424 ASN A N 1
ATOM 3493 C CA . ASN A 1 424 ? 9.212 23.858 -56.860 1.00 89.50 424 ASN A CA 1
ATOM 3494 C C . ASN A 1 424 ? 9.746 22.418 -56.943 1.00 89.50 424 ASN A C 1
ATOM 3496 O O . ASN A 1 424 ? 10.292 21.884 -55.973 1.00 89.50 424 ASN A O 1
ATOM 3500 N N . ASP A 1 425 ? 9.591 21.794 -58.111 1.00 87.50 425 ASP A N 1
ATOM 3501 C CA . ASP A 1 425 ? 9.912 20.376 -58.332 1.00 87.50 425 ASP A CA 1
ATOM 3502 C C . ASP A 1 425 ? 11.389 20.029 -58.071 1.00 87.50 425 ASP A C 1
ATOM 3504 O O . ASP A 1 425 ? 11.693 18.942 -57.572 1.00 87.50 425 ASP A O 1
ATOM 3508 N N . SER A 1 426 ? 12.312 20.965 -58.331 1.00 88.12 426 SER A N 1
ATOM 3509 C CA . SER A 1 426 ? 13.747 20.778 -58.065 1.00 88.12 426 SER A CA 1
ATOM 3510 C C . SER A 1 426 ? 14.019 20.602 -56.570 1.00 88.12 426 SER A C 1
ATOM 3512 O O . SER A 1 426 ? 14.654 19.630 -56.162 1.00 88.12 426 SER A O 1
ATOM 3514 N N . ALA A 1 427 ? 13.477 21.496 -55.734 1.00 85.94 427 ALA A N 1
ATOM 3515 C CA . ALA A 1 427 ? 13.647 21.414 -54.284 1.00 85.94 427 ALA A CA 1
ATOM 3516 C C . ALA A 1 427 ? 12.929 20.192 -53.689 1.00 85.94 427 ALA A C 1
ATOM 3518 O O . ALA A 1 427 ? 13.441 19.557 -52.769 1.00 85.94 427 ALA A O 1
ATOM 3519 N N . VAL A 1 428 ? 11.758 19.823 -54.226 1.00 89.38 428 VAL A N 1
ATOM 3520 C CA . VAL A 1 428 ? 11.044 18.600 -53.818 1.00 89.38 428 VAL A CA 1
ATOM 3521 C C . VAL A 1 428 ? 11.897 17.357 -54.071 1.00 89.38 428 VAL A C 1
ATOM 3523 O O . VAL A 1 428 ? 11.981 16.497 -53.192 1.00 89.38 428 VAL A O 1
ATOM 3526 N N . SER A 1 429 ? 12.547 17.260 -55.235 1.00 92.19 429 SER A N 1
ATOM 3527 C CA . SER A 1 429 ? 13.433 16.137 -55.561 1.00 92.19 429 SER A CA 1
ATOM 3528 C C . SER A 1 429 ? 14.627 16.059 -54.606 1.00 92.19 429 SER A C 1
ATOM 3530 O O . SER A 1 429 ? 14.906 14.990 -54.063 1.00 92.19 429 SER A O 1
ATOM 3532 N N . GLU A 1 430 ? 15.291 17.187 -54.338 1.00 92.25 430 GLU A N 1
ATOM 3533 C CA . GLU A 1 430 ? 16.418 17.257 -53.397 1.00 92.25 430 GLU A CA 1
ATOM 3534 C C . GLU A 1 430 ? 16.014 16.827 -51.980 1.00 92.25 430 GLU A C 1
ATOM 3536 O O . GLU A 1 430 ? 16.685 15.997 -51.363 1.00 92.25 430 GLU A O 1
ATOM 3541 N N . TYR A 1 431 ? 14.883 17.324 -51.466 1.00 93.50 431 TYR A N 1
ATOM 3542 C CA . TYR A 1 431 ? 14.409 16.939 -50.136 1.00 93.50 431 TYR A CA 1
ATOM 3543 C C . TYR A 1 431 ? 13.969 15.473 -50.061 1.00 93.50 431 TYR A C 1
ATOM 3545 O O . TYR A 1 431 ? 14.183 14.838 -49.028 1.00 93.50 431 TYR A O 1
ATOM 3553 N N . LYS A 1 432 ? 13.392 14.910 -51.135 1.00 93.38 432 LYS A N 1
ATOM 3554 C CA . LYS A 1 432 ? 13.054 13.477 -51.206 1.00 93.38 432 LYS A CA 1
ATOM 3555 C C . LYS A 1 432 ? 14.305 12.600 -51.167 1.00 93.38 432 LYS A C 1
ATOM 3557 O O . LYS A 1 432 ? 14.301 11.601 -50.453 1.00 93.38 432 LYS A O 1
ATOM 3562 N N . MET A 1 433 ? 15.376 12.989 -51.863 1.00 94.06 433 MET A N 1
ATOM 3563 C CA . MET A 1 433 ? 16.662 12.282 -51.801 1.00 94.06 433 MET A CA 1
ATOM 3564 C C . MET A 1 433 ? 17.275 12.345 -50.398 1.00 94.06 433 MET A C 1
ATOM 3566 O O . MET A 1 433 ? 17.572 11.304 -49.821 1.00 94.06 433 MET A O 1
ATOM 3570 N N . ALA A 1 434 ? 17.359 13.539 -49.801 1.00 93.06 434 ALA A N 1
ATOM 3571 C CA . ALA A 1 434 ? 17.885 13.705 -48.444 1.00 93.06 434 ALA A CA 1
ATOM 3572 C C . ALA A 1 434 ? 17.075 12.919 -47.396 1.00 93.06 434 ALA A C 1
ATOM 3574 O O . ALA A 1 434 ? 17.637 12.366 -46.451 1.00 93.06 434 ALA A O 1
ATOM 3575 N N . LYS A 1 435 ? 15.747 12.840 -47.565 1.00 94.50 435 LYS A N 1
ATOM 3576 C CA . LYS A 1 435 ? 14.880 12.026 -46.705 1.00 94.50 435 LYS A CA 1
ATOM 3577 C C . LYS A 1 435 ? 15.215 10.540 -46.844 1.00 94.50 435 LYS A C 1
ATOM 3579 O O . LYS A 1 435 ? 15.368 9.871 -45.827 1.00 94.50 435 LYS A O 1
ATOM 3584 N N . ALA A 1 436 ? 15.349 10.042 -48.074 1.00 94.62 436 ALA A N 1
ATOM 3585 C CA . ALA A 1 436 ? 15.677 8.642 -48.335 1.00 94.62 436 ALA A CA 1
ATOM 3586 C C . ALA A 1 436 ? 17.045 8.246 -47.748 1.00 94.62 436 ALA A C 1
ATOM 3588 O O . ALA A 1 436 ? 17.180 7.154 -47.192 1.00 94.62 436 ALA A O 1
ATOM 3589 N N . ASP A 1 437 ? 18.036 9.142 -47.805 1.00 94.44 437 ASP A N 1
ATOM 3590 C CA . ASP A 1 437 ? 19.351 8.923 -47.193 1.00 94.44 437 ASP A CA 1
ATOM 3591 C C . ASP A 1 437 ? 19.253 8.790 -45.664 1.00 94.44 437 ASP A C 1
ATOM 3593 O O . ASP A 1 437 ? 19.781 7.830 -45.097 1.00 94.44 437 ASP A O 1
ATOM 3597 N N . LEU A 1 438 ? 18.506 9.680 -44.996 1.00 93.50 438 LEU A N 1
ATOM 3598 C CA . LEU A 1 438 ? 18.274 9.594 -43.547 1.00 93.50 438 LEU A CA 1
ATOM 3599 C C . LEU A 1 438 ? 17.447 8.362 -43.149 1.00 93.50 438 LEU A C 1
ATOM 3601 O O . LEU A 1 438 ? 17.705 7.749 -42.114 1.00 93.50 438 LEU A O 1
ATOM 3605 N N . GLU A 1 439 ? 16.455 7.966 -43.951 1.00 93.19 439 GLU A N 1
ATOM 3606 C CA . GLU A 1 439 ? 15.680 6.739 -43.716 1.00 93.19 439 GLU A CA 1
ATOM 3607 C C . GLU A 1 439 ? 16.551 5.481 -43.834 1.00 93.19 439 GLU A C 1
ATOM 3609 O O . GLU A 1 439 ? 16.378 4.528 -43.063 1.00 93.19 439 GLU A O 1
ATOM 3614 N N . LYS A 1 440 ? 17.514 5.482 -44.763 1.00 93.75 440 LYS A N 1
ATOM 3615 C CA . LYS A 1 440 ? 18.508 4.416 -44.905 1.00 93.75 440 LYS A CA 1
ATOM 3616 C C . LYS A 1 440 ? 19.480 4.395 -43.726 1.00 93.75 440 LYS A C 1
ATOM 3618 O O . LYS A 1 440 ? 19.715 3.322 -43.175 1.00 93.75 440 LYS A O 1
ATOM 3623 N N . GLU A 1 441 ? 19.995 5.550 -43.307 1.00 93.81 441 GLU A N 1
ATOM 3624 C CA . GLU A 1 441 ? 20.852 5.676 -42.120 1.00 93.81 441 GLU A CA 1
ATOM 3625 C C . GLU A 1 441 ? 20.147 5.137 -40.868 1.00 93.81 441 GLU A C 1
ATOM 3627 O O . GLU A 1 441 ? 20.691 4.297 -40.153 1.00 93.81 441 GLU A O 1
ATOM 3632 N N . LEU A 1 442 ? 18.889 5.535 -40.657 1.00 92.19 442 LEU A N 1
ATOM 3633 C CA . LEU A 1 442 ? 18.066 5.053 -39.552 1.00 92.19 442 LEU A CA 1
ATOM 3634 C C . LEU A 1 442 ? 17.857 3.534 -39.607 1.00 92.19 442 LEU A C 1
ATOM 3636 O O . LEU A 1 442 ? 17.928 2.858 -38.582 1.00 92.19 442 LEU A O 1
ATOM 3640 N N . SER A 1 443 ? 17.601 2.985 -40.795 1.00 92.62 443 SER A N 1
ATOM 3641 C CA . SER A 1 443 ? 17.397 1.543 -40.976 1.00 92.62 443 SER A CA 1
ATOM 3642 C C . SER A 1 443 ? 18.674 0.741 -40.708 1.00 92.62 443 SER A C 1
ATOM 3644 O O . SER A 1 443 ? 18.608 -0.324 -40.086 1.00 92.62 443 SER A O 1
ATOM 3646 N N . ASN A 1 444 ? 19.833 1.264 -41.117 1.00 93.31 444 ASN A N 1
ATOM 3647 C CA . ASN A 1 444 ? 21.136 0.674 -40.814 1.00 93.31 444 ASN A CA 1
ATOM 3648 C C . ASN A 1 444 ? 21.406 0.696 -39.307 1.00 93.31 444 ASN A C 1
ATOM 3650 O O . ASN A 1 444 ? 21.691 -0.352 -38.736 1.00 93.31 444 ASN A O 1
ATOM 3654 N N . LEU A 1 445 ? 21.208 1.843 -38.649 1.00 93.31 445 LEU A N 1
ATOM 3655 C CA . LEU A 1 445 ? 21.400 1.994 -37.204 1.00 93.31 445 LEU A CA 1
ATOM 3656 C C . LEU A 1 445 ? 20.558 0.994 -36.397 1.00 93.31 445 LEU A C 1
ATOM 3658 O O . LEU A 1 445 ? 21.046 0.375 -35.448 1.00 93.31 445 LEU A O 1
ATOM 3662 N N . ILE A 1 446 ? 19.289 0.821 -36.776 1.00 92.56 446 ILE A N 1
ATOM 3663 C CA . ILE A 1 446 ? 18.384 -0.139 -36.132 1.00 92.56 446 ILE A CA 1
ATOM 3664 C C . ILE A 1 446 ? 18.900 -1.566 -36.325 1.00 92.56 446 ILE A C 1
ATOM 3666 O O . ILE A 1 446 ? 18.997 -2.323 -35.360 1.00 92.56 446 ILE A O 1
ATOM 3670 N N . SER A 1 447 ? 19.263 -1.924 -37.557 1.00 92.19 447 SER A N 1
ATOM 3671 C CA . SER A 1 447 ? 19.741 -3.270 -37.895 1.00 92.19 447 SER A CA 1
ATOM 3672 C C . SER A 1 447 ? 21.047 -3.611 -37.171 1.00 92.19 447 SER A C 1
ATOM 3674 O O . SER A 1 447 ? 21.178 -4.696 -36.604 1.00 92.19 447 SER A O 1
ATOM 3676 N N . GLU A 1 448 ? 21.989 -2.667 -37.124 1.00 93.38 448 GLU A N 1
ATOM 3677 C CA . GLU A 1 448 ? 23.250 -2.791 -36.389 1.00 93.38 448 GLU A CA 1
ATOM 3678 C C . GLU A 1 448 ? 23.015 -2.937 -34.885 1.00 93.38 448 GLU A C 1
ATOM 3680 O O . GLU A 1 448 ? 23.646 -3.777 -34.242 1.00 93.38 448 GLU A O 1
ATOM 3685 N N . THR A 1 449 ? 22.070 -2.177 -34.323 1.00 91.56 449 THR A N 1
ATOM 3686 C CA . THR A 1 449 ? 21.729 -2.273 -32.899 1.00 91.56 449 THR A CA 1
ATOM 3687 C C . THR A 1 449 ? 21.136 -3.638 -32.559 1.00 91.56 449 THR A C 1
ATOM 3689 O O . THR A 1 449 ? 21.585 -4.274 -31.607 1.00 91.56 449 THR A O 1
ATOM 3692 N N . ILE A 1 450 ? 20.178 -4.127 -33.354 1.00 92.25 450 ILE A N 1
ATOM 3693 C CA . ILE A 1 450 ? 19.563 -5.449 -33.155 1.00 92.25 450 ILE A CA 1
ATOM 3694 C C . ILE A 1 450 ? 20.632 -6.544 -33.219 1.00 92.25 450 ILE A C 1
ATOM 3696 O O . ILE A 1 450 ? 20.703 -7.400 -32.334 1.00 92.25 450 ILE A O 1
ATOM 3700 N N . GLN A 1 451 ? 21.499 -6.504 -34.234 1.00 93.19 451 GLN A N 1
ATOM 3701 C CA . GLN A 1 451 ? 22.555 -7.499 -34.396 1.00 93.19 451 GLN A CA 1
ATOM 3702 C C . GLN A 1 451 ? 23.570 -7.446 -33.246 1.00 93.19 451 GLN A C 1
ATOM 3704 O O . GLN A 1 451 ? 23.948 -8.485 -32.706 1.00 93.19 451 GLN A O 1
ATOM 3709 N N . SER A 1 452 ? 23.977 -6.244 -32.835 1.00 92.69 452 SER A N 1
ATOM 3710 C CA . SER A 1 452 ? 24.870 -6.032 -31.693 1.00 92.69 452 SER A CA 1
ATOM 3711 C C . SER A 1 452 ? 24.270 -6.587 -30.398 1.00 92.69 452 SER A C 1
ATOM 3713 O O . SER A 1 452 ? 24.939 -7.328 -29.677 1.00 92.69 452 SER A O 1
ATOM 3715 N N . ASN A 1 453 ? 22.990 -6.312 -30.137 1.00 92.12 453 ASN A N 1
ATOM 3716 C CA . ASN A 1 453 ? 22.279 -6.810 -28.960 1.00 92.12 453 ASN A CA 1
ATOM 3717 C C . ASN A 1 453 ? 22.202 -8.340 -28.940 1.00 92.12 453 ASN A C 1
ATOM 3719 O O . ASN A 1 453 ? 22.484 -8.948 -27.911 1.00 92.12 453 ASN A O 1
ATOM 3723 N N . ARG A 1 454 ? 21.922 -8.979 -30.082 1.00 92.94 454 ARG A N 1
ATOM 3724 C CA . ARG A 1 454 ? 21.917 -10.449 -30.197 1.00 92.94 454 ARG A CA 1
ATOM 3725 C C . ARG A 1 454 ? 23.293 -11.062 -29.937 1.00 92.94 454 ARG A C 1
ATOM 3727 O O . ARG A 1 454 ? 23.400 -12.053 -29.221 1.00 92.94 454 ARG A O 1
ATOM 3734 N N . VAL A 1 455 ? 24.363 -10.457 -30.460 1.00 93.00 455 VAL A N 1
ATOM 3735 C CA . VAL A 1 455 ? 25.741 -10.904 -30.180 1.00 93.00 455 VAL A CA 1
ATOM 3736 C C . VAL A 1 455 ? 26.088 -10.754 -28.700 1.00 93.00 455 VAL A C 1
ATOM 3738 O O . VAL A 1 455 ? 26.718 -11.637 -28.121 1.00 93.00 455 VAL A O 1
ATOM 3741 N N . ARG A 1 456 ? 25.663 -9.659 -28.065 1.00 90.31 456 ARG A N 1
ATOM 3742 C CA . ARG A 1 456 ? 25.854 -9.450 -26.624 1.00 90.31 456 ARG A CA 1
ATOM 3743 C C . ARG A 1 456 ? 25.091 -10.476 -25.795 1.00 90.31 456 ARG A C 1
ATOM 3745 O O . ARG A 1 456 ? 25.683 -11.041 -24.884 1.00 90.31 456 ARG A O 1
ATOM 3752 N N . ALA A 1 457 ? 23.839 -10.767 -26.143 1.00 91.31 457 ALA A N 1
ATOM 3753 C CA . ALA A 1 457 ? 23.044 -11.797 -25.480 1.00 91.31 457 ALA A CA 1
ATOM 3754 C C . ALA A 1 457 ? 23.766 -13.154 -25.485 1.00 91.31 457 ALA A C 1
ATOM 3756 O O . ALA A 1 457 ? 23.936 -13.755 -24.427 1.00 91.31 457 ALA A O 1
ATOM 3757 N N . MET A 1 458 ? 24.301 -13.582 -26.637 1.00 90.50 458 MET A N 1
ATOM 3758 C CA . MET A 1 458 ? 25.099 -14.816 -26.736 1.00 90.50 458 MET A CA 1
ATOM 3759 C C . MET A 1 458 ? 26.302 -14.816 -25.782 1.00 90.50 458 MET A C 1
ATOM 3761 O O . MET A 1 458 ? 26.521 -15.787 -25.062 1.00 90.50 458 MET A O 1
ATOM 3765 N N . ARG A 1 459 ? 27.037 -13.700 -25.687 1.00 90.62 459 ARG A N 1
ATOM 3766 C CA . ARG A 1 459 ? 28.167 -13.584 -24.748 1.00 90.62 459 ARG A CA 1
ATOM 3767 C C . ARG A 1 459 ? 27.743 -13.684 -23.285 1.00 90.62 459 ARG A C 1
ATOM 3769 O O . ARG A 1 459 ? 28.508 -14.209 -22.483 1.00 90.62 459 ARG A O 1
ATOM 3776 N N . ILE A 1 460 ? 26.559 -13.187 -22.933 1.00 90.12 460 ILE A N 1
ATOM 3777 C CA . ILE A 1 460 ? 26.025 -13.259 -21.566 1.00 90.12 460 ILE A CA 1
ATOM 3778 C C . ILE A 1 460 ? 25.636 -14.697 -21.218 1.00 90.12 460 ILE A C 1
ATOM 3780 O O . ILE A 1 460 ? 25.967 -15.162 -20.127 1.00 90.12 460 ILE A O 1
ATOM 3784 N N . TYR A 1 461 ? 25.020 -15.436 -22.147 1.00 88.81 461 TYR A N 1
ATOM 3785 C CA . TYR A 1 461 ? 24.738 -16.862 -21.946 1.00 88.81 461 TYR A CA 1
ATOM 3786 C C . TYR A 1 461 ? 26.006 -17.677 -21.687 1.00 88.81 461 TYR A C 1
ATOM 3788 O O . TYR A 1 461 ? 26.008 -18.555 -20.827 1.00 88.81 461 TYR A O 1
ATOM 3796 N N . GLU A 1 462 ? 27.096 -17.367 -22.387 1.00 88.50 462 GLU A N 1
ATOM 3797 C CA . GLU A 1 462 ? 28.369 -18.066 -22.215 1.00 88.50 462 GLU A CA 1
ATOM 3798 C C . GLU A 1 462 ? 29.083 -17.623 -20.926 1.00 88.50 462 GLU A C 1
ATOM 3800 O O . GLU A 1 462 ? 29.368 -18.428 -20.035 1.00 88.50 462 GLU A O 1
ATOM 3805 N N . ASN A 1 463 ? 29.315 -16.317 -20.782 1.00 87.31 463 ASN A N 1
ATOM 3806 C CA . ASN A 1 463 ? 30.303 -15.762 -19.854 1.00 87.31 463 ASN A CA 1
ATOM 3807 C C . ASN A 1 463 ? 29.723 -14.797 -18.809 1.00 87.31 463 ASN A C 1
ATOM 3809 O O . ASN A 1 463 ? 30.475 -14.283 -17.986 1.00 87.31 463 ASN A O 1
ATOM 3813 N N . GLY A 1 464 ? 28.413 -14.540 -18.824 1.00 83.50 464 GLY A N 1
ATOM 3814 C CA . GLY A 1 464 ? 27.761 -13.663 -17.850 1.00 83.50 464 GLY A CA 1
ATOM 3815 C C . GLY A 1 464 ? 27.805 -14.213 -16.423 1.00 83.50 464 GLY A C 1
ATOM 3816 O O . GLY A 1 464 ? 27.938 -15.425 -16.207 1.00 83.50 464 GLY A O 1
ATOM 3817 N N . ASP A 1 465 ? 27.666 -13.315 -15.448 1.00 87.06 465 ASP A N 1
ATOM 3818 C CA . ASP A 1 465 ? 27.490 -13.684 -14.045 1.00 87.06 465 ASP A CA 1
ATOM 3819 C C . ASP A 1 465 ? 26.124 -14.350 -13.799 1.00 87.06 465 ASP A C 1
ATOM 3821 O O . ASP A 1 465 ? 25.202 -14.234 -14.613 1.00 87.06 465 ASP A O 1
ATOM 3825 N N . ASP A 1 466 ? 25.991 -15.041 -12.663 1.00 88.31 466 ASP A N 1
ATOM 3826 C CA . ASP A 1 466 ? 24.794 -15.823 -12.322 1.00 88.31 466 ASP A CA 1
ATOM 3827 C C . ASP A 1 466 ? 23.503 -14.989 -12.393 1.00 88.31 466 ASP A C 1
ATOM 3829 O O . ASP A 1 466 ? 22.476 -15.482 -12.858 1.00 88.31 466 ASP A O 1
ATOM 3833 N N . PHE A 1 467 ? 23.548 -13.718 -11.973 1.00 88.38 467 PHE A N 1
ATOM 3834 C CA . PHE A 1 467 ? 22.379 -12.839 -12.008 1.00 88.38 467 PHE A CA 1
ATOM 3835 C C . PHE A 1 467 ? 22.006 -12.453 -13.440 1.00 88.38 467 PHE A C 1
ATOM 3837 O O . PHE A 1 467 ? 20.842 -12.563 -13.816 1.00 88.38 467 PHE A O 1
ATOM 3844 N N . SER A 1 468 ? 22.985 -12.061 -14.262 1.00 89.12 468 SER A N 1
ATOM 3845 C CA . SER A 1 468 ? 22.735 -11.723 -15.668 1.00 89.12 468 SER A CA 1
ATOM 3846 C C . SER A 1 468 ? 22.158 -12.913 -16.437 1.00 89.12 468 SER A C 1
ATOM 3848 O O . SER A 1 468 ? 21.202 -12.760 -17.194 1.00 89.12 468 SER A O 1
ATOM 3850 N N . LYS A 1 469 ? 22.680 -14.123 -16.200 1.00 89.56 469 LYS A N 1
ATOM 3851 C CA . LYS A 1 469 ? 22.152 -15.364 -16.791 1.00 89.56 469 LYS A CA 1
ATOM 3852 C C . LYS A 1 469 ? 20.723 -15.656 -16.342 1.00 89.56 469 LYS A C 1
ATOM 3854 O O . LYS A 1 469 ? 19.894 -16.026 -17.169 1.00 89.56 469 LYS A O 1
ATOM 3859 N N . TYR A 1 470 ? 20.423 -15.460 -15.061 1.00 90.44 470 TYR A N 1
ATOM 3860 C CA . TYR A 1 470 ? 19.068 -15.615 -14.538 1.00 90.44 470 TYR A CA 1
ATOM 3861 C C . TYR A 1 470 ? 18.088 -14.618 -15.166 1.00 90.44 470 TYR A C 1
ATOM 3863 O O . TYR A 1 470 ? 17.012 -15.015 -15.601 1.00 90.44 470 TYR A O 1
ATOM 3871 N N . LEU A 1 471 ? 18.467 -13.345 -15.295 1.00 90.62 471 LEU A N 1
ATOM 3872 C CA . LEU A 1 471 ? 17.610 -12.333 -15.914 1.00 90.62 471 LEU A CA 1
ATOM 3873 C C . LEU A 1 471 ? 17.298 -12.666 -17.385 1.00 90.62 471 LEU A C 1
ATOM 3875 O O . LEU A 1 471 ? 16.155 -12.548 -17.8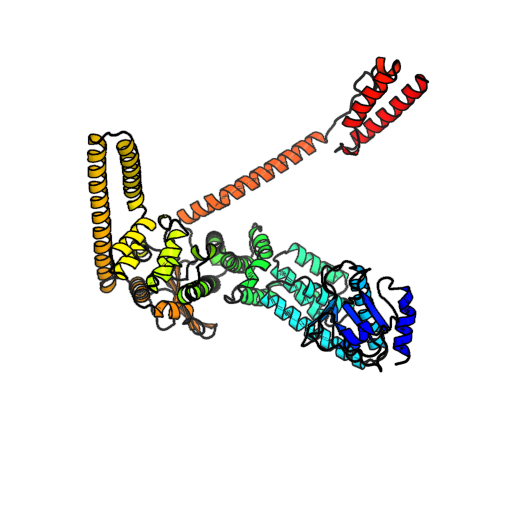21 1.00 90.62 471 LEU A O 1
ATOM 3879 N N . MET A 1 472 ? 18.281 -13.184 -18.128 1.00 91.62 472 MET A N 1
ATOM 3880 C CA . MET A 1 472 ? 18.067 -13.682 -19.492 1.00 91.62 472 MET A CA 1
ATOM 3881 C C . MET A 1 472 ? 17.070 -14.854 -19.539 1.00 91.62 472 MET A C 1
ATOM 3883 O O . MET A 1 472 ? 16.167 -14.853 -20.373 1.00 91.62 472 MET A O 1
ATOM 3887 N N . GLN A 1 473 ? 17.166 -15.814 -18.609 1.00 90.00 473 GLN A N 1
ATOM 3888 C CA . GLN A 1 473 ? 16.193 -16.916 -18.493 1.00 90.00 473 GLN A CA 1
ATOM 3889 C C . GLN A 1 473 ? 14.782 -16.414 -18.165 1.00 90.00 473 GLN A C 1
ATOM 3891 O O . GLN A 1 473 ? 13.788 -16.955 -18.655 1.00 90.00 473 GLN A O 1
ATOM 3896 N N . VAL A 1 474 ? 14.687 -15.372 -17.337 1.00 91.25 474 VAL A N 1
ATOM 3897 C CA . VAL A 1 474 ? 13.419 -14.721 -17.001 1.00 91.25 474 VAL A CA 1
ATOM 3898 C C . VAL A 1 474 ? 12.785 -14.104 -18.250 1.00 91.25 474 VAL A C 1
ATOM 3900 O O . VAL A 1 474 ? 11.584 -14.264 -18.445 1.00 91.25 474 VAL A O 1
ATOM 3903 N N . TYR A 1 475 ? 13.565 -13.470 -19.131 1.00 92.31 475 TYR A N 1
ATOM 3904 C CA . TYR A 1 475 ? 13.055 -12.882 -20.378 1.00 92.31 475 TYR A CA 1
ATOM 3905 C C . TYR A 1 475 ? 12.489 -13.903 -21.364 1.00 92.31 475 TYR A C 1
ATOM 3907 O O . TYR A 1 475 ? 11.490 -13.628 -22.034 1.00 92.31 475 TYR A O 1
ATOM 3915 N N . GLU A 1 476 ? 13.127 -15.064 -21.478 1.00 87.69 476 GLU A N 1
ATOM 3916 C CA . GLU A 1 476 ? 12.759 -16.079 -22.467 1.00 87.69 476 GLU A CA 1
ATOM 3917 C C . GLU A 1 476 ? 11.528 -16.894 -22.079 1.00 87.69 476 GLU A C 1
ATOM 3919 O O . GLU A 1 476 ? 10.784 -17.323 -22.961 1.00 87.69 476 GLU A O 1
ATOM 3924 N N . ASN A 1 477 ? 11.294 -17.093 -20.782 1.00 87.44 477 ASN A N 1
ATOM 3925 C CA . ASN A 1 477 ? 10.186 -17.900 -20.293 1.00 87.44 477 ASN A CA 1
ATOM 3926 C C . ASN A 1 477 ? 9.064 -17.017 -19.725 1.00 87.44 477 ASN A C 1
ATOM 3928 O O . ASN A 1 477 ? 9.208 -16.411 -18.664 1.00 87.44 477 ASN A O 1
ATOM 3932 N N . SER A 1 478 ? 7.911 -17.004 -20.400 1.00 79.00 478 SER A N 1
ATOM 3933 C CA . SER A 1 478 ? 6.722 -16.254 -19.971 1.00 79.00 478 SER A CA 1
ATOM 3934 C C . SER A 1 478 ? 6.226 -16.647 -18.578 1.00 79.00 478 SER A C 1
ATOM 3936 O O . SER A 1 478 ? 5.695 -15.800 -17.858 1.00 79.00 478 SER A O 1
ATOM 3938 N N . ASP A 1 479 ? 6.439 -17.900 -18.170 1.00 85.81 479 ASP A N 1
ATOM 3939 C CA . ASP A 1 479 ? 6.002 -18.417 -16.871 1.00 85.81 479 ASP A CA 1
ATOM 3940 C C . ASP A 1 479 ? 6.925 -17.950 -15.736 1.00 85.81 479 ASP A C 1
ATOM 3942 O O . ASP A 1 479 ? 6.521 -17.909 -14.573 1.00 85.81 479 ASP A O 1
ATOM 3946 N N . SER A 1 480 ? 8.152 -17.521 -16.052 1.00 85.56 480 SER A N 1
ATOM 3947 C CA . SER A 1 480 ? 9.086 -16.986 -15.056 1.00 85.56 480 SER A CA 1
ATOM 3948 C C . SER A 1 480 ? 8.517 -15.762 -14.345 1.00 85.56 480 SER A C 1
ATOM 3950 O O . SER A 1 480 ? 8.700 -15.635 -13.136 1.00 85.56 480 SER A O 1
ATOM 3952 N N . LEU A 1 481 ? 7.777 -14.896 -15.051 1.00 86.69 481 LEU A N 1
ATOM 3953 C CA . LEU A 1 481 ? 7.091 -13.756 -14.432 1.00 86.69 481 LEU A CA 1
ATOM 3954 C C . LEU A 1 481 ? 6.077 -14.217 -13.388 1.00 86.69 481 LEU A C 1
ATOM 3956 O O . LEU A 1 481 ? 6.084 -13.730 -12.259 1.00 86.69 481 LEU A O 1
ATOM 3960 N N . PHE A 1 482 ? 5.254 -15.209 -13.734 1.00 86.94 482 PHE A N 1
ATOM 3961 C CA . PHE A 1 482 ? 4.301 -15.787 -12.794 1.00 86.94 482 PHE A CA 1
ATOM 3962 C C . PHE A 1 482 ? 5.011 -16.346 -11.556 1.00 86.94 482 PHE A C 1
ATOM 3964 O O . PHE A 1 482 ? 4.569 -16.120 -10.429 1.00 86.94 482 PHE A O 1
ATOM 3971 N N . HIS A 1 483 ? 6.138 -17.034 -11.740 1.00 84.25 483 HIS A N 1
ATOM 3972 C CA . HIS A 1 483 ? 6.916 -17.602 -10.641 1.00 84.25 483 HIS A CA 1
ATOM 3973 C C . HIS A 1 483 ? 7.635 -16.556 -9.780 1.00 84.25 483 HIS A C 1
ATOM 3975 O O . HIS A 1 483 ? 7.732 -16.752 -8.571 1.00 84.25 483 HIS A O 1
ATOM 3981 N N . ILE A 1 484 ? 8.099 -15.441 -10.345 1.00 84.69 484 ILE A N 1
ATOM 3982 C CA . ILE A 1 484 ? 8.669 -14.324 -9.570 1.00 84.69 484 ILE A CA 1
ATOM 3983 C C . ILE A 1 484 ? 7.601 -13.709 -8.658 1.00 84.69 484 ILE A C 1
ATOM 3985 O O . ILE A 1 484 ? 7.863 -13.428 -7.485 1.00 84.69 484 ILE A O 1
ATOM 3989 N N . LEU A 1 485 ? 6.385 -13.552 -9.184 1.00 85.94 485 LEU A N 1
ATOM 3990 C CA . LEU A 1 485 ? 5.267 -12.936 -8.475 1.00 85.94 485 LEU A CA 1
ATOM 3991 C C . LEU A 1 485 ? 4.655 -13.871 -7.422 1.00 85.94 485 LEU A C 1
ATOM 3993 O O . LEU A 1 485 ? 4.376 -13.442 -6.307 1.00 85.94 485 LEU A O 1
ATOM 3997 N N . THR A 1 486 ? 4.479 -15.157 -7.738 1.00 80.81 486 THR A N 1
ATOM 3998 C CA . THR A 1 486 ? 3.736 -16.104 -6.881 1.00 80.81 486 THR A CA 1
ATOM 3999 C C . THR A 1 486 ? 4.620 -17.098 -6.129 1.00 80.81 486 THR A C 1
ATOM 4001 O O . THR A 1 486 ? 4.243 -17.595 -5.068 1.00 80.81 486 THR A O 1
ATOM 4004 N N . GLY A 1 487 ? 5.830 -17.372 -6.616 1.00 73.50 487 GLY A N 1
ATOM 4005 C CA . GLY A 1 487 ? 6.739 -18.383 -6.064 1.00 73.50 487 GLY A CA 1
ATOM 4006 C C . GLY A 1 487 ? 7.449 -17.978 -4.769 1.00 73.50 487 GLY A C 1
ATOM 4007 O O . GLY A 1 487 ? 8.376 -18.663 -4.348 1.00 73.50 487 GLY A O 1
ATOM 4008 N N . THR A 1 488 ? 7.048 -16.865 -4.147 1.00 78.88 488 THR A N 1
ATOM 4009 C CA . THR A 1 488 ? 7.707 -16.261 -2.973 1.00 78.88 488 THR A CA 1
ATOM 4010 C C . THR A 1 488 ? 6.747 -16.068 -1.788 1.00 78.88 488 THR A C 1
ATOM 4012 O O . THR A 1 488 ? 7.032 -15.331 -0.836 1.00 78.88 488 THR A O 1
ATOM 4015 N N . ILE A 1 489 ? 5.591 -16.746 -1.827 1.00 78.38 489 ILE A N 1
ATOM 4016 C CA . ILE A 1 489 ? 4.545 -16.654 -0.798 1.00 78.38 489 ILE A CA 1
ATOM 4017 C C . ILE A 1 489 ? 5.008 -17.293 0.518 1.00 78.38 489 ILE A C 1
ATOM 4019 O O . ILE A 1 489 ? 4.950 -16.644 1.563 1.00 78.38 489 ILE A O 1
ATOM 4023 N N . SER A 1 490 ? 5.471 -18.547 0.481 1.00 81.94 490 SER A N 1
ATOM 4024 C CA . SER A 1 490 ? 5.816 -19.322 1.684 1.00 81.94 490 SER A CA 1
ATOM 4025 C C . SER A 1 490 ? 7.308 -19.339 1.997 1.00 81.94 490 SER A C 1
ATOM 4027 O O . SER A 1 490 ? 7.688 -19.302 3.168 1.00 81.94 490 SER A O 1
ATOM 4029 N N . GLU A 1 491 ? 8.149 -19.414 0.967 1.00 91.38 491 GLU A N 1
ATOM 4030 C CA . GLU A 1 491 ? 9.601 -19.512 1.095 1.00 91.38 491 GLU A CA 1
ATOM 4031 C C . GLU A 1 491 ? 10.265 -18.658 0.018 1.00 91.38 491 GLU A C 1
ATOM 4033 O O . GLU A 1 491 ? 9.870 -18.701 -1.146 1.00 91.38 491 GLU A O 1
ATOM 4038 N N . TRP A 1 492 ? 11.260 -17.861 0.398 1.00 93.88 492 TRP A N 1
ATOM 4039 C CA . TRP A 1 492 ? 11.949 -16.975 -0.538 1.00 93.88 492 TRP A CA 1
ATOM 4040 C C . TRP A 1 492 ? 13.351 -16.619 -0.054 1.00 93.88 492 TRP A C 1
ATOM 4042 O O . TRP A 1 492 ? 13.679 -16.750 1.128 1.00 93.88 492 TRP A O 1
ATOM 4052 N N . ARG A 1 493 ? 14.176 -16.123 -0.976 1.00 94.69 493 ARG A N 1
ATOM 4053 C CA . ARG A 1 493 ? 15.444 -15.461 -0.664 1.00 94.69 493 ARG A CA 1
ATOM 4054 C C . ARG A 1 493 ? 15.415 -14.026 -1.141 1.00 94.69 493 ARG A C 1
ATOM 4056 O O . ARG A 1 493 ? 15.078 -13.774 -2.295 1.00 94.69 493 ARG A O 1
ATOM 4063 N N . LEU A 1 494 ? 15.812 -13.112 -0.262 1.00 95.00 494 LEU A N 1
ATOM 4064 C CA . LEU A 1 494 ? 16.227 -11.775 -0.661 1.00 95.00 494 LEU A CA 1
ATOM 4065 C C . LEU A 1 494 ? 17.718 -11.829 -0.951 1.00 95.00 494 LEU A C 1
ATOM 4067 O O . LEU A 1 494 ? 18.487 -12.222 -0.075 1.00 95.00 494 LEU A O 1
ATOM 4071 N N . TYR A 1 495 ? 18.112 -11.425 -2.147 1.00 93.56 495 TYR A N 1
ATOM 4072 C CA . TYR A 1 495 ? 19.504 -11.257 -2.527 1.00 93.56 495 TYR A CA 1
ATOM 4073 C C . TYR A 1 495 ? 19.862 -9.780 -2.575 1.00 93.56 495 TYR A C 1
ATOM 4075 O O . TYR A 1 495 ? 19.018 -8.936 -2.868 1.00 93.56 495 TYR A O 1
ATOM 4083 N N . ARG A 1 496 ? 21.135 -9.492 -2.309 1.00 89.00 496 ARG A N 1
ATOM 4084 C CA . ARG A 1 496 ? 21.729 -8.174 -2.506 1.00 89.00 496 ARG A CA 1
ATOM 4085 C C . ARG A 1 496 ? 22.824 -8.259 -3.560 1.00 89.00 496 ARG A C 1
ATOM 4087 O O . ARG A 1 496 ? 23.746 -9.068 -3.429 1.00 89.00 496 ARG A O 1
ATOM 4094 N N . LYS A 1 497 ? 22.734 -7.399 -4.570 1.00 84.88 497 LYS A N 1
ATOM 4095 C CA . LYS A 1 497 ? 23.796 -7.124 -5.539 1.00 84.88 497 LYS A CA 1
ATOM 4096 C C . LYS A 1 497 ? 24.052 -5.621 -5.502 1.00 84.88 497 LYS A C 1
ATOM 4098 O O . LYS A 1 497 ? 23.195 -4.850 -5.909 1.00 84.88 497 LYS A O 1
ATOM 4103 N N . GLU A 1 498 ? 25.190 -5.212 -4.944 1.00 79.19 498 GLU A N 1
ATOM 4104 C CA . GLU A 1 498 ? 25.495 -3.794 -4.691 1.00 79.19 498 GLU A CA 1
ATOM 4105 C C . GLU A 1 498 ? 24.397 -3.120 -3.841 1.00 79.19 498 GLU A C 1
ATOM 4107 O O . GLU A 1 498 ? 24.164 -3.548 -2.711 1.00 79.19 498 GLU A O 1
ATOM 4112 N N . GLN A 1 499 ? 23.703 -2.093 -4.345 1.00 77.00 499 GLN A N 1
ATOM 4113 C CA . GLN A 1 499 ? 22.558 -1.473 -3.652 1.00 77.00 499 GLN A CA 1
ATOM 4114 C C . GLN A 1 499 ? 21.198 -2.034 -4.096 1.00 77.00 499 GLN A C 1
ATOM 4116 O O . GLN A 1 499 ? 20.165 -1.629 -3.565 1.00 77.00 499 GLN A O 1
ATOM 4121 N N . HIS A 1 500 ? 21.177 -2.971 -5.044 1.00 83.94 500 HIS A N 1
ATOM 4122 C CA . HIS A 1 500 ? 19.957 -3.573 -5.563 1.00 83.94 500 HIS A CA 1
ATOM 4123 C C . HIS A 1 500 ? 19.555 -4.812 -4.747 1.00 83.94 500 HIS A C 1
ATOM 4125 O O . HIS A 1 500 ? 20.360 -5.723 -4.520 1.00 83.94 500 HIS A O 1
ATOM 4131 N N . PHE A 1 501 ? 18.294 -4.847 -4.311 1.00 89.94 501 PHE A N 1
ATOM 4132 C CA . PHE A 1 501 ? 17.712 -5.940 -3.535 1.00 89.94 501 PHE A CA 1
ATOM 4133 C C . PHE A 1 501 ? 16.565 -6.579 -4.306 1.00 89.94 501 PHE A C 1
ATOM 4135 O O . PHE A 1 501 ? 15.601 -5.898 -4.648 1.00 89.94 501 PHE A O 1
ATOM 4142 N N . PHE A 1 502 ? 16.639 -7.892 -4.512 1.00 92.06 502 PHE A N 1
ATOM 4143 C CA . PHE A 1 502 ? 15.647 -8.619 -5.298 1.00 92.06 502 PHE A CA 1
ATOM 4144 C C . PHE A 1 502 ? 15.263 -9.948 -4.657 1.00 92.06 502 PHE A C 1
ATOM 4146 O O . PHE A 1 502 ? 16.074 -10.598 -3.988 1.00 92.06 502 PHE A O 1
ATOM 4153 N N . VAL A 1 503 ? 14.004 -10.349 -4.840 1.00 93.12 503 VAL A N 1
ATOM 4154 C CA . VAL A 1 503 ? 13.464 -11.576 -4.246 1.00 93.12 503 VAL A CA 1
ATOM 4155 C C . VAL A 1 503 ? 13.379 -12.669 -5.300 1.00 93.12 503 VAL A C 1
ATOM 4157 O O . VAL A 1 503 ? 12.937 -12.443 -6.422 1.00 93.12 503 VAL A O 1
ATOM 4160 N N . THR A 1 504 ? 13.773 -13.880 -4.917 1.00 91.88 504 THR A N 1
ATOM 4161 C CA . THR A 1 504 ? 13.641 -15.084 -5.745 1.00 91.88 504 THR A CA 1
ATOM 4162 C C . THR A 1 504 ? 13.136 -16.260 -4.915 1.00 91.88 504 THR A C 1
ATOM 4164 O O . THR A 1 504 ? 13.128 -16.212 -3.678 1.00 91.88 504 THR A O 1
ATOM 4167 N N . ASN A 1 505 ? 12.705 -17.328 -5.589 1.00 88.75 505 ASN A N 1
ATOM 4168 C CA . ASN A 1 505 ? 12.400 -18.587 -4.918 1.00 88.75 505 ASN A CA 1
ATOM 4169 C C . ASN A 1 505 ? 13.678 -19.195 -4.291 1.00 88.75 505 ASN A C 1
ATOM 4171 O O . ASN A 1 505 ? 14.806 -18.835 -4.630 1.00 88.75 505 ASN A O 1
ATOM 4175 N N . ILE A 1 506 ? 13.519 -20.150 -3.375 1.00 89.00 506 ILE A N 1
ATOM 4176 C CA . ILE A 1 506 ? 14.663 -20.796 -2.706 1.00 89.00 506 ILE A CA 1
ATOM 4177 C C . ILE A 1 506 ? 15.427 -21.799 -3.592 1.00 89.00 506 ILE A C 1
ATOM 4179 O O . ILE A 1 506 ? 16.437 -22.366 -3.162 1.00 89.00 506 ILE A O 1
ATOM 4183 N N . GLU A 1 507 ? 14.969 -22.071 -4.807 1.00 87.38 507 GLU A N 1
ATOM 4184 C CA . GLU A 1 507 ? 15.667 -22.958 -5.739 1.00 87.38 507 GLU A CA 1
ATOM 4185 C C . GLU A 1 507 ? 16.772 -22.194 -6.472 1.00 87.38 507 GLU A C 1
ATOM 4187 O O . GLU A 1 507 ? 17.866 -22.730 -6.658 1.00 87.38 507 GLU A O 1
ATOM 4192 N N . GLN A 1 508 ? 16.538 -20.911 -6.767 1.00 88.94 508 GLN A N 1
ATOM 4193 C CA . GLN A 1 508 ? 17.528 -20.022 -7.362 1.00 88.94 508 GLN A CA 1
ATOM 4194 C C . GLN A 1 508 ? 18.652 -19.706 -6.376 1.00 88.94 508 GLN A C 1
ATOM 4196 O O . GLN A 1 508 ? 18.426 -19.312 -5.227 1.00 88.94 508 GLN A O 1
ATOM 4201 N N . ARG A 1 509 ? 19.896 -19.909 -6.818 1.00 90.00 509 ARG A N 1
ATOM 4202 C CA . ARG A 1 509 ? 21.096 -19.729 -5.997 1.00 90.00 509 ARG A CA 1
ATOM 4203 C C . ARG A 1 509 ? 22.099 -18.849 -6.716 1.00 90.00 509 ARG A C 1
ATOM 4205 O O . ARG A 1 509 ? 22.629 -19.238 -7.747 1.00 90.00 509 ARG A O 1
ATOM 4212 N N . PHE A 1 510 ? 22.420 -17.723 -6.090 1.00 90.25 510 PHE A N 1
ATOM 4213 C CA . PHE A 1 510 ? 23.478 -16.820 -6.533 1.00 90.25 510 PHE A CA 1
ATOM 4214 C C . PHE A 1 510 ? 24.624 -16.817 -5.530 1.00 90.25 510 PHE A C 1
ATOM 4216 O O . PHE A 1 510 ? 24.413 -16.958 -4.319 1.00 90.25 510 PHE A O 1
ATOM 4223 N N . ASN A 1 511 ? 25.842 -16.573 -6.010 1.00 89.81 511 ASN A N 1
ATOM 4224 C CA . ASN A 1 511 ? 26.984 -16.298 -5.140 1.00 89.81 511 ASN A CA 1
ATOM 4225 C C . ASN A 1 511 ? 26.985 -14.847 -4.603 1.00 89.81 511 ASN A C 1
ATOM 4227 O O . ASN A 1 511 ? 27.961 -14.102 -4.732 1.00 89.81 511 ASN A O 1
ATOM 4231 N N . LEU A 1 512 ? 25.875 -14.452 -3.985 1.00 90.31 512 LEU A N 1
ATOM 4232 C CA . LEU A 1 512 ? 25.607 -13.120 -3.446 1.00 90.31 512 LEU A CA 1
ATOM 4233 C C . LEU A 1 512 ? 25.266 -13.198 -1.953 1.00 90.31 512 LEU A C 1
ATOM 4235 O O . LEU A 1 512 ? 25.055 -14.288 -1.409 1.00 90.31 512 LEU A O 1
ATOM 4239 N N . SER A 1 513 ? 25.221 -12.044 -1.289 1.00 92.69 513 SER A N 1
ATOM 4240 C CA . SER A 1 513 ? 24.660 -11.965 0.059 1.00 92.69 513 SER A CA 1
ATOM 4241 C C . SER A 1 513 ? 23.153 -12.155 0.015 1.00 92.69 513 SER A C 1
ATOM 4243 O O . SER A 1 513 ? 22.489 -11.678 -0.907 1.00 92.69 513 SER A O 1
ATOM 4245 N N . TYR A 1 514 ? 22.617 -12.861 1.006 1.00 94.69 514 TYR A N 1
ATOM 4246 C CA . TYR A 1 514 ? 21.200 -13.162 1.085 1.00 94.69 514 TYR A CA 1
ATOM 4247 C C . TYR A 1 514 ? 20.697 -13.363 2.509 1.00 94.69 514 TYR A C 1
ATOM 4249 O O . TYR A 1 514 ? 21.435 -13.762 3.416 1.00 94.69 514 TYR A O 1
ATOM 4257 N N . TYR A 1 515 ? 19.389 -13.187 2.647 1.00 95.19 515 TYR A N 1
ATOM 4258 C CA . TYR A 1 515 ? 18.584 -13.725 3.735 1.00 95.19 515 TYR A CA 1
ATOM 4259 C C . TYR A 1 515 ? 17.527 -14.662 3.142 1.00 95.19 515 TYR A C 1
ATOM 4261 O O . TYR A 1 515 ? 16.951 -14.380 2.091 1.00 95.19 515 TYR A O 1
ATOM 4269 N N . GLU A 1 516 ? 17.295 -15.796 3.794 1.00 95.38 516 GLU A N 1
ATOM 4270 C CA . GLU A 1 516 ? 16.285 -16.781 3.412 1.00 95.38 516 GLU A CA 1
ATOM 4271 C C . GLU A 1 516 ? 15.173 -16.808 4.456 1.00 95.38 516 GLU A C 1
ATOM 4273 O O . GLU A 1 516 ? 15.451 -16.863 5.655 1.00 95.38 516 GLU A O 1
ATOM 4278 N N . TRP A 1 517 ? 13.925 -16.813 3.993 1.00 94.38 517 TRP A N 1
ATOM 4279 C CA . TRP A 1 517 ? 12.742 -16.965 4.827 1.00 94.38 517 TRP A CA 1
ATOM 4280 C C . TRP A 1 517 ? 12.005 -18.253 4.489 1.00 94.38 517 TRP A C 1
ATOM 4282 O O . TRP A 1 517 ? 11.823 -18.593 3.319 1.00 94.38 517 TRP A O 1
ATOM 4292 N N . LYS A 1 518 ? 11.517 -18.926 5.533 1.00 92.81 518 LYS A N 1
ATOM 4293 C CA . LYS A 1 518 ? 10.585 -20.050 5.453 1.00 92.81 518 LYS A CA 1
ATOM 4294 C C . LYS A 1 518 ? 9.440 -19.818 6.420 1.00 92.81 518 LYS A C 1
ATOM 4296 O O . LYS A 1 518 ? 9.669 -19.586 7.604 1.00 92.81 518 LYS A O 1
ATOM 4301 N N . GLN A 1 519 ? 8.212 -19.848 5.907 1.00 86.94 519 GLN A N 1
ATOM 4302 C CA . GLN A 1 519 ? 6.993 -19.596 6.684 1.00 86.94 519 GLN A CA 1
ATOM 4303 C C . GLN A 1 519 ? 7.047 -18.266 7.463 1.00 86.94 519 GLN A C 1
ATOM 4305 O O . GLN A 1 519 ? 6.600 -18.173 8.602 1.00 86.94 519 GLN A O 1
ATOM 4310 N N . GLY A 1 520 ? 7.638 -17.231 6.856 1.00 82.50 520 GLY A N 1
ATOM 4311 C CA . GLY A 1 520 ? 7.771 -15.903 7.467 1.00 82.50 520 GLY A CA 1
ATOM 4312 C C . GLY A 1 520 ? 8.906 -15.755 8.484 1.00 82.50 520 GLY A C 1
ATOM 4313 O O . GLY A 1 520 ? 9.105 -14.657 8.994 1.00 82.50 520 GLY A O 1
ATOM 4314 N N . VAL A 1 521 ? 9.690 -16.803 8.748 1.00 88.88 521 VAL A N 1
ATOM 4315 C CA . VAL A 1 521 ? 10.825 -16.764 9.683 1.00 88.88 521 VAL A CA 1
ATOM 4316 C C . VAL A 1 521 ? 12.141 -16.883 8.921 1.00 88.88 521 VAL A C 1
ATOM 4318 O O . VAL A 1 521 ? 12.245 -17.673 7.985 1.00 88.88 521 VAL A O 1
ATOM 4321 N N . ILE A 1 522 ? 13.159 -16.120 9.330 1.00 92.06 522 ILE A N 1
ATOM 4322 C CA . ILE A 1 522 ? 14.506 -16.209 8.749 1.00 92.06 522 ILE A CA 1
ATOM 4323 C C . ILE A 1 522 ? 15.085 -17.599 9.050 1.00 92.06 522 ILE A C 1
ATOM 4325 O O . ILE A 1 522 ? 15.339 -17.929 10.208 1.00 92.06 522 ILE A O 1
ATOM 4329 N N . SER A 1 523 ? 15.295 -18.408 8.011 1.00 93.94 523 SER A N 1
ATOM 4330 C CA . SER A 1 523 ? 15.829 -19.772 8.110 1.00 93.94 523 SER A CA 1
ATOM 4331 C C . SER A 1 523 ? 17.353 -19.808 8.001 1.00 93.94 523 SER A C 1
ATOM 4333 O O . SER A 1 523 ? 18.004 -20.630 8.643 1.00 93.94 523 SER A O 1
ATOM 4335 N N . SER A 1 524 ? 17.940 -18.938 7.177 1.00 94.12 524 SER A N 1
ATOM 4336 C CA . SER A 1 524 ? 19.388 -18.844 6.987 1.00 94.12 524 SER A CA 1
ATOM 4337 C C . SER A 1 524 ? 19.795 -17.484 6.423 1.00 94.12 524 SER A C 1
ATOM 4339 O O . SER A 1 524 ? 18.971 -16.745 5.886 1.00 94.12 524 SER A O 1
ATOM 4341 N N . LYS A 1 525 ? 21.082 -17.143 6.542 1.00 93.50 525 LYS A N 1
ATOM 4342 C CA . LYS A 1 525 ? 21.655 -15.942 5.927 1.00 93.50 525 LYS A CA 1
ATOM 4343 C C . LYS A 1 525 ? 23.107 -16.147 5.512 1.00 93.50 525 LYS A C 1
ATOM 4345 O O . LYS A 1 525 ? 23.819 -16.964 6.099 1.00 93.50 525 LYS A O 1
ATOM 4350 N N . ARG A 1 526 ? 23.554 -15.351 4.546 1.00 92.75 526 ARG A N 1
ATOM 4351 C CA . ARG A 1 526 ? 24.958 -15.172 4.163 1.00 92.75 526 ARG A CA 1
ATOM 4352 C C . ARG A 1 526 ? 25.170 -13.691 3.891 1.00 92.75 526 ARG A C 1
ATOM 4354 O O . ARG A 1 526 ? 24.558 -13.164 2.974 1.00 92.75 526 ARG A O 1
ATOM 4361 N N . VAL A 1 527 ? 26.037 -13.036 4.652 1.00 86.12 527 VAL A N 1
ATOM 4362 C CA . VAL A 1 527 ? 26.385 -11.627 4.430 1.00 86.12 527 VAL A CA 1
ATOM 4363 C C . VAL A 1 527 ? 27.895 -11.534 4.280 1.00 86.12 527 VAL A C 1
ATOM 4365 O O . VAL A 1 527 ? 28.632 -11.977 5.163 1.00 86.12 527 VAL A O 1
ATOM 4368 N N . LYS A 1 528 ? 28.358 -11.041 3.130 1.00 82.94 528 LYS A N 1
ATOM 4369 C CA . LYS A 1 528 ? 29.778 -10.804 2.861 1.00 82.94 528 LYS A CA 1
ATOM 4370 C C . LYS A 1 528 ? 30.239 -9.552 3.609 1.00 82.94 528 LYS A C 1
ATOM 4372 O O . LYS A 1 528 ? 29.483 -8.600 3.762 1.00 82.94 528 LYS A O 1
ATOM 4377 N N . LEU A 1 529 ? 31.493 -9.552 4.067 1.00 67.00 529 LEU A N 1
ATOM 4378 C CA . LEU A 1 529 ? 32.057 -8.484 4.909 1.00 67.00 529 LEU A CA 1
ATOM 4379 C C . LEU A 1 529 ? 32.084 -7.107 4.212 1.00 67.00 529 LEU A C 1
ATOM 4381 O O . LEU A 1 529 ? 32.069 -6.073 4.871 1.00 67.00 529 LEU A O 1
ATOM 4385 N N . GLU A 1 530 ? 32.148 -7.119 2.881 1.00 66.94 530 GLU A N 1
ATOM 4386 C CA . GLU A 1 530 ? 32.204 -5.952 1.994 1.00 66.94 530 GLU A CA 1
ATOM 4387 C C . GLU A 1 530 ? 30.844 -5.273 1.765 1.00 66.94 530 GLU A C 1
ATOM 4389 O O . GLU A 1 530 ? 30.797 -4.120 1.337 1.00 66.94 530 GLU A O 1
ATOM 4394 N N . ASP A 1 531 ? 29.738 -5.927 2.132 1.00 67.06 531 ASP A N 1
ATOM 4395 C CA . ASP A 1 531 ? 28.389 -5.387 1.978 1.00 67.06 531 ASP A CA 1
ATOM 4396 C C . ASP A 1 531 ? 28.037 -4.432 3.131 1.00 67.06 531 ASP A C 1
ATOM 4398 O O . ASP A 1 531 ? 27.218 -4.732 4.004 1.00 67.06 531 ASP A O 1
ATOM 4402 N N . VAL A 1 532 ? 28.643 -3.239 3.128 1.00 58.34 532 VAL A N 1
ATOM 4403 C CA . VAL A 1 532 ? 28.280 -2.140 4.042 1.00 58.34 532 VAL A CA 1
ATOM 4404 C C . VAL A 1 532 ? 26.781 -1.844 3.911 1.00 58.34 532 VAL A C 1
ATOM 4406 O O . VAL A 1 532 ? 26.254 -1.801 2.802 1.00 58.34 532 VAL A O 1
ATOM 4409 N N . LEU A 1 533 ? 26.077 -1.651 5.034 1.00 63.56 533 LEU A N 1
ATOM 4410 C CA . LEU A 1 533 ? 24.605 -1.635 5.080 1.00 63.56 533 LEU A CA 1
ATOM 4411 C C . LEU A 1 533 ? 23.941 -0.681 4.076 1.00 63.56 533 LEU A C 1
ATOM 4413 O O . LEU A 1 533 ? 22.964 -1.079 3.452 1.00 63.56 533 LEU A O 1
ATOM 4417 N N . PHE A 1 534 ? 24.475 0.530 3.890 1.00 68.56 534 PHE A N 1
ATOM 4418 C CA . PHE A 1 534 ? 24.036 1.471 2.857 1.00 68.56 534 PHE A CA 1
ATOM 4419 C C . PHE A 1 534 ? 25.050 2.624 2.708 1.00 68.56 534 PHE A C 1
ATOM 4421 O O . PHE A 1 534 ? 25.645 3.028 3.710 1.00 68.56 534 PHE A O 1
ATOM 4428 N N . GLN A 1 535 ? 25.259 3.149 1.494 1.00 67.56 535 GLN A N 1
ATOM 4429 C CA . GLN A 1 535 ? 26.052 4.363 1.223 1.00 67.56 535 GLN A CA 1
ATOM 4430 C C . GLN A 1 535 ? 25.463 5.107 0.023 1.00 67.56 535 GLN A C 1
ATOM 4432 O O . GLN A 1 535 ? 25.157 4.474 -0.984 1.00 67.56 535 GLN A O 1
ATOM 4437 N N . TRP A 1 536 ? 25.333 6.430 0.132 1.00 68.50 536 TRP A N 1
ATOM 4438 C CA . TRP A 1 536 ? 24.880 7.282 -0.971 1.00 68.50 536 TRP A CA 1
ATOM 4439 C C . TRP A 1 536 ? 25.873 7.322 -2.123 1.00 68.50 536 TRP A C 1
ATOM 4441 O O . TRP A 1 536 ? 27.077 7.472 -1.913 1.00 68.50 536 TRP A O 1
ATOM 4451 N N . THR A 1 537 ? 25.345 7.291 -3.341 1.00 67.69 537 THR A N 1
ATOM 4452 C CA . THR A 1 537 ? 26.076 7.722 -4.532 1.00 67.69 537 THR A CA 1
ATOM 4453 C C . THR A 1 537 ? 26.039 9.251 -4.663 1.00 67.69 537 THR A C 1
ATOM 4455 O O . THR A 1 537 ? 25.083 9.908 -4.241 1.00 67.69 537 THR A O 1
ATOM 4458 N N . ASP A 1 538 ? 27.052 9.840 -5.311 1.00 66.19 538 ASP A N 1
ATOM 4459 C CA . ASP A 1 538 ? 27.103 11.291 -5.575 1.00 66.19 538 ASP A CA 1
ATOM 4460 C C . ASP A 1 538 ? 25.866 11.790 -6.347 1.00 66.19 538 ASP A C 1
ATOM 4462 O O . ASP A 1 538 ? 25.415 12.925 -6.179 1.00 66.19 538 ASP A O 1
ATOM 4466 N N . ARG A 1 539 ? 25.287 10.930 -7.195 1.00 65.88 539 ARG A N 1
ATOM 4467 C CA . ARG A 1 539 ? 24.104 11.250 -7.995 1.00 65.88 539 ARG A CA 1
ATOM 4468 C C . ARG A 1 539 ? 22.821 11.214 -7.169 1.00 65.88 539 ARG A C 1
ATOM 4470 O O . ARG A 1 539 ? 22.030 12.141 -7.309 1.00 65.88 539 ARG A O 1
ATOM 4477 N N . GLU A 1 540 ? 22.610 10.210 -6.317 1.00 68.19 540 GLU A N 1
ATOM 4478 C CA . GLU A 1 540 ? 21.472 10.184 -5.379 1.00 68.19 540 GLU A CA 1
ATOM 4479 C C . GLU A 1 540 ? 21.514 11.400 -4.453 1.00 68.19 540 GLU A C 1
ATOM 4481 O O . GLU A 1 540 ? 20.487 12.040 -4.223 1.00 68.19 540 GLU A O 1
ATOM 4486 N N . ALA A 1 541 ? 22.718 11.781 -4.010 1.00 71.00 541 ALA A N 1
ATOM 4487 C CA . ALA A 1 541 ? 22.929 12.994 -3.237 1.00 71.00 541 ALA A CA 1
ATOM 4488 C C . ALA A 1 541 ? 22.475 14.244 -3.993 1.00 71.00 541 ALA A C 1
ATOM 4490 O O . ALA A 1 541 ? 21.648 15.011 -3.493 1.00 71.00 541 ALA A O 1
ATOM 4491 N N . ALA A 1 542 ? 22.943 14.408 -5.230 1.00 73.12 542 ALA A N 1
ATOM 4492 C CA . ALA A 1 542 ? 22.566 15.527 -6.082 1.00 73.12 542 ALA A CA 1
ATOM 4493 C C . ALA A 1 542 ? 21.067 15.533 -6.437 1.00 73.12 542 ALA A C 1
ATOM 4495 O O . ALA A 1 542 ? 20.447 16.595 -6.456 1.00 73.12 542 ALA A O 1
ATOM 4496 N N . GLN A 1 543 ? 20.460 14.369 -6.699 1.00 73.44 543 GLN A N 1
ATOM 4497 C CA . GLN A 1 543 ? 19.026 14.243 -6.983 1.00 73.44 543 GLN A CA 1
ATOM 4498 C C . GLN A 1 543 ? 18.192 14.632 -5.766 1.00 73.44 543 GLN A C 1
ATOM 4500 O O . GLN A 1 543 ? 17.261 15.428 -5.887 1.00 73.44 543 GLN A O 1
ATOM 4505 N N . TYR A 1 544 ? 18.547 14.121 -4.588 1.00 75.62 544 TYR A N 1
ATOM 4506 C CA . TYR A 1 544 ? 17.888 14.492 -3.347 1.00 75.62 544 TYR A CA 1
ATOM 4507 C C . TYR A 1 544 ? 18.020 15.997 -3.082 1.00 75.62 544 TYR A C 1
ATOM 4509 O O . TYR A 1 544 ? 17.036 16.657 -2.741 1.00 75.62 544 TYR A O 1
ATOM 4517 N N . GLU A 1 545 ? 19.211 16.571 -3.264 1.00 75.69 545 GLU A N 1
ATOM 4518 C CA . GLU A 1 545 ? 19.429 18.013 -3.133 1.00 75.69 545 GLU A CA 1
ATOM 4519 C C . GLU A 1 545 ? 18.632 18.826 -4.159 1.00 75.69 545 GLU A C 1
ATOM 4521 O O . GLU A 1 545 ? 18.067 19.859 -3.806 1.00 75.69 545 GLU A O 1
ATOM 4526 N N . ALA A 1 546 ? 18.505 18.363 -5.401 1.00 78.00 546 ALA A N 1
ATOM 4527 C CA . ALA A 1 546 ? 17.689 19.032 -6.407 1.00 78.00 546 ALA A CA 1
ATOM 4528 C C . ALA A 1 546 ? 16.197 19.008 -6.034 1.00 78.00 546 ALA A C 1
ATOM 4530 O O . ALA A 1 546 ? 15.536 20.047 -6.065 1.00 78.00 546 ALA A O 1
ATOM 4531 N N . LEU A 1 547 ? 15.677 17.843 -5.631 1.00 74.69 547 LEU A N 1
ATOM 4532 C CA . LEU A 1 547 ? 14.255 17.645 -5.338 1.00 74.69 547 LEU A CA 1
ATOM 4533 C C . LEU A 1 547 ? 13.823 18.317 -4.026 1.00 74.69 547 LEU A C 1
ATOM 4535 O O . LEU A 1 547 ? 12.742 18.900 -3.927 1.00 74.69 547 LEU A O 1
ATOM 4539 N N . TYR A 1 548 ? 14.667 18.222 -2.997 1.00 70.38 548 TYR A N 1
ATOM 4540 C CA . TYR A 1 548 ? 14.332 18.624 -1.629 1.00 70.38 548 TYR A CA 1
ATOM 4541 C C . TYR A 1 548 ? 15.113 19.841 -1.135 1.00 70.38 548 TYR A C 1
ATOM 4543 O O . TYR A 1 548 ? 14.649 20.539 -0.231 1.00 70.38 548 TYR A O 1
ATOM 4551 N N . GLY A 1 549 ? 16.268 20.147 -1.725 1.00 63.66 549 GLY A N 1
ATOM 4552 C CA . GLY A 1 549 ? 17.018 21.365 -1.425 1.00 63.66 549 GLY A CA 1
ATOM 4553 C C . GLY A 1 549 ? 16.262 22.622 -1.851 1.00 63.66 549 GLY A C 1
ATOM 4554 O O . GLY A 1 549 ? 16.245 23.583 -1.082 1.00 63.66 549 GLY A O 1
ATOM 4555 N N . GLN A 1 550 ? 15.551 22.592 -2.987 1.00 58.66 550 GLN A N 1
ATOM 4556 C CA . GLN A 1 550 ? 14.681 23.698 -3.415 1.00 58.66 550 GLN A CA 1
ATOM 4557 C C . GLN A 1 550 ? 13.518 23.919 -2.437 1.00 58.66 550 GLN A C 1
ATOM 4559 O O . GLN A 1 550 ? 13.374 25.026 -1.925 1.00 58.66 550 GLN A O 1
ATOM 4564 N N . LYS A 1 551 ? 12.787 22.863 -2.043 1.00 57.81 551 LYS A N 1
ATOM 4565 C CA . LYS A 1 551 ? 11.725 22.950 -1.017 1.00 57.81 551 LYS A CA 1
ATOM 4566 C C . LYS A 1 551 ? 12.227 23.501 0.317 1.00 57.81 551 LYS A C 1
ATOM 4568 O O . LYS A 1 551 ? 11.584 24.346 0.927 1.00 57.81 551 LYS A O 1
ATOM 4573 N N . LYS A 1 552 ? 13.409 23.074 0.770 1.00 58.28 552 LYS A N 1
ATOM 4574 C CA . LYS A 1 552 ? 14.011 23.572 2.018 1.00 58.28 552 LYS A CA 1
ATOM 4575 C C . LYS A 1 552 ? 14.454 25.035 1.901 1.00 58.28 552 LYS A C 1
ATOM 4577 O O . LYS A 1 552 ? 14.459 25.751 2.903 1.00 58.28 552 LYS A O 1
ATOM 4582 N N . GLN A 1 553 ? 14.857 25.485 0.712 1.00 58.19 553 GLN A N 1
ATOM 4583 C CA . GLN A 1 553 ? 15.157 26.891 0.435 1.00 58.19 553 GLN A CA 1
ATOM 4584 C C . GLN A 1 553 ? 13.882 27.734 0.369 1.00 58.19 553 GLN A C 1
ATOM 4586 O O . GLN A 1 553 ? 13.876 28.812 0.954 1.00 58.19 553 GLN A O 1
ATOM 4591 N N . GLU A 1 554 ? 12.809 27.235 -0.243 1.00 59.12 554 GLU A N 1
ATOM 4592 C CA . GLU A 1 554 ? 11.487 27.869 -0.263 1.00 59.12 554 GLU A CA 1
ATOM 4593 C C . GLU A 1 554 ? 10.898 27.976 1.144 1.00 59.12 554 GLU A C 1
ATOM 4595 O O . GLU A 1 554 ? 10.558 29.070 1.568 1.00 59.12 554 GLU A O 1
ATOM 4600 N N . GLU A 1 555 ? 10.905 26.905 1.942 1.00 58.44 555 GLU A N 1
ATOM 4601 C CA . GLU A 1 555 ? 10.459 26.941 3.341 1.00 58.44 555 GLU A CA 1
ATOM 4602 C C . GLU A 1 555 ? 11.319 27.869 4.206 1.00 58.44 555 GLU A C 1
ATOM 4604 O O . GLU A 1 555 ? 10.808 28.549 5.095 1.00 58.44 555 GLU A O 1
ATOM 4609 N N . LYS A 1 556 ? 12.637 27.932 3.969 1.00 62.34 556 LYS A N 1
ATOM 4610 C CA . LYS A 1 556 ? 13.512 28.908 4.638 1.00 62.34 556 LYS A CA 1
ATOM 4611 C C . LYS A 1 556 ? 13.224 30.331 4.175 1.00 62.34 556 LYS A C 1
ATOM 4613 O O . LYS A 1 556 ? 13.317 31.239 4.995 1.00 62.34 556 LYS A O 1
ATOM 4618 N N . GLN A 1 557 ? 12.913 30.546 2.900 1.00 61.72 557 GLN A N 1
ATOM 4619 C CA . GLN A 1 557 ? 12.523 31.849 2.369 1.00 61.72 557 GLN A CA 1
ATOM 4620 C C . GLN A 1 557 ? 11.152 32.263 2.895 1.00 61.72 557 GLN A C 1
ATOM 4622 O O . GLN A 1 557 ? 11.000 33.416 3.268 1.00 61.72 557 GLN A O 1
ATOM 4627 N N . ASP A 1 558 ? 10.202 31.346 3.032 1.00 63.00 558 ASP A N 1
ATOM 4628 C CA . ASP A 1 558 ? 8.876 31.602 3.584 1.00 63.00 558 ASP A CA 1
ATOM 4629 C C . ASP A 1 558 ? 8.916 31.792 5.098 1.00 63.00 558 ASP A C 1
ATOM 4631 O O . ASP A 1 558 ? 8.290 32.720 5.598 1.00 63.00 558 ASP A O 1
ATOM 4635 N N . LYS A 1 559 ? 9.744 31.038 5.832 1.00 64.38 559 LYS A N 1
ATOM 4636 C CA . LYS A 1 559 ? 10.043 31.330 7.242 1.00 64.38 559 LYS A CA 1
ATOM 4637 C C . LYS A 1 559 ? 10.790 32.649 7.402 1.00 64.38 559 LYS A C 1
ATOM 4639 O O . LYS A 1 559 ? 10.502 33.369 8.344 1.00 64.38 559 LYS A O 1
ATOM 4644 N N . LYS A 1 560 ? 11.701 33.017 6.491 1.00 65.31 560 LYS A N 1
ATOM 4645 C CA . LYS A 1 560 ? 12.341 34.346 6.478 1.00 65.31 560 LYS A CA 1
ATOM 4646 C C . LYS A 1 560 ? 11.357 35.453 6.121 1.00 65.31 560 LYS A C 1
ATOM 4648 O O . LYS A 1 560 ? 11.451 36.513 6.715 1.00 65.31 560 LYS A O 1
ATOM 4653 N N . ARG A 1 561 ? 10.412 35.224 5.206 1.00 63.88 561 ARG A N 1
ATOM 4654 C CA . ARG A 1 561 ? 9.334 36.160 4.855 1.00 63.88 561 ARG A CA 1
ATOM 4655 C C . ARG A 1 561 ? 8.353 36.309 6.007 1.00 63.88 561 ARG A C 1
ATOM 4657 O O . ARG A 1 561 ? 7.963 37.430 6.288 1.00 63.88 561 ARG A O 1
ATOM 4664 N N . GLN A 1 562 ? 8.000 35.224 6.698 1.00 57.31 562 GLN A N 1
ATOM 4665 C CA . GLN A 1 562 ? 7.206 35.250 7.928 1.00 57.31 562 GLN A CA 1
ATOM 4666 C C . GLN A 1 562 ? 7.964 35.940 9.056 1.00 57.31 562 GLN A C 1
ATOM 4668 O O . GLN A 1 562 ? 7.390 36.807 9.694 1.00 57.31 562 GLN A O 1
ATOM 4673 N N . TYR A 1 563 ? 9.246 35.632 9.260 1.00 55.06 563 TYR A N 1
ATOM 4674 C CA . TYR A 1 563 ? 10.084 36.293 10.256 1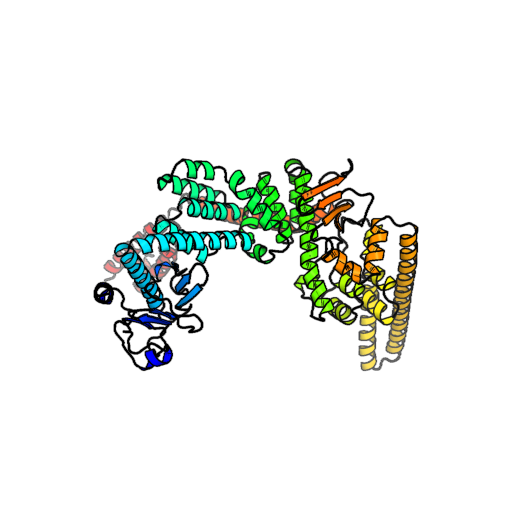.00 55.06 563 TYR A CA 1
ATOM 4675 C C . TYR A 1 563 ? 10.240 37.777 9.934 1.00 55.06 563 TYR A C 1
ATOM 4677 O O . TYR A 1 563 ? 10.064 38.580 10.832 1.00 55.06 563 TYR A O 1
ATOM 4685 N N . HIS A 1 564 ? 10.473 38.162 8.672 1.00 51.19 564 HIS A N 1
ATOM 4686 C CA . HIS A 1 564 ? 10.446 39.560 8.229 1.00 51.19 564 HIS A CA 1
ATOM 4687 C C . HIS A 1 564 ? 9.073 40.186 8.432 1.00 51.19 564 HIS A C 1
ATOM 4689 O O . HIS A 1 564 ? 9.026 41.328 8.840 1.00 51.19 564 HIS A O 1
ATOM 4695 N N . ARG A 1 565 ? 7.964 39.467 8.216 1.00 51.00 565 ARG A N 1
ATOM 4696 C CA . ARG A 1 565 ? 6.609 39.958 8.523 1.00 51.00 565 ARG A CA 1
ATOM 4697 C C . ARG A 1 565 ? 6.415 40.196 10.021 1.00 51.00 565 ARG A C 1
ATOM 4699 O O . ARG A 1 565 ? 5.813 41.197 10.380 1.00 51.00 565 ARG A O 1
ATOM 4706 N N . TYR A 1 566 ? 6.931 39.299 10.861 1.00 46.84 566 TYR A N 1
ATOM 4707 C CA . TYR A 1 566 ? 6.875 39.385 12.320 1.00 46.84 566 TYR A CA 1
ATOM 4708 C C . TYR A 1 566 ? 7.808 40.472 12.871 1.00 46.84 566 TYR A C 1
ATOM 4710 O O . TYR A 1 566 ? 7.364 41.251 13.698 1.00 46.84 566 TYR A O 1
ATOM 4718 N N . THR A 1 567 ? 9.036 40.612 12.361 1.00 41.22 567 THR A N 1
ATOM 4719 C CA . THR A 1 567 ? 9.953 41.710 12.731 1.00 41.22 567 THR A CA 1
ATOM 4720 C C . THR A 1 567 ? 9.456 43.053 12.202 1.00 41.22 567 THR A C 1
ATOM 4722 O O . THR A 1 567 ? 9.491 44.017 12.947 1.00 41.22 567 THR A O 1
ATOM 4725 N N . TYR A 1 568 ? 8.848 43.124 11.008 1.00 44.16 568 TYR A N 1
ATOM 4726 C CA . TYR A 1 568 ? 8.125 44.333 10.577 1.00 44.16 568 TYR A CA 1
ATOM 4727 C C . TYR A 1 568 ? 6.926 44.642 11.484 1.00 44.16 568 TYR A C 1
ATOM 4729 O O . TYR A 1 568 ? 6.592 45.802 11.665 1.00 44.16 568 TYR A O 1
ATOM 4737 N N . GLN A 1 569 ? 6.249 43.634 12.043 1.00 41.34 569 GLN A N 1
ATOM 4738 C CA . GLN A 1 569 ? 5.137 43.841 12.978 1.00 41.34 569 GLN A CA 1
ATOM 4739 C C . GLN A 1 569 ? 5.594 44.178 14.407 1.00 41.34 569 GLN A C 1
ATOM 4741 O O . GLN A 1 569 ? 4.864 44.877 15.106 1.00 41.34 569 GLN A O 1
ATOM 4746 N N . GLU A 1 570 ? 6.772 43.724 14.843 1.00 36.16 570 GLU A N 1
ATOM 4747 C CA . GLU A 1 570 ? 7.367 44.061 16.144 1.00 36.16 570 GLU A CA 1
ATOM 4748 C C . GLU A 1 570 ? 8.093 45.415 16.123 1.00 36.16 570 GLU A C 1
ATOM 4750 O O . GLU A 1 570 ? 7.937 46.182 17.070 1.00 36.16 570 GLU A O 1
ATOM 4755 N N . ASP A 1 571 ? 8.743 45.788 15.017 1.00 37.97 571 ASP A N 1
ATOM 4756 C CA . ASP A 1 571 ? 9.321 47.130 14.822 1.00 37.97 571 ASP A CA 1
ATOM 4757 C C . ASP A 1 571 ? 8.237 48.216 14.649 1.00 37.97 571 ASP A C 1
ATOM 4759 O O . ASP A 1 571 ? 8.503 49.398 14.840 1.00 37.97 571 ASP A O 1
ATOM 4763 N N . ILE A 1 572 ? 6.984 47.833 14.358 1.00 42.66 572 ILE A N 1
ATOM 4764 C CA . ILE A 1 572 ? 5.809 48.731 14.361 1.00 42.66 572 ILE A CA 1
ATOM 4765 C C . ILE A 1 572 ? 5.140 48.801 15.756 1.00 42.66 572 ILE A C 1
ATOM 4767 O O . ILE A 1 572 ? 4.213 49.583 15.968 1.00 42.66 572 ILE A O 1
ATOM 4771 N N . ARG A 1 573 ? 5.600 48.020 16.746 1.00 39.19 573 ARG A N 1
ATOM 4772 C CA . ARG A 1 573 ? 5.034 47.999 18.111 1.00 39.19 573 ARG A CA 1
ATOM 4773 C C . ARG A 1 573 ? 5.781 48.854 19.137 1.00 39.19 573 ARG A C 1
ATOM 4775 O O . ARG A 1 573 ? 5.345 48.894 20.285 1.00 39.19 573 ARG A O 1
ATOM 4782 N N . PHE A 1 574 ? 6.811 49.598 18.735 1.00 37.22 574 PHE A N 1
ATOM 4783 C CA . PHE A 1 574 ? 7.409 50.640 19.571 1.00 37.22 574 PHE A CA 1
ATOM 4784 C C . PHE A 1 574 ? 7.190 52.034 18.966 1.00 37.22 574 PHE A C 1
ATOM 4786 O O . PHE A 1 574 ? 7.744 52.381 17.932 1.00 37.22 574 PHE A O 1
ATOM 4793 N N . ASP A 1 575 ? 6.344 52.792 19.669 1.00 45.53 575 ASP A N 1
ATOM 4794 C CA . ASP A 1 575 ? 6.046 54.225 19.554 1.00 45.53 575 ASP A CA 1
ATOM 4795 C C . ASP A 1 575 ? 5.524 54.742 18.198 1.00 45.53 575 ASP A C 1
ATOM 4797 O O . ASP A 1 575 ? 6.215 55.400 17.423 1.00 45.53 575 ASP A O 1
ATOM 4801 N N . VAL A 1 576 ? 4.227 54.524 17.951 1.00 45.72 576 VAL A N 1
ATOM 4802 C CA . VAL A 1 576 ? 3.451 55.394 17.054 1.00 45.72 576 VAL A CA 1
ATOM 4803 C C . VAL A 1 576 ? 2.522 56.245 17.914 1.00 45.72 576 VAL A C 1
ATOM 4805 O O . VAL A 1 576 ? 1.379 55.874 18.191 1.00 45.72 576 VAL A O 1
ATOM 4808 N N . THR A 1 577 ? 3.010 57.406 18.343 1.00 54.28 577 THR A N 1
ATOM 4809 C CA . THR A 1 577 ? 2.145 58.506 18.768 1.00 54.28 577 THR A CA 1
ATOM 4810 C C . THR A 1 577 ? 1.317 58.940 17.562 1.00 54.28 577 THR A C 1
ATOM 4812 O O . THR A 1 577 ? 1.837 59.451 16.573 1.00 54.28 577 THR A O 1
ATOM 4815 N N . VAL A 1 578 ? 0.007 58.689 17.606 1.00 60.78 578 VAL A N 1
ATOM 4816 C CA . VAL A 1 578 ? -0.902 59.159 16.557 1.00 60.78 578 VAL A CA 1
ATOM 4817 C C . VAL A 1 578 ? -1.115 60.659 16.759 1.00 60.78 578 VAL A C 1
ATOM 4819 O O . VAL A 1 578 ? -1.931 61.068 17.584 1.00 60.78 578 VAL A O 1
ATOM 4822 N N . GLU A 1 579 ? -0.341 61.471 16.044 1.00 63.22 579 GLU A N 1
ATOM 4823 C CA . GLU A 1 579 ? -0.511 62.926 16.006 1.00 63.22 579 GLU A CA 1
ATOM 4824 C C . GLU A 1 579 ? -1.787 63.311 15.242 1.00 63.22 579 GLU A C 1
ATOM 4826 O O . GLU A 1 579 ? -2.182 62.659 14.267 1.00 63.22 579 GLU A O 1
ATOM 4831 N N . THR A 1 580 ? -2.456 64.369 15.704 1.00 72.19 580 THR A N 1
ATOM 4832 C CA . THR A 1 580 ? -3.623 64.930 15.025 1.00 72.19 580 THR A CA 1
ATOM 4833 C C . THR A 1 580 ? -3.207 65.522 13.668 1.00 72.19 580 THR A C 1
ATOM 4835 O O . THR A 1 580 ? -2.134 66.115 13.570 1.00 72.19 580 THR A O 1
ATOM 4838 N N . PRO A 1 581 ? -4.023 65.397 12.600 1.00 73.56 581 PRO A N 1
ATOM 4839 C CA . PRO A 1 581 ? -3.691 65.934 11.276 1.00 73.56 581 PRO A CA 1
ATOM 4840 C C . PRO A 1 581 ? -3.565 67.461 11.256 1.00 73.56 581 PRO A C 1
ATOM 4842 O O . PRO A 1 581 ? -2.933 68.011 10.354 1.00 73.56 581 PRO A O 1
ATOM 4845 N N . PHE A 1 582 ? -4.179 68.129 12.234 1.00 73.38 582 PHE A N 1
ATOM 4846 C CA . PHE A 1 582 ? -4.113 69.565 12.445 1.00 73.38 582 PHE A CA 1
ATOM 4847 C C . PHE A 1 582 ? -3.643 69.854 13.872 1.00 73.38 582 PHE A C 1
ATOM 4849 O O . PHE A 1 582 ? -3.746 69.009 14.765 1.00 73.38 582 PHE A O 1
ATOM 4856 N N . GLU A 1 583 ? -3.093 71.045 14.082 1.00 72.56 583 GLU A N 1
ATOM 4857 C CA . GLU A 1 583 ? -2.501 71.460 15.353 1.00 72.56 583 GLU A CA 1
ATOM 4858 C C . GLU A 1 583 ? -3.572 71.458 16.462 1.00 72.56 583 GLU A C 1
ATOM 4860 O O . GLU A 1 583 ? -4.406 72.354 16.547 1.00 72.56 583 GLU A O 1
ATOM 4865 N N . GLY A 1 584 ? -3.596 70.392 17.270 1.00 72.19 584 GLY A N 1
ATOM 4866 C CA . GLY A 1 584 ? -4.552 70.211 18.367 1.00 72.19 584 GLY A CA 1
ATOM 4867 C C . GLY A 1 584 ? -5.965 69.744 17.983 1.00 72.19 584 GLY A C 1
ATOM 4868 O O . GLY A 1 584 ? -6.816 69.714 18.867 1.00 72.19 584 GLY A O 1
ATOM 4869 N N . SER A 1 585 ? -6.231 69.370 16.724 1.00 80.88 585 SER A N 1
ATOM 4870 C CA . SER A 1 585 ? -7.578 69.000 16.246 1.00 80.88 585 SER A CA 1
ATOM 4871 C C . SER A 1 585 ? -7.553 67.920 15.155 1.00 80.88 585 SER A C 1
ATOM 4873 O O . SER A 1 585 ? -6.652 67.871 14.311 1.00 80.88 585 SER A O 1
ATOM 4875 N N . TRP A 1 586 ? -8.553 67.033 15.159 1.00 83.56 586 TRP A N 1
ATOM 4876 C CA . TRP A 1 586 ? -8.726 66.003 14.131 1.00 83.56 586 TRP A CA 1
ATOM 4877 C C . TRP A 1 586 ? -9.292 66.540 12.814 1.00 83.56 586 TRP A C 1
ATOM 4879 O O . TRP A 1 586 ? -9.095 65.908 11.773 1.00 83.56 586 TRP A O 1
ATOM 4889 N N . PHE A 1 587 ? -9.959 67.692 12.851 1.00 85.44 587 PHE A N 1
ATOM 4890 C CA . PHE A 1 587 ? -10.692 68.273 11.730 1.00 85.44 587 PHE A CA 1
ATOM 4891 C C . PHE A 1 587 ? -10.104 69.620 11.312 1.00 85.44 587 PHE A C 1
ATOM 4893 O O . PHE A 1 587 ? -9.564 70.369 12.120 1.00 85.44 587 PHE A O 1
ATOM 4900 N N . SER A 1 588 ? -10.203 69.963 10.031 1.00 86.38 588 SER A N 1
ATOM 4901 C CA . SER A 1 588 ? -9.708 71.255 9.559 1.00 86.38 588 SER A CA 1
ATOM 4902 C C . SER A 1 588 ? -10.547 72.416 10.109 1.00 86.38 588 SER A C 1
ATOM 4904 O O . SER A 1 588 ? -11.713 72.253 10.473 1.00 86.38 588 SER A O 1
ATOM 4906 N N . ALA A 1 589 ? -10.001 73.636 10.091 1.00 83.81 589 ALA A N 1
ATOM 4907 C CA . ALA A 1 589 ? -10.772 74.838 10.432 1.00 83.81 589 ALA A CA 1
ATOM 4908 C C . ALA A 1 589 ? -12.040 74.988 9.562 1.00 83.81 589 ALA A C 1
ATOM 4910 O O . ALA A 1 589 ? -13.073 75.438 10.040 1.00 83.81 589 ALA A O 1
ATOM 4911 N N . ARG A 1 590 ? -12.002 74.522 8.304 1.00 82.06 590 ARG A N 1
ATOM 4912 C CA . ARG A 1 590 ? -13.174 74.519 7.413 1.00 82.06 590 ARG A CA 1
ATOM 4913 C C . ARG A 1 590 ? -14.254 73.543 7.862 1.00 82.06 590 ARG A C 1
ATOM 4915 O O . ARG A 1 590 ? -15.432 73.854 7.745 1.00 82.06 590 ARG A O 1
ATOM 4922 N N . ALA A 1 591 ? -13.874 72.386 8.395 1.00 82.31 591 ALA A N 1
ATOM 4923 C CA . ALA A 1 591 ? -14.821 71.418 8.940 1.00 82.31 591 ALA A CA 1
ATOM 4924 C C . ALA A 1 591 ? -15.521 71.922 10.219 1.00 82.31 591 ALA A C 1
ATOM 4926 O O . ALA A 1 591 ? -16.599 71.434 10.548 1.00 82.31 591 ALA A O 1
ATOM 4927 N N . HIS A 1 592 ? -14.964 72.930 10.898 1.00 84.19 592 HIS A N 1
ATOM 4928 C CA . HIS A 1 592 ? -15.617 73.608 12.022 1.00 84.19 592 HIS A CA 1
ATOM 4929 C C . HIS A 1 592 ? -16.649 74.662 11.589 1.00 84.19 592 HIS A C 1
ATOM 4931 O O . HIS A 1 592 ? -17.426 75.121 12.421 1.00 84.19 592 HIS A O 1
ATOM 4937 N N . GLU A 1 593 ? -16.678 75.026 10.304 1.00 80.12 593 GLU A N 1
ATOM 4938 C CA . GLU A 1 593 ? -17.564 76.053 9.737 1.00 80.12 593 GLU A CA 1
ATOM 4939 C C . GLU A 1 593 ? -18.567 75.473 8.713 1.00 80.12 593 GLU A C 1
ATOM 4941 O O . GLU A 1 593 ? -19.634 76.050 8.503 1.00 80.12 593 GLU A O 1
ATOM 4946 N N . ASP A 1 594 ? -18.264 74.322 8.094 1.00 84.25 594 ASP A N 1
ATOM 4947 C CA . ASP A 1 594 ? -19.085 73.669 7.063 1.00 84.25 594 ASP A CA 1
ATOM 4948 C C . ASP A 1 594 ? -19.351 72.179 7.363 1.00 84.25 594 ASP A C 1
ATOM 4950 O O . ASP A 1 594 ? -18.458 71.324 7.365 1.00 84.25 594 ASP A O 1
ATOM 4954 N N . LEU A 1 595 ? -20.637 71.844 7.518 1.00 82.62 595 LEU A N 1
ATOM 4955 C CA . LEU A 1 595 ? -21.126 70.488 7.773 1.00 82.62 595 LEU A CA 1
ATOM 4956 C C . LEU A 1 595 ? -20.799 69.497 6.636 1.00 82.62 595 LEU A C 1
ATOM 4958 O O . LEU A 1 595 ? -20.680 68.290 6.878 1.00 82.62 595 LEU A O 1
ATOM 4962 N N . ALA A 1 596 ? -20.710 69.962 5.387 1.00 79.88 596 ALA A N 1
ATOM 4963 C CA . ALA A 1 596 ? -20.393 69.105 4.247 1.00 79.88 596 ALA A CA 1
ATOM 4964 C C . ALA A 1 596 ? -18.926 68.655 4.279 1.00 79.88 596 ALA A C 1
ATOM 4966 O O . ALA A 1 596 ? -18.647 67.465 4.083 1.00 79.88 596 ALA A O 1
ATOM 4967 N N . GLU A 1 597 ? -18.011 69.574 4.593 1.00 81.06 597 GLU A N 1
ATOM 4968 C CA . GLU A 1 597 ? -16.587 69.267 4.728 1.00 81.06 597 GLU A CA 1
ATOM 4969 C C . GLU A 1 597 ? -16.323 68.415 5.981 1.00 81.06 597 GLU A C 1
ATOM 4971 O O . GLU A 1 597 ? -15.609 67.414 5.891 1.00 81.06 597 GLU A O 1
ATOM 4976 N N . LEU A 1 598 ? -17.019 68.675 7.097 1.00 85.00 598 LEU A N 1
ATOM 4977 C CA . LEU A 1 598 ? -16.959 67.841 8.306 1.00 85.00 598 LEU A CA 1
ATOM 4978 C C . LEU A 1 598 ? -17.327 66.375 8.036 1.00 85.00 598 LEU A C 1
ATOM 4980 O O . LEU A 1 598 ? -16.595 65.458 8.409 1.00 85.00 598 LEU A O 1
ATOM 4984 N N . LYS A 1 599 ? -18.440 66.124 7.331 1.00 80.62 599 LYS A N 1
ATOM 4985 C CA . LYS A 1 599 ? -18.873 64.756 6.984 1.00 80.62 599 LYS A CA 1
ATOM 4986 C C . LYS A 1 599 ? -17.874 64.041 6.077 1.00 80.62 599 LYS A C 1
ATOM 4988 O O . LYS A 1 599 ? -17.741 62.817 6.151 1.00 80.62 599 LYS A O 1
ATOM 4993 N N . LYS A 1 600 ? -17.214 64.781 5.189 1.00 83.50 600 LYS A N 1
ATOM 4994 C CA . LYS A 1 600 ? -16.215 64.250 4.260 1.00 83.50 600 LYS A CA 1
ATOM 4995 C C . LYS A 1 600 ? -14.931 63.876 4.998 1.00 83.50 600 LYS A C 1
ATOM 4997 O O . LYS A 1 600 ? -14.471 62.745 4.842 1.00 83.50 600 LYS A O 1
ATOM 5002 N N . GLU A 1 601 ? -14.403 64.765 5.836 1.00 85.00 601 GLU A N 1
ATOM 5003 C CA . GLU A 1 601 ? -13.218 64.503 6.661 1.00 85.00 601 GLU A CA 1
ATOM 5004 C C . GLU A 1 601 ? -13.466 63.367 7.661 1.00 85.00 601 GLU A C 1
ATOM 5006 O O . GLU A 1 601 ? -12.674 62.427 7.738 1.00 85.00 601 GLU A O 1
ATOM 5011 N N . TYR A 1 602 ? -14.629 63.358 8.317 1.00 84.81 602 TYR A N 1
ATOM 5012 C CA . TYR A 1 602 ? -15.021 62.297 9.244 1.00 84.81 602 TYR A CA 1
ATOM 5013 C C . TYR A 1 602 ? -15.057 60.920 8.574 1.00 84.81 602 TYR A C 1
ATOM 5015 O O . TYR A 1 602 ? -14.493 59.963 9.097 1.00 84.81 602 TYR A O 1
ATOM 5023 N N . ARG A 1 603 ? -15.633 60.796 7.370 1.00 80.44 603 ARG A N 1
ATOM 5024 C CA . ARG A 1 603 ? -15.633 59.520 6.627 1.00 80.44 603 ARG A CA 1
ATOM 5025 C C . ARG A 1 603 ? -14.224 59.041 6.280 1.00 80.44 603 ARG A C 1
ATOM 5027 O O . ARG A 1 603 ? -13.974 57.835 6.313 1.00 80.44 603 ARG A O 1
ATOM 5034 N N . MET A 1 604 ? -13.312 59.955 5.944 1.00 80.62 604 MET A N 1
ATOM 5035 C CA . MET A 1 604 ? -11.917 59.603 5.661 1.00 80.62 604 MET A CA 1
ATOM 5036 C C . MET A 1 604 ? -11.195 59.114 6.921 1.00 80.62 604 MET A C 1
ATOM 5038 O O . MET A 1 604 ? -10.515 58.088 6.873 1.00 80.62 604 MET A O 1
ATOM 5042 N N . LEU A 1 605 ? -11.392 59.799 8.050 1.00 81.94 605 LEU A N 1
ATOM 5043 C CA . LEU A 1 605 ? -10.799 59.439 9.337 1.00 81.94 605 LEU A CA 1
ATOM 5044 C C . LEU A 1 605 ? -11.356 58.118 9.876 1.00 81.94 605 LEU A C 1
ATOM 5046 O O . LEU A 1 605 ? -10.582 57.244 10.257 1.00 81.94 605 LEU A O 1
ATOM 5050 N N . VAL A 1 606 ? -12.674 57.909 9.809 1.00 80.81 606 VAL A N 1
ATOM 5051 C CA . VAL A 1 606 ? -13.315 56.642 10.189 1.00 80.81 606 VAL A CA 1
ATOM 5052 C C . VAL A 1 606 ? -12.754 55.496 9.357 1.00 80.81 606 VAL A C 1
ATOM 5054 O O . VAL A 1 606 ? -12.343 54.492 9.918 1.00 80.81 606 VAL A O 1
ATOM 5057 N N . LYS A 1 607 ? -12.640 55.643 8.033 1.00 78.12 607 LYS A N 1
ATOM 5058 C CA . LYS A 1 607 ? -12.080 54.584 7.178 1.00 78.12 607 LYS A CA 1
ATOM 5059 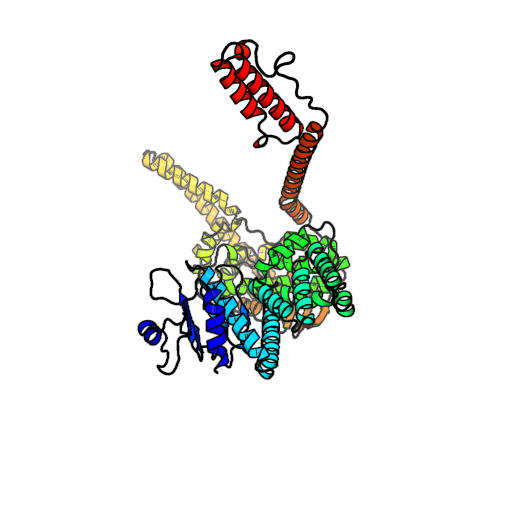C C . LYS A 1 607 ? -10.640 54.211 7.561 1.00 78.12 607 LYS A C 1
ATOM 5061 O O . LYS A 1 607 ? -10.274 53.040 7.462 1.00 78.12 607 LYS A O 1
ATOM 5066 N N . LYS A 1 608 ? -9.836 55.192 7.983 1.00 75.44 608 LYS A N 1
ATOM 5067 C CA . LYS A 1 608 ? -8.419 55.017 8.331 1.00 75.44 608 LYS A CA 1
ATOM 5068 C C . LYS A 1 608 ? -8.205 54.459 9.743 1.00 75.44 608 LYS A C 1
ATOM 5070 O O . LYS A 1 608 ? -7.282 53.675 9.930 1.00 75.44 608 LYS A O 1
ATOM 5075 N N . TYR A 1 609 ? -9.047 54.839 10.704 1.00 75.25 609 TYR A N 1
ATOM 5076 C CA . TYR A 1 609 ? -8.863 54.527 12.126 1.00 75.25 609 TYR A CA 1
ATOM 5077 C C . TYR A 1 609 ? -9.955 53.610 12.717 1.00 75.25 609 TYR A C 1
ATOM 5079 O O . TYR A 1 609 ? -9.963 53.399 13.925 1.00 75.25 609 TYR A O 1
ATOM 5087 N N . HIS A 1 610 ? -10.862 53.045 11.903 1.00 74.38 610 HIS A N 1
ATOM 5088 C CA . HIS A 1 610 ? -11.899 52.112 12.378 1.00 74.38 610 HIS A CA 1
ATOM 5089 C C . HIS A 1 610 ? -11.282 50.913 13.129 1.00 74.38 610 HIS A C 1
ATOM 5091 O O . HIS A 1 610 ? -10.292 50.360 12.640 1.00 74.38 610 HIS A O 1
ATOM 5097 N N . PRO A 1 611 ? -11.886 50.449 14.242 1.00 66.94 611 PRO A N 1
ATOM 5098 C CA . PRO A 1 611 ? -11.385 49.308 15.015 1.00 66.94 611 PRO A CA 1
ATOM 5099 C C . PRO A 1 611 ? -11.189 48.037 14.178 1.00 66.94 611 PRO A C 1
ATOM 5101 O O . PRO A 1 611 ? -10.181 47.357 14.326 1.00 66.94 611 PRO A O 1
ATOM 5104 N N . ASP A 1 612 ? -12.095 47.775 13.230 1.00 63.41 612 ASP A N 1
ATOM 5105 C CA . ASP A 1 612 ? -12.025 46.595 12.349 1.00 63.41 612 ASP A CA 1
ATOM 5106 C C . ASP A 1 612 ? -10.823 46.606 11.383 1.00 63.41 612 ASP A C 1
ATOM 5108 O O . ASP A 1 612 ? -10.478 45.571 10.818 1.00 63.41 612 ASP A O 1
ATOM 5112 N N . ASN A 1 613 ? -10.173 47.761 11.193 1.00 58.38 613 ASN A N 1
ATOM 5113 C CA . ASN A 1 613 ? -9.001 47.920 10.327 1.00 58.38 613 ASN A CA 1
ATOM 5114 C C . ASN A 1 613 ? -7.678 48.014 11.118 1.00 58.38 613 ASN A C 1
ATOM 5116 O O . ASN A 1 613 ? -6.622 48.204 10.512 1.00 58.38 613 ASN A O 1
ATOM 5120 N N . ALA A 1 614 ? -7.705 47.924 12.454 1.00 54.31 614 ALA A N 1
ATOM 5121 C CA . ALA A 1 614 ? -6.553 48.208 13.308 1.00 54.31 614 ALA A CA 1
ATOM 5122 C C . ALA A 1 614 ? -5.873 46.949 13.877 1.00 54.31 614 ALA A C 1
ATOM 5124 O O . ALA A 1 614 ? -6.522 46.010 14.321 1.00 54.31 614 ALA A O 1
ATOM 5125 N N . VAL A 1 615 ? -4.535 46.973 13.921 1.00 50.94 615 VAL A N 1
ATOM 5126 C CA . VAL A 1 615 ? -3.668 45.926 14.510 1.00 50.94 615 VAL A CA 1
ATOM 5127 C C . VAL A 1 615 ? -3.115 46.362 15.892 1.00 50.94 615 VAL A C 1
ATOM 5129 O O . VAL A 1 615 ? -2.315 45.644 16.494 1.00 50.94 615 VAL A O 1
ATOM 5132 N N . SER A 1 616 ? -3.530 47.530 16.421 1.00 55.97 616 SER A N 1
ATOM 5133 C CA . SER A 1 616 ? -3.049 48.102 17.697 1.00 55.97 616 SER A CA 1
ATOM 5134 C C . SER A 1 616 ? -4.118 48.879 18.496 1.00 55.97 616 SER A C 1
ATOM 5136 O O . SER A 1 616 ? -5.031 49.477 17.921 1.00 55.97 616 SER A O 1
ATOM 5138 N N . ASP A 1 617 ? -3.949 48.938 19.826 1.00 57.88 617 ASP A N 1
ATOM 5139 C CA . ASP A 1 617 ? -4.831 49.650 20.777 1.00 57.88 617 ASP A CA 1
ATOM 5140 C C . ASP A 1 617 ? -4.813 51.191 20.619 1.00 57.88 617 ASP A C 1
ATOM 5142 O O . ASP A 1 617 ? -5.768 51.887 20.985 1.00 57.88 617 ASP A O 1
ATOM 5146 N N . ALA A 1 618 ? -3.761 51.749 20.008 1.00 62.28 618 ALA A N 1
ATOM 5147 C CA . ALA A 1 618 ? -3.617 53.189 19.767 1.00 62.28 618 ALA A CA 1
ATOM 5148 C C . ALA A 1 618 ? -4.646 53.736 18.757 1.00 62.28 618 ALA A C 1
ATOM 5150 O O . ALA A 1 618 ? -5.161 54.843 18.935 1.00 62.28 618 ALA A O 1
ATOM 5151 N N . ASN A 1 619 ? -5.017 52.949 17.739 1.00 68.00 619 ASN A N 1
ATOM 5152 C CA . ASN A 1 619 ? -6.036 53.343 16.757 1.00 68.00 619 ASN A CA 1
ATOM 5153 C C . ASN A 1 619 ? -7.441 53.386 17.367 1.00 68.00 619 ASN A C 1
ATOM 5155 O O . ASN A 1 619 ? -8.222 54.267 17.020 1.00 68.00 619 ASN A O 1
ATOM 5159 N N . SER A 1 620 ? -7.740 52.490 18.314 1.00 68.75 620 SER A N 1
ATOM 5160 C CA . SER A 1 620 ? -9.007 52.510 19.055 1.00 68.75 620 SER A CA 1
ATOM 5161 C C . SER A 1 620 ? -9.140 53.798 19.881 1.00 68.75 620 SER A C 1
ATOM 5163 O O . SER A 1 620 ? -10.181 54.455 19.873 1.00 68.75 620 SER A O 1
ATOM 5165 N N . THR A 1 621 ? -8.039 54.234 20.505 1.00 75.31 621 THR A N 1
ATOM 5166 C CA . THR A 1 621 ? -7.989 55.481 21.288 1.00 75.31 621 THR A CA 1
ATOM 5167 C C . THR A 1 621 ? -8.112 56.723 20.394 1.00 75.31 621 THR A C 1
ATOM 5169 O O . THR A 1 621 ? -8.849 57.655 20.718 1.00 75.31 621 THR A O 1
ATOM 5172 N N . ALA A 1 622 ? -7.434 56.743 19.242 1.00 76.25 622 ALA A N 1
ATOM 5173 C CA . ALA A 1 622 ? -7.554 57.819 18.255 1.00 76.25 622 ALA A CA 1
ATOM 5174 C C . ALA A 1 622 ? -8.978 57.913 17.682 1.00 76.25 622 ALA A C 1
ATOM 5176 O O . ALA A 1 622 ? -9.539 59.004 17.592 1.00 76.25 622 ALA A O 1
ATOM 5177 N N . PHE A 1 623 ? -9.600 56.772 17.377 1.00 80.88 623 PHE A N 1
ATOM 5178 C CA . PHE A 1 623 ? -10.977 56.706 16.896 1.00 80.88 623 PHE A CA 1
ATOM 5179 C C . PHE A 1 623 ? -11.971 57.291 17.903 1.00 80.88 623 PHE A C 1
ATOM 5181 O O . PHE A 1 623 ? -12.827 58.086 17.523 1.00 80.88 623 PHE A O 1
ATOM 5188 N N . GLN A 1 624 ? -11.827 56.980 19.196 1.00 80.69 624 GLN A N 1
ATOM 5189 C CA . GLN A 1 624 ? -12.667 57.574 20.242 1.00 80.69 624 GLN A CA 1
ATOM 5190 C C . GLN A 1 624 ? -12.532 59.104 20.307 1.00 80.69 624 GLN A C 1
ATOM 5192 O O . GLN A 1 624 ? -13.542 59.793 20.447 1.00 80.69 624 GLN A O 1
ATOM 5197 N N . LYS A 1 625 ? -11.318 59.646 20.141 1.00 83.62 625 LYS A N 1
ATOM 5198 C CA . LYS A 1 625 ? -11.091 61.101 20.098 1.00 83.62 625 LYS A CA 1
ATOM 5199 C C . LYS A 1 625 ? -11.721 61.753 18.860 1.00 83.62 625 LYS A C 1
ATOM 5201 O O . LYS A 1 625 ? -12.390 62.770 19.002 1.00 83.62 625 LYS A O 1
ATOM 5206 N N . ILE A 1 626 ? -11.596 61.133 17.681 1.00 84.94 626 ILE A N 1
ATOM 5207 C CA . ILE A 1 626 ? -12.239 61.595 16.433 1.00 84.94 626 ILE A CA 1
ATOM 5208 C C . ILE A 1 626 ? -13.767 61.630 16.587 1.00 84.94 626 ILE A C 1
ATOM 5210 O O . ILE A 1 626 ? -14.420 62.577 16.152 1.00 84.94 626 ILE A O 1
ATOM 5214 N N . MET A 1 627 ? -14.348 60.598 17.209 1.00 83.19 627 MET A N 1
ATOM 5215 C CA . MET A 1 627 ? -15.789 60.522 17.472 1.00 83.19 627 MET A CA 1
ATOM 5216 C C . MET A 1 627 ? -16.268 61.634 18.410 1.00 83.19 627 MET A C 1
ATOM 5218 O O . MET A 1 627 ? -17.322 62.219 18.160 1.00 83.19 627 MET A O 1
ATOM 5222 N N . ALA A 1 628 ? -15.509 61.910 19.475 1.00 84.38 628 ALA A N 1
ATOM 5223 C CA . ALA A 1 628 ? -15.835 62.944 20.452 1.00 84.38 628 ALA A CA 1
ATOM 5224 C C . ALA A 1 628 ? -15.774 64.348 19.832 1.00 84.38 628 ALA A C 1
ATOM 5226 O O . ALA A 1 628 ? -16.753 65.086 19.907 1.00 84.38 628 ALA A O 1
ATOM 5227 N N . GLU A 1 629 ? -14.686 64.676 19.133 1.00 85.81 629 GLU A N 1
ATOM 5228 C CA . GLU A 1 629 ? -14.513 65.991 18.505 1.00 85.81 629 GLU A CA 1
ATOM 5229 C C . GLU A 1 629 ? -15.554 66.235 17.397 1.00 85.81 629 GLU A C 1
ATOM 5231 O O . GLU A 1 629 ? -16.161 67.299 17.327 1.00 85.81 629 GLU A O 1
ATOM 5236 N N . HIS A 1 630 ? -15.880 65.220 16.587 1.00 87.44 630 HIS A N 1
ATOM 5237 C CA . HIS A 1 630 ? -16.956 65.326 15.594 1.00 87.44 630 HIS A CA 1
ATOM 5238 C C . HIS A 1 630 ? -18.321 65.629 16.235 1.00 87.44 630 HIS A C 1
ATOM 5240 O O . HIS A 1 630 ? -19.119 66.385 15.677 1.00 87.44 630 HIS A O 1
ATOM 5246 N N . ALA A 1 631 ? -18.608 65.040 17.401 1.00 82.62 631 ALA A N 1
ATOM 5247 C CA . ALA A 1 631 ? -19.844 65.307 18.129 1.00 82.62 631 ALA A CA 1
ATOM 5248 C C . ALA A 1 631 ? -19.885 66.740 18.687 1.00 82.62 631 ALA A C 1
ATOM 5250 O O . ALA A 1 631 ? -20.940 67.372 18.624 1.00 82.62 631 ALA A O 1
ATOM 5251 N N . GLU A 1 632 ? -18.754 67.262 19.169 1.00 85.94 632 GLU A N 1
ATOM 5252 C CA . GLU A 1 632 ? -18.625 68.653 19.622 1.00 85.94 632 GLU A CA 1
ATOM 5253 C C . GLU A 1 632 ? -18.831 69.647 18.473 1.00 85.94 632 GLU A C 1
ATOM 5255 O O . GLU A 1 632 ? -19.646 70.562 18.597 1.00 85.94 632 GLU A O 1
ATOM 5260 N N . ILE A 1 633 ? -18.196 69.427 17.318 1.00 85.94 633 ILE A N 1
ATOM 5261 C CA . ILE A 1 633 ? -18.345 70.313 16.153 1.00 85.94 633 ILE A CA 1
ATOM 5262 C C . ILE A 1 633 ? -19.786 70.291 15.625 1.00 85.94 633 ILE A C 1
ATOM 5264 O O . ILE A 1 633 ? -20.359 71.340 15.334 1.00 85.94 633 ILE A O 1
ATOM 5268 N N . ILE A 1 634 ? -20.428 69.116 15.558 1.00 83.25 634 ILE A N 1
ATOM 5269 C CA . ILE A 1 634 ? -21.851 69.021 15.190 1.00 83.25 634 ILE A CA 1
ATOM 5270 C C . ILE A 1 634 ? -22.738 69.786 16.176 1.00 83.25 634 ILE A C 1
ATOM 5272 O O . ILE A 1 634 ? -23.760 70.333 15.764 1.00 83.25 634 ILE A O 1
ATOM 5276 N N . ALA A 1 635 ? -22.394 69.797 17.465 1.00 80.06 635 ALA A N 1
ATOM 5277 C CA . ALA A 1 635 ? -23.146 70.542 18.466 1.00 80.06 635 ALA A CA 1
ATOM 5278 C C . ALA A 1 635 ? -22.963 72.062 18.325 1.00 80.06 635 ALA A C 1
ATOM 5280 O O . ALA A 1 635 ? -23.906 72.788 18.618 1.00 80.06 635 ALA A O 1
ATOM 5281 N N . MET A 1 636 ? -21.803 72.531 17.851 1.00 76.06 636 MET A N 1
ATOM 5282 C CA . MET A 1 636 ? -21.528 73.955 17.599 1.00 76.06 636 MET A CA 1
ATOM 5283 C C . MET A 1 636 ? -22.097 74.474 16.268 1.00 76.06 636 MET A C 1
ATOM 5285 O O . MET A 1 636 ? -22.382 75.661 16.153 1.00 76.06 636 MET A O 1
ATOM 5289 N N . LEU A 1 637 ? -22.263 73.602 15.267 1.00 74.06 637 LEU A N 1
ATOM 5290 C CA . LEU A 1 637 ? -22.837 73.931 13.952 1.00 74.06 637 LEU A CA 1
ATOM 5291 C C . LEU A 1 637 ? -24.376 73.835 13.895 1.00 74.06 637 LEU A C 1
ATOM 5293 O O . LEU A 1 637 ? -24.966 74.074 12.838 1.00 74.06 637 LEU A O 1
ATOM 5297 N N . LYS A 1 638 ? -25.022 73.445 15.000 1.00 55.72 638 LYS A N 1
ATOM 5298 C CA . LYS A 1 638 ? -26.478 73.519 15.194 1.00 55.72 638 LYS A CA 1
ATOM 5299 C C . LYS A 1 638 ? -26.855 74.840 15.839 1.00 55.72 638 LYS A C 1
ATOM 5301 O O . LYS A 1 638 ? -27.920 75.363 15.443 1.00 55.72 638 LYS A O 1
#

pLDDT: mean 85.04, std 12.01, range [36.16, 97.69]

Sequence (638 aa):
MSNLTDIFKENKKTYSHLLFGEDRQDLRDLYHIPKNESILVVAPLDEKNMLSSAIVTDRYIYSYDRIEEPIPLSKICEFVFLQEKMGSAVVAVGQKREMILYPKQVRRRQAGEELLQLLRVLQTNMILLTPSLKRQYEKTIASVLVQVRKSLHETGILNEKAECLLSIAEDAKICETETYFLRAENLYRMCDTLKYERFIESLQELHVRFEIVDQLKHPEELFFDSFVRDISNPYLIYITQNLIGAYTALRAKQQLQEKEAMILSYLCVRMDDELYLHKILNDYSRKMGEKAVWEIMCFAAKFANERMSSVYNRIISEEEVTLSELSWVDSLSLTPLHYALMLRNTKAVEQILEMKDWSTYHVPDSVDREQAMLYDFNFVASILYENPSFLRRIFLKTSNISKPIVKAINQLEQKIYINEKLGNDSAVSEYKMAKADLEKELSNLISETIQSNRVRAMRIYENGDDFSKYLMQVYENSDSLFHILTGTISEWRLYRKEQHFFVTNIEQRFNLSYYEWKQGVISSKRVKLEDVLFQWTDREAAQYEALYGQKKQEEKQDKKRQYHRYTYQEDIRFDVTVETPFEGSWFSARAHEDLAELKKEYRMLVKKYHPDNAVSDANSTAFQKIMAEHAEIIAMLK

Radius of gyration: 36.85 Å; chains: 1; bounding box: 84×99×96 Å

Foldseek 3Di:
DVVVLVLLVVCVVVQPQKDAQPPDPVVCVVQVPDPPKGFGIFLPQDPPDPQTAWTDIPFFITGSVSPDDTHGLVCLLQWDWDALDQQDFIWTDGLPDIGTSGHHPGPCSSSRVSVSVSSVVSLVVVCVVDVVSVVSNLVRLVSVLVVQVVVCLLQVAGDSVSVRSLVVCVVVVHPVLSSLLNVLLRVVSLVPPVVNVVSLVVCVVVVPDPVSSVVSVCVCVPHLVSSLVSLLPLPSLNNLVVSPSSLVNLVPDPDDDLSSLLSNLSNCLSVVVVLVNQVSCAVRVVVNDQVSLQSSLVSSQLNLLQLVVVLLVCLVVVHADDPVQQPGAHLLRAGSLLLCLLLVVLVNNVRSLVSDQQQPDFGPPQADPLCRLLRQSLLLNLVRDDDLVSSLSSCCRHHPVCVVLVVLLVVLVVVLVVCVVVVNVVSNVVSVVVNVVSVVVSSVVSVVSSVVSVVSLVCCCVPNFLVSVVSSVCSNDSCSSVCQSPVPPFKWKWFDDRPRIHIHHPVRDHPTWIFIDGRRHTPDTDDDPPNDSHDDDPVSVVVCCVVCVVVVVVVVVVVVVVVVVVVVVVVVVPDDPPDAPDDVDVADPVLLVDVVRVVVSLVVLCVVLPPVPDPDPNSVVVNVRSVVRSVVSVVNND